Protein AF-A0AAE0W5T7-F1 (afdb_monomer_lite)

Organism: NCBI:txid2493646

Secondary structure (DSSP, 8-state):
-EEEEE--SSEEEEEEEEEE-SS-EEEEEEEE-SEEEEEEEEEE--S-EEEEEEEE-SS-EEEEEEEEE-SS-EEEEEEEE-SS-EEEEEEEEE-SS-EEEEEEEEE-SS-EEEEEEEEE-SS-EEEEEEEEE-SS-EEEEEEEEE-SS-EEEEEEEEEEES-EEEEEEEEE-SS-EEEEEEEEEEES-EEEEEEEEEEES-EEEEEEEEEEES-EEEEEEEEEEES-EEEEEEEEEEES-EEEEEEEEEESSEEEEEEEEEEES-EEEEEEEEEESS-EEEEEEEEEEES-EEEEEEEEE-SS-EEEEEEEEEEES-EEEEEEEE-SS-EEEEEEEE--BS-EEEEEEEE--BS-EEEEEEEEETT-EEEEEEEE--BS-EEEEEEEEE----

Structure (mmCIF, N/CA/C/O backbone):
data_AF-A0AAE0W5T7-F1
#
_entry.id   AF-A0AAE0W5T7-F1
#
loop_
_atom_site.group_PDB
_atom_site.id
_atom_site.type_symbol
_atom_site.label_atom_id
_atom_site.label_alt_id
_atom_site.label_comp_id
_atom_site.label_asym_id
_atom_site.label_entity_id
_atom_site.label_seq_id
_atom_site.pdbx_PDB_ins_code
_atom_site.Cartn_x
_atom_site.Cartn_y
_atom_site.Cartn_z
_atom_site.occupancy
_atom_site.B_iso_or_equiv
_atom_site.auth_seq_id
_atom_site.auth_comp_id
_atom_site.auth_asym_id
_atom_site.auth_atom_id
_atom_site.pdbx_PDB_model_num
ATOM 1 N N . MET A 1 1 ? 21.379 1.378 -26.907 1.00 54.41 1 MET A N 1
ATOM 2 C CA . MET A 1 1 ? 22.796 0.966 -26.926 1.00 54.41 1 MET A CA 1
ATOM 3 C C . MET A 1 1 ? 22.914 -0.392 -26.246 1.00 54.41 1 MET A C 1
ATOM 5 O O . MET A 1 1 ? 22.388 -0.538 -25.156 1.00 54.41 1 MET A O 1
ATOM 9 N N . PHE A 1 2 ? 23.559 -1.375 -26.883 1.00 47.03 2 PHE A N 1
ATOM 10 C CA . PHE A 1 2 ? 23.845 -2.680 -26.268 1.00 47.03 2 PHE A CA 1
ATOM 11 C C . PHE A 1 2 ? 25.355 -2.802 -26.069 1.00 47.03 2 PHE A C 1
ATOM 13 O O . PHE A 1 2 ? 26.105 -2.740 -27.049 1.00 47.03 2 PHE A O 1
ATOM 20 N N . LEU A 1 3 ? 25.792 -2.949 -24.823 1.00 54.59 3 LEU A N 1
ATOM 21 C CA . LEU A 1 3 ? 27.192 -3.135 -24.442 1.00 54.59 3 LEU A CA 1
ATOM 22 C C . LEU A 1 3 ? 27.266 -4.405 -23.587 1.00 54.59 3 LEU A C 1
ATOM 24 O O . LEU A 1 3 ? 26.528 -4.549 -22.621 1.00 54.59 3 LEU A O 1
ATOM 28 N N . ASN A 1 4 ? 28.116 -5.342 -24.003 1.00 48.97 4 ASN A N 1
ATOM 29 C CA . ASN A 1 4 ? 28.427 -6.557 -23.257 1.00 48.97 4 ASN A CA 1
ATOM 30 C C . ASN A 1 4 ? 29.939 -6.558 -23.034 1.00 48.97 4 ASN A C 1
ATOM 32 O O . ASN A 1 4 ? 30.693 -6.521 -24.017 1.00 48.97 4 ASN A O 1
ATOM 36 N N . THR A 1 5 ? 30.371 -6.515 -21.780 1.00 53.53 5 THR A N 1
ATOM 37 C CA . THR A 1 5 ? 31.781 -6.366 -21.415 1.00 53.53 5 THR A CA 1
ATOM 38 C C . THR A 1 5 ? 32.212 -7.498 -20.490 1.00 53.53 5 THR A C 1
ATOM 40 O O . THR A 1 5 ? 32.006 -7.400 -19.293 1.00 53.53 5 THR A O 1
ATOM 43 N N . ASP A 1 6 ? 32.888 -8.510 -21.049 1.00 47.25 6 ASP A N 1
ATOM 44 C CA . ASP A 1 6 ? 33.760 -9.429 -20.293 1.00 47.25 6 ASP A CA 1
ATOM 45 C C . ASP A 1 6 ? 35.111 -8.721 -20.082 1.00 47.25 6 ASP A C 1
ATOM 47 O O . ASP A 1 6 ? 36.095 -8.971 -20.802 1.00 47.25 6 ASP A O 1
ATOM 51 N N . ALA A 1 7 ? 35.158 -7.735 -19.190 1.00 46.75 7 ALA A N 1
ATOM 52 C CA . ALA A 1 7 ? 36.392 -7.017 -18.909 1.00 46.75 7 ALA A CA 1
ATOM 53 C C . ALA A 1 7 ? 37.159 -7.746 -17.799 1.00 46.75 7 ALA A C 1
ATOM 55 O O . ALA A 1 7 ? 36.864 -7.596 -16.628 1.00 46.75 7 ALA A O 1
ATOM 56 N N . ASN A 1 8 ? 38.227 -8.466 -18.159 1.00 48.50 8 ASN A N 1
ATOM 57 C CA . ASN A 1 8 ? 39.251 -8.915 -17.195 1.00 48.50 8 ASN A CA 1
ATOM 58 C C . ASN A 1 8 ? 40.092 -7.731 -16.633 1.00 48.50 8 ASN A C 1
ATOM 60 O O . ASN A 1 8 ? 41.237 -7.940 -16.235 1.00 48.50 8 ASN A O 1
ATOM 64 N N . ASP A 1 9 ? 39.589 -6.494 -16.712 1.00 49.34 9 ASP A N 1
ATOM 65 C CA . ASP A 1 9 ? 40.237 -5.284 -16.203 1.00 49.34 9 ASP A CA 1
ATOM 66 C C . ASP A 1 9 ? 39.411 -4.786 -15.012 1.00 49.34 9 ASP A C 1
ATOM 68 O O . ASP A 1 9 ? 38.219 -4.532 -15.159 1.00 49.34 9 ASP A O 1
ATOM 72 N N . ASP A 1 10 ? 40.080 -4.622 -13.871 1.00 60.56 10 ASP A N 1
ATOM 73 C CA . ASP A 1 10 ? 39.519 -4.460 -12.521 1.00 60.56 10 ASP A CA 1
ATOM 74 C C . ASP A 1 10 ? 38.497 -3.310 -12.326 1.00 60.56 10 ASP A C 1
ATOM 76 O O . ASP A 1 10 ? 37.904 -3.242 -11.260 1.00 60.56 10 ASP A O 1
ATOM 80 N N . GLN A 1 11 ? 38.279 -2.406 -13.301 1.00 62.44 11 GLN A N 1
ATOM 81 C CA . GLN A 1 11 ? 37.388 -1.234 -13.179 1.00 62.44 11 GLN A CA 1
ATOM 82 C C . GLN A 1 11 ? 36.672 -0.846 -14.492 1.00 62.44 11 GLN A C 1
ATOM 84 O O . GLN A 1 11 ? 37.332 -0.503 -15.483 1.00 62.44 11 GLN A O 1
ATOM 89 N N . LEU A 1 12 ? 35.334 -0.768 -14.487 1.00 67.12 12 LEU A N 1
ATOM 90 C CA . LEU A 1 12 ? 34.516 -0.177 -15.559 1.00 67.12 12 LEU A CA 1
ATOM 91 C C . LEU A 1 12 ? 34.016 1.214 -15.146 1.00 67.12 12 LEU A C 1
ATOM 93 O O . LEU A 1 12 ? 33.304 1.366 -14.162 1.00 67.12 12 LEU A O 1
ATOM 97 N N . ILE A 1 13 ? 34.332 2.241 -15.940 1.00 66.38 13 ILE A N 1
ATOM 98 C CA . ILE A 1 13 ? 33.753 3.585 -15.784 1.00 66.38 13 ILE A CA 1
ATOM 99 C C . ILE A 1 13 ? 33.002 3.946 -17.061 1.00 66.38 13 ILE A C 1
ATOM 101 O O . ILE A 1 13 ? 33.614 4.104 -18.123 1.00 66.38 13 ILE A O 1
ATOM 105 N N . LEU A 1 14 ? 31.689 4.125 -16.956 1.00 68.00 14 LEU A N 1
ATOM 106 C CA . LEU A 1 14 ? 30.828 4.528 -18.060 1.00 68.00 14 LEU A CA 1
ATOM 107 C C . LEU A 1 14 ? 30.053 5.788 -17.665 1.00 68.00 14 LEU A C 1
ATOM 109 O O . LEU A 1 14 ? 29.327 5.808 -16.679 1.00 68.00 14 LEU A O 1
ATOM 113 N N . SER A 1 15 ? 30.230 6.854 -18.448 1.00 71.25 15 SER A N 1
ATOM 114 C CA . SER A 1 15 ? 29.454 8.087 -18.315 1.00 71.25 15 SER A CA 1
ATOM 115 C C . SER A 1 15 ? 28.758 8.398 -19.632 1.00 71.25 15 SER A C 1
ATOM 117 O O . SER A 1 15 ? 29.412 8.533 -20.672 1.00 71.25 15 SER A O 1
ATOM 119 N N . LEU A 1 16 ? 27.433 8.474 -19.583 1.00 68.69 16 LEU A N 1
ATOM 120 C CA . LEU A 1 16 ? 26.558 8.773 -20.709 1.00 68.69 16 LEU A CA 1
ATOM 121 C C . LEU A 1 16 ? 25.815 10.070 -20.390 1.00 68.69 16 LEU A C 1
ATOM 123 O O . LEU A 1 16 ? 25.096 10.135 -19.404 1.00 68.69 16 LEU A O 1
ATOM 127 N N . ASN A 1 17 ? 26.008 11.091 -21.222 1.00 66.81 17 ASN A N 1
ATOM 128 C CA . ASN A 1 17 ? 25.234 12.326 -21.157 1.00 66.81 17 ASN A CA 1
ATOM 129 C C . ASN A 1 17 ? 24.543 12.510 -22.501 1.00 66.81 17 ASN A C 1
ATOM 131 O O . ASN A 1 17 ? 25.235 12.607 -23.526 1.00 66.81 17 ASN A O 1
ATOM 135 N N . THR A 1 18 ? 23.216 12.531 -22.507 1.00 63.25 18 THR A N 1
ATOM 136 C CA . THR A 1 18 ? 22.432 12.653 -23.738 1.00 63.25 18 THR A CA 1
ATOM 137 C C . THR A 1 18 ? 21.345 13.704 -23.585 1.00 63.25 18 THR A C 1
ATOM 139 O O . THR A 1 18 ? 20.616 13.700 -22.607 1.00 63.25 18 THR A O 1
ATOM 142 N N . ASP A 1 19 ? 21.266 14.582 -24.581 1.00 61.22 19 ASP A N 1
ATOM 143 C CA . ASP A 1 19 ? 20.112 15.435 -24.874 1.00 61.22 19 ASP A CA 1
ATOM 144 C C . ASP A 1 19 ? 19.440 14.748 -26.065 1.00 61.22 19 ASP A C 1
ATOM 146 O O . ASP A 1 19 ? 19.902 14.862 -27.213 1.00 61.22 19 ASP A O 1
ATOM 150 N N . ALA A 1 20 ? 18.515 13.848 -25.749 1.00 54.34 20 ALA A N 1
ATOM 151 C CA . ALA A 1 20 ? 17.840 13.014 -26.726 1.00 54.34 20 ALA A CA 1
ATOM 152 C C . ALA A 1 20 ? 16.469 13.638 -27.027 1.00 54.34 20 ALA A C 1
ATOM 154 O O . ALA A 1 20 ? 15.809 14.190 -26.155 1.00 54.34 20 ALA A O 1
ATOM 155 N N . ASN A 1 21 ? 16.154 13.700 -28.320 1.00 59.47 21 ASN A N 1
ATOM 156 C CA . ASN A 1 21 ? 14.866 14.163 -28.847 1.00 59.47 21 ASN A CA 1
ATOM 157 C C . ASN A 1 21 ? 14.362 13.113 -29.864 1.00 59.47 21 ASN A C 1
ATOM 159 O O . ASN A 1 21 ? 13.898 13.464 -30.954 1.00 59.47 21 ASN A O 1
ATOM 163 N N . ASP A 1 22 ? 14.638 11.836 -29.593 1.00 60.44 22 ASP A N 1
ATOM 164 C CA . ASP A 1 22 ? 14.305 10.682 -30.429 1.00 60.44 22 ASP A CA 1
ATOM 165 C C . ASP A 1 22 ? 13.202 9.876 -29.724 1.00 60.44 22 ASP A C 1
ATOM 167 O O . ASP A 1 22 ? 13.298 9.631 -28.538 1.00 60.44 22 ASP A O 1
ATOM 171 N N . ASP A 1 23 ? 12.222 9.337 -30.455 1.00 65.94 23 ASP A N 1
ATOM 172 C CA . ASP A 1 23 ? 11.060 8.647 -29.861 1.00 65.94 23 ASP A CA 1
ATOM 173 C C . ASP A 1 23 ? 11.378 7.492 -28.860 1.00 65.94 23 ASP A C 1
ATOM 175 O O . ASP A 1 23 ? 10.474 6.978 -28.219 1.00 65.94 23 ASP A O 1
ATOM 179 N N . GLN A 1 24 ? 12.613 6.969 -28.777 1.00 70.50 24 GLN A N 1
ATOM 180 C CA . GLN A 1 24 ? 12.983 5.930 -27.798 1.00 70.50 24 GLN A CA 1
ATOM 181 C C . GLN A 1 24 ? 14.477 5.953 -27.445 1.00 70.50 24 GLN A C 1
ATOM 183 O O . GLN A 1 24 ? 15.338 5.784 -28.322 1.00 70.50 24 GLN A O 1
ATOM 188 N N . PHE A 1 25 ? 14.787 5.955 -26.148 1.00 73.25 25 PHE A N 1
ATOM 189 C CA . PHE A 1 25 ? 16.121 5.721 -25.605 1.00 73.25 25 PHE A CA 1
ATOM 190 C C . PHE A 1 25 ? 16.177 4.410 -24.816 1.00 73.25 25 PHE A C 1
ATOM 192 O O . PHE A 1 25 ? 15.554 4.254 -23.775 1.00 73.25 25 PHE A O 1
ATOM 199 N N . ILE A 1 26 ? 16.963 3.440 -25.299 1.00 73.25 26 ILE A N 1
ATOM 200 C CA . ILE A 1 26 ? 17.103 2.127 -24.647 1.00 73.25 26 ILE A CA 1
ATOM 201 C C . ILE A 1 26 ? 18.572 1.832 -24.366 1.00 73.25 26 ILE A C 1
ATOM 203 O O . ILE A 1 26 ? 19.382 1.789 -25.299 1.00 73.25 26 ILE A O 1
ATOM 207 N N . VAL A 1 27 ? 18.923 1.537 -23.119 1.00 74.69 27 VAL A N 1
ATOM 208 C CA . VAL A 1 27 ? 20.239 1.051 -22.690 1.00 74.69 27 VAL A CA 1
ATOM 209 C C . VAL A 1 27 ? 20.079 -0.320 -22.050 1.00 74.69 27 VAL A C 1
ATOM 211 O O . VAL A 1 27 ? 19.275 -0.508 -21.145 1.00 74.69 27 VAL A O 1
ATOM 214 N N . SER A 1 28 ? 20.869 -1.290 -22.507 1.00 79.62 28 SER A N 1
ATOM 215 C CA . SER A 1 28 ? 20.973 -2.582 -21.828 1.00 79.62 28 SER A CA 1
ATOM 216 C C . SER A 1 28 ? 22.434 -2.975 -21.665 1.00 79.62 28 SER A C 1
ATOM 218 O O . SER A 1 28 ? 23.162 -3.058 -22.666 1.00 79.62 28 SER A O 1
ATOM 220 N N . LEU A 1 29 ? 22.847 -3.198 -20.417 1.00 74.19 29 LEU A N 1
ATOM 221 C CA . LEU A 1 29 ? 24.209 -3.572 -20.040 1.00 74.19 29 LEU A CA 1
ATOM 222 C C . LEU A 1 29 ? 24.184 -4.868 -19.232 1.00 74.19 29 LEU A C 1
ATOM 224 O O . LEU A 1 29 ? 23.411 -4.998 -18.289 1.00 74.19 29 LEU A O 1
ATOM 228 N N . ASN A 1 30 ? 25.063 -5.795 -19.604 1.00 73.69 30 ASN A N 1
ATOM 229 C CA . ASN A 1 30 ? 25.443 -6.915 -18.751 1.00 73.69 30 ASN A CA 1
ATOM 230 C C . ASN A 1 30 ? 26.907 -6.706 -18.379 1.00 73.69 30 ASN A C 1
ATOM 232 O O . ASN A 1 30 ? 27.747 -6.557 -19.278 1.00 73.69 30 ASN A O 1
ATOM 236 N N . ILE A 1 31 ? 27.176 -6.639 -17.084 1.00 69.94 31 ILE A N 1
ATOM 237 C CA . ILE A 1 31 ? 28.483 -6.309 -16.537 1.00 69.94 31 ILE A CA 1
ATOM 238 C C . ILE A 1 31 ? 28.928 -7.482 -15.663 1.00 69.94 31 ILE A C 1
ATOM 240 O O . ILE A 1 31 ? 28.237 -7.835 -14.719 1.00 69.94 31 ILE A O 1
ATOM 244 N N . ASP A 1 32 ? 30.065 -8.067 -16.025 1.00 70.88 32 ASP A N 1
ATOM 245 C CA . ASP A 1 32 ? 30.826 -9.037 -15.232 1.00 70.88 32 ASP A CA 1
ATOM 246 C C . ASP A 1 32 ? 32.203 -8.391 -15.022 1.00 70.88 32 ASP A C 1
ATOM 248 O O . ASP A 1 32 ? 33.065 -8.403 -15.915 1.00 70.88 32 ASP A O 1
ATOM 252 N N . ALA A 1 33 ? 32.316 -7.632 -13.931 1.00 61.78 33 ALA A N 1
ATOM 253 C CA . ALA A 1 33 ? 33.483 -6.823 -13.595 1.00 61.78 33 ALA A CA 1
ATOM 254 C C . ALA A 1 33 ? 33.485 -6.477 -12.102 1.00 61.78 33 ALA A C 1
ATOM 256 O O . ALA A 1 33 ? 32.432 -6.234 -11.524 1.00 61.78 33 ALA A O 1
ATOM 257 N N . ASN A 1 34 ? 34.685 -6.385 -11.533 1.00 63.25 34 ASN A N 1
ATOM 258 C CA . ASN A 1 34 ? 34.939 -6.141 -10.117 1.00 63.25 34 ASN A CA 1
ATOM 259 C C . ASN A 1 34 ? 34.396 -4.785 -9.624 1.00 63.25 34 ASN A C 1
ATOM 261 O O . ASN A 1 34 ? 33.384 -4.747 -8.943 1.00 63.25 34 ASN A O 1
ATOM 265 N N . ASP A 1 35 ? 35.026 -3.663 -9.992 1.00 65.00 35 ASP A N 1
ATOM 266 C CA . ASP A 1 35 ? 34.567 -2.325 -9.592 1.00 65.00 35 ASP A CA 1
ATOM 267 C C . ASP A 1 35 ? 33.859 -1.612 -10.760 1.00 65.00 35 ASP A C 1
ATOM 269 O O . ASP A 1 35 ? 34.412 -1.456 -11.856 1.00 65.00 35 ASP A O 1
ATOM 273 N N . ASN A 1 36 ? 32.673 -1.062 -10.517 1.00 69.12 36 ASN A N 1
ATOM 274 C CA . ASN A 1 36 ? 31.855 -0.412 -11.535 1.00 69.12 36 ASN A CA 1
ATOM 275 C C . ASN A 1 36 ? 31.415 0.997 -11.107 1.00 69.12 36 ASN A C 1
ATOM 277 O O . ASN A 1 36 ? 30.818 1.203 -10.055 1.00 69.12 36 ASN A O 1
ATOM 281 N N . LEU A 1 37 ? 31.662 1.989 -11.967 1.00 70.25 37 LEU A N 1
ATOM 282 C CA . LEU A 1 37 ? 31.105 3.336 -11.857 1.00 70.25 37 LEU A CA 1
ATOM 283 C C . LEU A 1 37 ? 30.282 3.654 -13.103 1.00 70.25 37 LEU A C 1
ATOM 285 O O . LEU A 1 37 ? 30.833 3.889 -14.186 1.00 70.25 37 LEU A O 1
ATOM 289 N N . LEU A 1 38 ? 28.966 3.721 -12.936 1.00 74.19 38 LEU A N 1
ATOM 290 C CA . LEU A 1 38 ? 28.032 4.073 -13.994 1.00 74.19 38 LEU A CA 1
ATOM 291 C C . LEU A 1 38 ? 27.326 5.386 -13.651 1.00 74.19 38 LEU A C 1
ATOM 293 O O . LEU A 1 38 ? 26.664 5.506 -12.627 1.00 74.19 38 LEU A O 1
ATOM 297 N N . SER A 1 39 ? 27.468 6.384 -14.520 1.00 77.56 39 SER A N 1
ATOM 298 C CA . SER A 1 39 ? 26.732 7.645 -14.419 1.00 77.56 39 SER A CA 1
ATOM 299 C C . SER A 1 39 ? 26.001 7.928 -15.724 1.00 77.56 39 SER A C 1
ATOM 301 O O . SER A 1 39 ? 26.620 8.017 -16.787 1.00 77.56 39 SER A O 1
ATOM 303 N N . LEU A 1 40 ? 24.686 8.074 -15.650 1.00 75.12 40 LEU A N 1
ATOM 304 C CA . LEU A 1 40 ? 23.829 8.395 -16.782 1.00 75.12 40 LEU A CA 1
ATOM 305 C C . LEU A 1 40 ? 23.057 9.673 -16.437 1.00 75.12 40 LEU A C 1
ATOM 307 O O . LEU A 1 40 ? 22.342 9.704 -15.445 1.00 75.12 40 LEU A O 1
ATOM 311 N N . ASN A 1 41 ? 23.262 10.739 -17.211 1.00 74.62 41 ASN A N 1
ATOM 312 C CA . ASN A 1 41 ? 22.509 11.986 -17.064 1.00 74.62 41 ASN A CA 1
ATOM 313 C C . ASN A 1 41 ? 21.782 12.275 -18.368 1.00 74.62 41 ASN A C 1
ATOM 315 O O . ASN A 1 41 ? 22.429 12.353 -19.423 1.00 74.62 41 ASN A O 1
ATOM 319 N N . THR A 1 42 ? 20.468 12.420 -18.307 1.00 68.94 42 THR A N 1
ATOM 320 C CA . THR A 1 42 ? 19.646 12.572 -19.503 1.00 68.94 42 THR A CA 1
ATOM 321 C C . THR A 1 42 ? 18.636 13.687 -19.347 1.00 68.94 42 THR A C 1
ATOM 323 O O . THR A 1 42 ? 17.839 13.665 -18.424 1.00 68.94 42 THR A O 1
ATOM 326 N N . ASP A 1 43 ? 18.646 14.612 -20.299 1.00 68.06 43 ASP A N 1
ATOM 327 C CA . ASP A 1 43 ? 17.531 15.532 -20.504 1.00 68.06 43 ASP A CA 1
ATOM 328 C C . ASP A 1 43 ? 16.726 14.888 -21.640 1.00 68.06 43 ASP A C 1
ATOM 330 O O . ASP A 1 43 ? 17.144 14.938 -22.806 1.00 68.06 43 ASP A O 1
ATOM 334 N N . ALA A 1 44 ? 15.673 14.151 -21.294 1.00 57.56 44 ALA A N 1
ATOM 335 C CA . ALA A 1 44 ? 14.893 13.363 -22.241 1.00 57.56 44 ALA A CA 1
ATOM 336 C C . ALA A 1 44 ? 13.571 14.080 -22.541 1.00 57.56 44 ALA A C 1
ATOM 338 O O . ALA A 1 44 ? 12.834 14.450 -21.640 1.00 57.56 44 ALA A O 1
ATOM 339 N N . ASN A 1 45 ? 13.276 14.293 -23.822 1.00 62.44 45 ASN A N 1
ATOM 340 C CA . ASN A 1 45 ? 11.916 14.584 -24.294 1.00 62.44 45 ASN A CA 1
ATOM 341 C C . ASN A 1 45 ? 11.548 13.465 -25.287 1.00 62.44 45 ASN A C 1
ATOM 343 O O . ASN A 1 45 ? 11.373 13.735 -26.480 1.00 62.44 45 ASN A O 1
ATOM 347 N N . ASP A 1 46 ? 11.643 12.212 -24.832 1.00 62.97 46 ASP A N 1
ATOM 348 C CA . ASP A 1 46 ? 11.661 11.008 -25.668 1.00 62.97 46 ASP A CA 1
ATOM 349 C C . ASP A 1 46 ? 10.505 10.059 -25.317 1.00 62.97 46 ASP A C 1
ATOM 351 O O . ASP A 1 46 ? 10.535 9.518 -24.216 1.00 62.97 46 ASP A O 1
ATOM 355 N N . ASP A 1 47 ? 9.674 9.694 -26.314 1.00 66.44 47 ASP A N 1
ATOM 356 C CA . ASP A 1 47 ? 8.522 8.753 -26.276 1.00 66.44 47 ASP A CA 1
ATOM 357 C C . ASP A 1 47 ? 8.676 7.438 -25.465 1.00 66.44 47 ASP A C 1
ATOM 359 O O . ASP A 1 47 ? 7.634 6.858 -25.162 1.00 66.44 47 ASP A O 1
ATOM 363 N N . GLN A 1 48 ? 9.894 6.978 -25.112 1.00 73.00 48 GLN A N 1
ATOM 364 C CA . GLN A 1 48 ? 10.187 5.956 -24.079 1.00 73.00 48 GLN A CA 1
ATOM 365 C C . GLN A 1 48 ? 11.651 6.007 -23.604 1.00 73.00 48 GLN A C 1
ATOM 367 O O . GLN A 1 48 ? 12.569 5.909 -24.428 1.00 73.00 48 GLN A O 1
ATOM 372 N N . PHE A 1 49 ? 11.891 5.944 -22.290 1.00 76.31 49 PHE A N 1
ATOM 373 C CA . PHE A 1 49 ? 13.224 5.751 -21.702 1.00 76.31 49 PHE A CA 1
ATOM 374 C C . PHE A 1 49 ? 13.338 4.407 -20.971 1.00 76.31 49 PHE A C 1
ATOM 376 O O . PHE A 1 49 ? 12.618 4.138 -20.017 1.00 76.31 49 PHE A O 1
ATOM 383 N N . ILE A 1 50 ? 14.262 3.534 -21.389 1.00 75.94 50 ILE A N 1
ATOM 384 C CA . ILE A 1 50 ? 14.442 2.202 -20.791 1.00 75.94 50 ILE A CA 1
ATOM 385 C C . ILE A 1 50 ? 15.913 1.929 -20.486 1.00 75.94 50 ILE A C 1
ATOM 387 O O . ILE A 1 50 ? 16.755 1.882 -21.385 1.00 75.94 50 ILE A O 1
ATOM 391 N N . VAL A 1 51 ? 16.218 1.632 -19.227 1.00 77.44 51 VAL A N 1
ATOM 392 C CA . VAL A 1 51 ? 17.529 1.166 -18.768 1.00 77.44 51 VAL A CA 1
ATOM 393 C C . VAL A 1 51 ? 17.376 -0.212 -18.134 1.00 77.44 51 VAL A C 1
ATOM 395 O O . VAL A 1 51 ? 16.545 -0.430 -17.259 1.00 77.44 51 VAL A O 1
ATOM 398 N N . SER A 1 52 ? 18.186 -1.169 -18.577 1.00 83.06 52 SER A N 1
ATOM 399 C CA . SER A 1 52 ? 18.250 -2.505 -17.980 1.00 83.06 52 SER A CA 1
ATOM 400 C C . SER A 1 52 ? 19.698 -2.897 -17.714 1.00 83.06 52 SER A C 1
ATOM 402 O O . SER A 1 52 ? 20.511 -2.949 -18.640 1.00 83.06 52 SER A O 1
ATOM 404 N N . LEU A 1 53 ? 20.020 -3.175 -16.458 1.00 78.50 53 LEU A N 1
ATOM 405 C CA . LEU A 1 53 ? 21.360 -3.493 -15.985 1.00 78.50 53 LEU A CA 1
ATOM 406 C C . LEU A 1 53 ? 21.330 -4.854 -15.283 1.00 78.50 53 LEU A C 1
ATOM 408 O O . LEU A 1 53 ? 20.553 -5.042 -14.356 1.00 78.50 53 LEU A O 1
ATOM 412 N N . ASN A 1 54 ? 22.164 -5.795 -15.723 1.00 79.56 54 ASN A N 1
ATOM 413 C CA . ASN A 1 54 ? 22.453 -7.015 -14.964 1.00 79.56 54 ASN A CA 1
ATOM 414 C C . ASN A 1 54 ? 23.927 -6.992 -14.593 1.00 79.56 54 ASN A C 1
ATOM 416 O O . ASN A 1 54 ? 24.772 -6.860 -15.488 1.00 79.56 54 ASN A O 1
ATOM 420 N N . ILE A 1 55 ? 24.221 -7.079 -13.304 1.00 73.50 55 ILE A N 1
ATOM 421 C CA . ILE A 1 55 ? 25.570 -6.898 -12.790 1.00 73.50 55 ILE A CA 1
ATOM 422 C C . ILE A 1 55 ? 25.898 -8.076 -11.883 1.00 73.50 55 ILE A C 1
ATOM 424 O O . ILE A 1 55 ? 25.210 -8.312 -10.902 1.00 73.50 55 ILE A O 1
ATOM 428 N N . ASP A 1 56 ? 26.934 -8.810 -12.261 1.00 73.31 56 ASP A N 1
ATOM 429 C CA . ASP A 1 56 ? 27.591 -9.818 -11.433 1.00 73.31 56 ASP A CA 1
ATOM 430 C C . ASP A 1 56 ? 28.893 -9.148 -10.972 1.00 73.31 56 ASP A C 1
ATOM 432 O O . ASP A 1 56 ? 29.853 -9.020 -11.745 1.00 73.31 56 ASP A O 1
ATOM 436 N N . ALA A 1 57 ? 28.838 -8.524 -9.794 1.00 62.31 57 ALA A N 1
ATOM 437 C CA . ALA A 1 57 ? 29.963 -7.799 -9.210 1.00 62.31 57 ALA A CA 1
ATOM 438 C C . ALA A 1 57 ? 30.642 -8.684 -8.158 1.00 62.31 57 ALA A C 1
ATOM 440 O O . ALA A 1 57 ? 30.014 -9.534 -7.543 1.00 62.31 57 ALA A O 1
ATOM 441 N N . ASN A 1 58 ? 31.958 -8.523 -8.023 1.00 60.59 58 ASN A N 1
ATOM 442 C CA . ASN A 1 58 ? 32.749 -9.165 -6.963 1.00 60.59 58 ASN A CA 1
ATOM 443 C C . ASN A 1 58 ? 33.523 -8.107 -6.141 1.00 60.59 58 ASN A C 1
ATOM 445 O O . ASN A 1 58 ? 34.525 -8.458 -5.524 1.00 60.59 58 ASN A O 1
ATOM 449 N N . ASP A 1 59 ? 33.203 -6.820 -6.334 1.00 67.75 59 ASP A N 1
ATOM 450 C CA . ASP A 1 59 ? 33.760 -5.657 -5.623 1.00 67.75 59 ASP A CA 1
ATOM 451 C C . ASP A 1 59 ? 32.675 -4.527 -5.678 1.00 67.75 59 ASP A C 1
ATOM 453 O O . ASP A 1 59 ? 31.475 -4.776 -5.617 1.00 67.75 59 ASP A O 1
ATOM 457 N N . ASN A 1 60 ? 33.010 -3.239 -5.831 1.00 73.94 60 ASN A N 1
ATOM 458 C CA . ASN A 1 60 ? 32.032 -2.160 -5.584 1.00 73.94 60 ASN A CA 1
ATOM 459 C C . ASN A 1 60 ? 31.229 -1.716 -6.816 1.00 73.94 60 ASN A C 1
ATOM 461 O O . ASN A 1 60 ? 31.763 -1.596 -7.922 1.00 73.94 60 ASN A O 1
ATOM 465 N N . LEU A 1 61 ? 29.987 -1.268 -6.609 1.00 76.75 61 LEU A N 1
ATOM 466 C CA . LEU A 1 61 ? 29.186 -0.597 -7.637 1.00 76.75 61 LEU A CA 1
ATOM 467 C C . LEU A 1 61 ? 28.636 0.749 -7.160 1.00 76.75 61 LEU A C 1
ATOM 469 O O . LEU A 1 61 ? 27.934 0.847 -6.161 1.00 76.75 61 LEU A O 1
ATOM 473 N N . LEU A 1 62 ? 28.906 1.796 -7.942 1.00 78.50 62 LEU A N 1
ATOM 474 C CA . LEU A 1 62 ? 28.255 3.096 -7.826 1.00 78.50 62 LEU A CA 1
ATOM 475 C C . LEU A 1 62 ? 27.482 3.414 -9.114 1.00 78.50 62 LEU A C 1
ATOM 477 O O . LEU A 1 62 ? 28.079 3.644 -10.171 1.00 78.50 62 LEU A O 1
ATOM 481 N N . LEU A 1 63 ? 26.155 3.465 -9.011 1.00 78.25 63 LEU A N 1
ATOM 482 C CA . LEU A 1 63 ? 25.240 3.876 -10.071 1.00 78.25 63 LEU A CA 1
ATOM 483 C C . LEU A 1 63 ? 24.599 5.221 -9.724 1.00 78.25 63 LEU A C 1
ATOM 485 O O . LEU A 1 63 ? 23.976 5.375 -8.679 1.00 78.25 63 LEU A O 1
ATOM 489 N N . SER A 1 64 ? 24.701 6.186 -10.634 1.00 83.38 64 SER A N 1
ATOM 490 C CA . SER A 1 64 ? 23.960 7.445 -10.554 1.00 83.38 64 SER A CA 1
ATOM 491 C C . SER A 1 64 ? 23.193 7.693 -11.847 1.00 83.38 64 SER A C 1
ATOM 493 O O . SER A 1 64 ? 23.791 7.732 -12.926 1.00 83.38 64 SER A O 1
ATOM 495 N N . LEU A 1 65 ? 21.881 7.874 -11.726 1.00 79.00 65 LEU A N 1
ATOM 496 C CA . LEU A 1 65 ? 20.977 8.223 -12.813 1.00 79.00 65 LEU A CA 1
ATOM 497 C C . LEU A 1 65 ? 20.272 9.535 -12.471 1.00 79.00 65 LEU A C 1
ATOM 499 O O . LEU A 1 65 ? 19.589 9.612 -11.457 1.00 79.00 65 LEU A O 1
ATOM 503 N N . ASN A 1 66 ? 20.470 10.559 -13.297 1.00 80.69 66 ASN A N 1
ATOM 504 C CA . ASN A 1 66 ? 19.754 11.829 -13.190 1.00 80.69 66 ASN A CA 1
ATOM 505 C C . ASN A 1 66 ? 18.972 12.046 -14.479 1.00 80.69 66 ASN A C 1
ATOM 507 O O . ASN A 1 66 ? 19.571 11.970 -15.558 1.00 80.69 66 ASN A O 1
ATOM 511 N N . THR A 1 67 ? 17.673 12.293 -14.372 1.00 73.31 67 THR A N 1
ATOM 512 C CA . THR A 1 67 ? 16.831 12.528 -15.539 1.00 73.31 67 THR A CA 1
ATOM 513 C C . THR A 1 67 ? 15.882 13.694 -15.318 1.00 73.31 67 THR A C 1
ATOM 515 O O . THR A 1 67 ? 15.238 13.756 -14.277 1.00 73.31 67 THR A O 1
ATOM 518 N N . ASP A 1 68 ? 15.779 14.543 -16.335 1.00 74.19 68 ASP A N 1
ATOM 519 C CA . ASP A 1 68 ? 14.693 15.507 -16.487 1.00 74.19 68 ASP A CA 1
ATOM 520 C C . ASP A 1 68 ? 13.866 15.006 -17.685 1.00 74.19 68 ASP A C 1
ATOM 522 O O . ASP A 1 68 ? 14.401 14.914 -18.799 1.00 74.19 68 ASP A O 1
ATOM 526 N N . ALA A 1 69 ? 12.616 14.599 -17.457 1.00 64.25 69 ALA A N 1
ATOM 527 C CA . ALA A 1 69 ? 11.713 14.040 -18.469 1.00 64.25 69 ALA A CA 1
ATOM 528 C C . ALA A 1 69 ? 10.465 14.925 -18.646 1.00 64.25 69 ALA A C 1
ATOM 530 O O . ALA A 1 69 ? 10.109 15.686 -17.753 1.00 64.25 69 ALA A O 1
ATOM 531 N N . ASN A 1 70 ? 9.862 14.927 -19.837 1.00 62.06 70 ASN A N 1
ATOM 532 C CA . ASN A 1 70 ? 8.569 15.572 -20.096 1.00 62.06 70 ASN A CA 1
ATOM 533 C C . ASN A 1 70 ? 7.786 14.671 -21.052 1.00 62.06 70 ASN A C 1
ATOM 535 O O . ASN A 1 70 ? 8.192 14.583 -22.217 1.00 62.06 70 ASN A O 1
ATOM 539 N N . ASP A 1 71 ? 6.694 14.077 -20.548 1.00 60.56 71 ASP A N 1
ATOM 540 C CA . ASP A 1 71 ? 5.947 12.952 -21.125 1.00 60.56 71 ASP A CA 1
ATOM 541 C C . ASP A 1 71 ? 6.841 11.720 -21.397 1.00 60.56 71 ASP A C 1
ATOM 543 O O . ASP A 1 71 ? 8.051 11.873 -21.560 1.00 60.56 71 ASP A O 1
ATOM 547 N N . ASP A 1 72 ? 6.228 10.521 -21.529 1.00 68.25 72 ASP A N 1
ATOM 548 C CA . ASP A 1 72 ? 6.715 9.385 -22.339 1.00 68.25 72 ASP A CA 1
ATOM 549 C C . ASP A 1 72 ? 7.147 8.023 -21.711 1.00 68.25 72 ASP A C 1
ATOM 551 O O . ASP A 1 72 ? 7.510 7.095 -22.431 1.00 68.25 72 ASP A O 1
ATOM 555 N N . GLN A 1 73 ? 6.969 7.753 -20.420 1.00 75.94 73 GLN A N 1
ATOM 556 C CA . GLN A 1 73 ? 7.265 6.432 -19.804 1.00 75.94 73 GLN A CA 1
ATOM 557 C C . GLN A 1 73 ? 8.767 6.107 -19.635 1.00 75.94 73 GLN A C 1
ATOM 559 O O . GLN A 1 73 ? 9.523 5.830 -20.574 1.00 75.94 73 GLN A O 1
ATOM 564 N N . PHE A 1 74 ? 9.156 5.962 -18.369 1.00 77.56 74 PHE A N 1
ATOM 565 C CA . PHE A 1 74 ? 10.500 5.655 -17.909 1.00 77.56 74 PHE A CA 1
ATOM 566 C C . PHE A 1 74 ? 10.550 4.310 -17.173 1.00 77.56 74 PHE A C 1
ATOM 568 O O . PHE A 1 74 ? 9.783 4.050 -16.247 1.00 77.56 74 PHE A O 1
ATOM 575 N N . ILE A 1 75 ? 11.480 3.437 -17.561 1.00 80.19 75 ILE A N 1
ATOM 576 C CA . ILE A 1 75 ? 11.659 2.112 -16.961 1.00 80.19 75 ILE A CA 1
ATOM 577 C C . ILE A 1 75 ? 13.134 1.878 -16.635 1.00 80.19 75 ILE A C 1
ATOM 579 O O . ILE A 1 75 ? 13.975 1.813 -17.532 1.00 80.19 75 ILE A O 1
ATOM 583 N N . VAL A 1 76 ? 13.447 1.647 -15.363 1.00 80.19 76 VAL A N 1
ATOM 584 C CA . VAL A 1 76 ? 14.762 1.190 -14.900 1.00 80.19 76 VAL A CA 1
ATOM 585 C C . VAL A 1 76 ? 14.626 -0.177 -14.250 1.00 80.19 76 VAL A C 1
ATOM 587 O O . VAL A 1 76 ? 13.848 -0.373 -13.323 1.00 80.19 76 VAL A O 1
ATOM 590 N N . SER A 1 77 ? 15.427 -1.128 -14.722 1.00 85.38 77 SER A N 1
ATOM 591 C CA . SER A 1 77 ? 15.580 -2.440 -14.101 1.00 85.38 77 SER A CA 1
ATOM 592 C C . SER A 1 77 ? 17.048 -2.707 -13.799 1.00 85.38 77 SER A C 1
ATOM 594 O O . SER A 1 77 ? 17.898 -2.566 -14.683 1.00 85.38 77 SER A O 1
ATOM 596 N N . LEU A 1 78 ? 17.339 -3.095 -12.562 1.00 82.06 78 LEU A N 1
ATOM 597 C CA . LEU A 1 78 ? 18.670 -3.447 -12.090 1.00 82.06 78 LEU A CA 1
ATOM 598 C C . LEU A 1 78 ? 18.601 -4.788 -11.357 1.00 82.06 78 LEU A C 1
ATOM 600 O O . LEU A 1 78 ? 17.798 -4.946 -10.447 1.00 82.06 78 LEU A O 1
ATOM 604 N N . ASN A 1 79 ? 19.412 -5.749 -11.790 1.00 83.94 79 ASN A N 1
ATOM 605 C CA . ASN A 1 79 ? 19.597 -7.026 -11.108 1.00 83.94 79 ASN A CA 1
ATOM 606 C C . ASN A 1 79 ? 21.060 -7.154 -10.702 1.00 83.94 79 ASN A C 1
ATOM 608 O O . ASN A 1 79 ? 21.937 -6.929 -11.549 1.00 83.94 79 ASN A O 1
ATOM 612 N N . THR A 1 80 ? 21.302 -7.522 -9.450 1.00 76.81 80 THR A N 1
ATOM 613 C CA . THR A 1 80 ? 22.646 -7.694 -8.903 1.00 76.81 80 THR A CA 1
ATOM 614 C C . THR A 1 80 ? 22.797 -8.991 -8.137 1.00 76.81 80 THR A C 1
ATOM 616 O O . THR A 1 80 ? 22.004 -9.225 -7.233 1.00 76.81 80 THR A O 1
ATOM 619 N N . ASP A 1 81 ? 23.859 -9.730 -8.448 1.00 76.56 81 ASP A N 1
ATOM 620 C CA . ASP A 1 81 ? 24.419 -10.762 -7.571 1.00 76.56 81 ASP A CA 1
ATOM 621 C C . ASP A 1 81 ? 25.780 -10.232 -7.086 1.00 76.56 81 ASP A C 1
ATOM 623 O O . ASP A 1 81 ? 26.597 -9.815 -7.921 1.00 76.56 81 ASP A O 1
ATOM 627 N N . ALA A 1 82 ? 26.006 -10.193 -5.770 1.00 67.69 82 ALA A N 1
ATOM 628 C CA . ALA A 1 82 ? 27.232 -9.667 -5.152 1.00 67.69 82 ALA A CA 1
ATOM 629 C C . ALA A 1 82 ? 27.688 -10.527 -3.954 1.00 67.69 82 ALA A C 1
ATOM 631 O O . ALA A 1 82 ? 26.925 -11.358 -3.463 1.00 67.69 82 ALA A O 1
ATOM 632 N N . ASN A 1 83 ? 28.970 -10.425 -3.575 1.00 69.50 83 ASN A N 1
ATOM 633 C CA . ASN A 1 83 ? 29.526 -11.023 -2.348 1.00 69.50 83 ASN A CA 1
ATOM 634 C C . ASN A 1 83 ? 30.713 -10.172 -1.844 1.00 69.50 83 ASN A C 1
ATOM 636 O O . ASN A 1 83 ? 31.666 -10.004 -2.607 1.00 69.50 83 ASN A O 1
ATOM 640 N N . ASP A 1 84 ? 30.741 -9.794 -0.560 1.00 60.97 84 ASP A N 1
ATOM 641 C CA . ASP A 1 84 ? 31.791 -8.986 0.107 1.00 60.97 84 ASP A CA 1
ATOM 642 C C . ASP A 1 84 ? 31.944 -7.513 -0.401 1.00 60.97 84 ASP A C 1
ATOM 644 O O . ASP A 1 84 ? 33.043 -6.935 -0.394 1.00 60.97 84 ASP A O 1
ATOM 648 N N . ASP A 1 85 ? 30.850 -6.864 -0.800 1.00 72.25 85 ASP A N 1
ATOM 649 C CA . ASP A 1 85 ? 30.795 -5.691 -1.677 1.00 72.25 85 ASP A CA 1
ATOM 650 C C . ASP A 1 85 ? 30.048 -4.467 -1.106 1.00 72.25 85 ASP A C 1
ATOM 652 O O . ASP A 1 85 ? 29.242 -4.523 -0.176 1.00 72.25 85 ASP A O 1
ATOM 656 N N . GLN A 1 86 ? 30.307 -3.291 -1.700 1.00 79.06 86 GLN A N 1
ATOM 657 C CA . GLN A 1 86 ? 29.517 -2.077 -1.462 1.00 79.06 86 GLN A CA 1
ATOM 658 C C . GLN A 1 86 ? 28.772 -1.645 -2.726 1.00 79.06 86 GLN A C 1
ATOM 660 O O . GLN A 1 86 ? 29.379 -1.306 -3.750 1.00 79.06 86 GLN A O 1
ATOM 665 N N . PHE A 1 87 ? 27.450 -1.537 -2.614 1.00 78.25 87 PHE A N 1
ATOM 666 C CA . PHE A 1 87 ? 26.562 -1.134 -3.692 1.00 78.25 87 PHE A CA 1
ATOM 667 C C . PHE A 1 87 ? 25.809 0.153 -3.351 1.00 78.25 87 PHE A C 1
ATOM 669 O O . PHE A 1 87 ? 25.114 0.259 -2.342 1.00 78.25 87 PHE A O 1
ATOM 676 N N . ILE A 1 88 ? 25.935 1.158 -4.215 1.00 82.19 88 ILE A N 1
ATOM 677 C CA . ILE A 1 88 ? 25.290 2.459 -4.058 1.00 82.19 88 ILE A CA 1
ATOM 678 C C . ILE A 1 88 ? 24.554 2.818 -5.347 1.00 82.19 88 ILE A C 1
ATOM 680 O O . ILE A 1 88 ? 25.173 3.003 -6.398 1.00 82.19 88 ILE A O 1
ATOM 684 N N . VAL A 1 89 ? 23.239 2.996 -5.253 1.00 81.81 89 VAL A N 1
ATOM 685 C CA . VAL A 1 89 ? 22.379 3.480 -6.338 1.00 81.81 89 VAL A CA 1
ATOM 686 C C . VAL A 1 89 ? 21.754 4.805 -5.940 1.00 81.81 89 VAL A C 1
ATOM 688 O O . VAL A 1 89 ? 21.170 4.944 -4.869 1.00 81.81 89 VAL A O 1
ATOM 691 N N . SER A 1 90 ? 21.856 5.795 -6.820 1.00 87.00 90 SER A N 1
ATOM 692 C CA . SER A 1 90 ? 21.186 7.084 -6.667 1.00 87.00 90 SER A CA 1
ATOM 693 C C . SER A 1 90 ? 20.425 7.444 -7.937 1.00 87.00 90 SER A C 1
ATOM 695 O O . SER A 1 90 ? 21.026 7.559 -9.007 1.00 87.00 90 SER A O 1
ATOM 697 N N . LEU A 1 91 ? 19.118 7.639 -7.805 1.00 84.38 91 LEU A N 1
ATOM 698 C CA . LEU A 1 91 ? 18.199 8.050 -8.862 1.00 84.38 91 LEU A CA 1
ATOM 699 C C . LEU A 1 91 ? 17.615 9.421 -8.496 1.00 84.38 91 LEU A C 1
ATOM 701 O O . LEU A 1 91 ? 17.058 9.563 -7.411 1.00 84.38 91 LEU A O 1
ATOM 705 N N . ASN A 1 92 ? 17.755 10.415 -9.372 1.00 86.81 92 ASN A N 1
ATOM 706 C CA . ASN A 1 92 ? 17.093 11.716 -9.240 1.00 86.81 92 ASN A CA 1
ATOM 707 C C . ASN A 1 92 ? 16.253 11.974 -10.490 1.00 86.81 92 ASN A C 1
ATOM 709 O O . ASN A 1 92 ? 16.796 11.908 -11.599 1.00 86.81 92 ASN A O 1
ATOM 713 N N . ILE A 1 93 ? 14.963 12.234 -10.306 1.00 80.19 93 ILE A N 1
ATOM 714 C CA . ILE A 1 93 ? 13.984 12.394 -11.384 1.00 80.19 93 ILE A CA 1
ATOM 715 C C . ILE A 1 93 ? 13.207 13.690 -11.175 1.00 80.19 93 ILE A C 1
ATOM 717 O O . ILE A 1 93 ? 12.731 13.938 -10.071 1.00 80.19 93 ILE A O 1
ATOM 721 N N . ASP A 1 94 ? 13.108 14.478 -12.238 1.00 83.81 94 ASP A N 1
ATOM 722 C CA . ASP A 1 94 ? 12.195 15.613 -12.395 1.00 83.81 94 ASP A CA 1
ATOM 723 C C . ASP A 1 94 ? 11.314 15.290 -13.617 1.00 83.81 94 ASP A C 1
ATOM 725 O O . ASP A 1 94 ? 11.854 15.063 -14.711 1.00 83.81 94 ASP A O 1
ATOM 729 N N . ALA A 1 95 ? 10.003 15.128 -13.421 1.00 73.69 95 ALA A N 1
ATOM 730 C CA . ALA A 1 95 ? 9.080 14.598 -14.431 1.00 73.69 95 ALA A CA 1
ATOM 731 C C . ALA A 1 95 ? 7.711 15.303 -14.431 1.00 73.69 95 ALA A C 1
ATOM 733 O O . ALA A 1 95 ? 7.340 15.987 -13.477 1.00 73.69 95 ALA A O 1
ATOM 734 N N . ASN A 1 96 ? 6.991 15.188 -15.552 1.00 77.19 96 ASN A N 1
ATOM 735 C CA . ASN A 1 96 ? 5.642 15.733 -15.714 1.00 77.19 96 ASN A CA 1
ATOM 736 C C . ASN A 1 96 ? 4.861 14.937 -16.774 1.00 77.19 96 ASN A C 1
ATOM 738 O O . ASN A 1 96 ? 5.388 14.729 -17.874 1.00 77.19 96 ASN A O 1
ATOM 742 N N . ASP A 1 97 ? 3.608 14.579 -16.472 1.00 70.75 97 ASP A N 1
ATOM 743 C CA . ASP A 1 97 ? 2.697 13.783 -17.319 1.00 70.75 97 ASP A CA 1
ATOM 744 C C . ASP A 1 97 ? 3.240 12.361 -17.684 1.00 70.75 97 ASP A C 1
ATOM 746 O O . ASP A 1 97 ? 3.068 11.831 -18.789 1.00 70.75 97 ASP A O 1
ATOM 750 N N . ASP A 1 98 ? 3.892 11.690 -16.737 1.00 77.38 98 ASP A N 1
ATOM 751 C CA . ASP A 1 98 ? 4.775 10.543 -16.927 1.00 77.38 98 ASP A CA 1
ATOM 752 C C . ASP A 1 98 ? 4.351 9.231 -16.230 1.00 77.38 98 ASP A C 1
ATOM 754 O O . ASP A 1 98 ? 3.536 9.155 -15.309 1.00 77.38 98 ASP A O 1
ATOM 758 N N . GLN A 1 99 ? 4.945 8.119 -16.690 1.00 83.25 99 GLN A N 1
ATOM 759 C CA . GLN A 1 99 ? 4.863 6.815 -16.014 1.00 83.25 99 GLN A CA 1
ATOM 760 C C . GLN A 1 99 ? 6.248 6.279 -15.684 1.00 83.25 99 GLN A C 1
ATOM 762 O O . GLN A 1 99 ? 7.015 5.930 -16.580 1.00 83.25 99 GLN A O 1
ATOM 767 N N . PHE A 1 100 ? 6.534 6.094 -14.405 1.00 81.62 100 PHE A N 1
ATOM 768 C CA . PHE A 1 100 ? 7.847 5.713 -13.921 1.00 81.62 100 PHE A CA 1
ATOM 769 C C . PHE A 1 100 ? 7.838 4.340 -13.245 1.00 81.62 100 PHE A C 1
ATOM 771 O O . PHE A 1 100 ? 7.073 4.078 -12.317 1.00 81.62 100 PHE A O 1
ATOM 778 N N . ILE A 1 101 ? 8.713 3.439 -13.696 1.00 84.50 101 ILE A N 1
ATOM 779 C CA . ILE A 1 101 ? 8.861 2.094 -13.132 1.00 84.50 101 ILE A CA 1
ATOM 780 C C . ILE A 1 101 ? 10.329 1.844 -12.786 1.00 84.50 101 ILE A C 1
ATOM 782 O O . ILE A 1 101 ? 11.173 1.741 -13.676 1.00 84.50 101 ILE A O 1
ATOM 786 N N . VAL A 1 102 ? 10.628 1.667 -11.499 1.00 84.31 102 VAL A N 1
ATOM 787 C CA . VAL A 1 102 ? 11.926 1.184 -11.008 1.00 84.31 102 VAL A CA 1
ATOM 788 C C . VAL A 1 102 ? 11.764 -0.204 -10.412 1.00 84.31 102 VAL A C 1
ATOM 790 O O . VAL A 1 102 ? 10.915 -0.445 -9.558 1.00 84.31 102 VAL A O 1
ATOM 793 N N . SER A 1 103 ? 12.603 -1.132 -10.858 1.00 89.06 103 SER A N 1
ATOM 794 C CA . SER A 1 103 ? 12.709 -2.472 -10.290 1.00 89.06 103 SER A CA 1
ATOM 795 C C . SER A 1 103 ? 14.162 -2.795 -9.974 1.00 89.06 103 SER A C 1
ATOM 797 O O . SER A 1 103 ? 15.003 -2.799 -10.876 1.00 89.06 103 SER A O 1
ATOM 799 N N . LEU A 1 104 ? 14.444 -3.090 -8.711 1.00 86.06 104 LEU A N 1
ATOM 800 C CA . LEU A 1 104 ? 15.748 -3.531 -8.234 1.00 86.06 104 LEU A CA 1
ATOM 801 C C . LEU A 1 104 ? 15.601 -4.925 -7.613 1.00 86.06 104 LEU A C 1
ATOM 803 O O . LEU A 1 104 ? 14.740 -5.130 -6.762 1.00 86.06 104 LEU A O 1
ATOM 807 N N . ASN A 1 105 ? 16.402 -5.881 -8.077 1.00 88.25 105 ASN A N 1
ATOM 808 C CA . ASN A 1 105 ? 16.511 -7.208 -7.478 1.00 88.25 105 ASN A CA 1
ATOM 809 C C . ASN A 1 105 ? 17.960 -7.449 -7.070 1.00 88.25 105 ASN A C 1
ATOM 811 O O . ASN A 1 105 ? 18.864 -7.202 -7.878 1.00 88.25 105 ASN A O 1
ATOM 815 N N . THR A 1 106 ? 18.158 -7.935 -5.855 1.00 82.81 106 THR A N 1
ATOM 816 C CA . THR A 1 106 ? 19.479 -8.117 -5.268 1.00 82.81 106 THR A CA 1
ATOM 817 C C . THR A 1 106 ? 19.539 -9.446 -4.530 1.00 82.81 106 THR A C 1
ATOM 819 O O . THR A 1 106 ? 18.724 -9.652 -3.637 1.00 82.81 106 THR A O 1
ATOM 822 N N . ASP A 1 107 ? 20.527 -10.268 -4.884 1.00 85.75 107 ASP A N 1
ATOM 823 C CA . ASP A 1 107 ? 20.960 -11.432 -4.107 1.00 85.75 107 ASP A CA 1
ATOM 824 C C . ASP A 1 107 ? 22.377 -11.126 -3.566 1.00 85.75 107 ASP A C 1
ATOM 826 O O . ASP A 1 107 ? 23.283 -10.807 -4.350 1.00 85.75 107 ASP A O 1
ATOM 830 N N . ALA A 1 108 ? 22.562 -11.160 -2.244 1.00 78.69 108 ALA A N 1
ATOM 831 C CA . ALA A 1 108 ? 23.726 -10.587 -1.556 1.00 78.69 108 ALA A CA 1
ATOM 832 C C . ALA A 1 108 ? 24.240 -11.429 -0.374 1.00 78.69 108 ALA A C 1
ATOM 834 O O . ALA A 1 108 ? 23.511 -12.260 0.172 1.00 78.69 108 ALA A O 1
ATOM 835 N N . ASN A 1 109 ? 25.518 -11.244 -0.018 1.00 83.12 109 ASN A N 1
ATOM 836 C CA . ASN A 1 109 ? 26.116 -11.833 1.184 1.00 83.12 109 ASN A CA 1
ATOM 837 C C . ASN A 1 109 ? 27.346 -11.043 1.670 1.00 83.12 109 ASN A C 1
ATOM 839 O O . ASN A 1 109 ? 28.281 -10.831 0.893 1.00 83.12 109 ASN A O 1
ATOM 843 N N . ASP A 1 110 ? 27.391 -10.714 2.965 1.00 83.88 110 ASP A N 1
ATOM 844 C CA . ASP A 1 110 ? 28.450 -9.916 3.612 1.00 83.88 110 ASP A CA 1
ATOM 845 C C . ASP A 1 110 ? 28.633 -8.490 2.999 1.00 83.88 110 ASP A C 1
ATOM 847 O O . ASP A 1 110 ? 29.736 -7.928 2.943 1.00 83.88 110 ASP A O 1
ATOM 851 N N . ASP A 1 111 ? 27.542 -7.870 2.552 1.00 83.25 111 ASP A N 1
ATOM 852 C CA . ASP A 1 111 ? 27.464 -6.682 1.705 1.00 83.25 111 ASP A CA 1
ATOM 853 C C . ASP A 1 111 ? 26.849 -5.435 2.391 1.00 83.25 111 ASP A C 1
ATOM 855 O O . ASP A 1 111 ? 26.149 -5.470 3.409 1.00 83.25 111 ASP A O 1
ATOM 859 N N . GLN A 1 112 ? 27.070 -4.263 1.777 1.00 85.94 112 GLN A N 1
ATOM 860 C CA . GLN A 1 112 ? 26.370 -3.020 2.125 1.00 85.94 112 GLN A CA 1
ATOM 861 C C . GLN A 1 112 ? 25.662 -2.395 0.917 1.00 85.94 112 GLN A C 1
ATOM 863 O O . GLN A 1 112 ? 26.311 -1.915 -0.019 1.00 85.94 112 GLN A O 1
ATOM 868 N N . PHE A 1 113 ? 24.339 -2.250 1.013 1.00 84.25 113 PHE A N 1
ATOM 869 C CA . PHE A 1 113 ? 23.482 -1.667 -0.019 1.00 84.25 113 PHE A CA 1
ATOM 870 C C . PHE A 1 113 ? 22.899 -0.320 0.404 1.00 84.25 113 PHE A C 1
ATOM 872 O O . PHE A 1 113 ? 22.274 -0.177 1.454 1.00 84.25 113 PHE A O 1
ATOM 879 N N . ILE A 1 114 ? 23.062 0.687 -0.453 1.00 86.31 114 ILE A N 1
ATOM 880 C CA . ILE A 1 114 ? 22.469 2.013 -0.280 1.00 86.31 114 ILE A CA 1
ATOM 881 C C . ILE A 1 114 ? 21.705 2.383 -1.546 1.00 86.31 114 ILE A C 1
ATOM 883 O O . ILE A 1 114 ? 22.295 2.568 -2.610 1.00 86.31 114 ILE A O 1
ATOM 887 N N . VAL A 1 115 ? 20.393 2.557 -1.422 1.00 85.62 115 VAL A N 1
ATOM 888 C CA . VAL A 1 115 ? 19.514 2.995 -2.507 1.00 85.62 115 VAL A CA 1
ATOM 889 C C . VAL A 1 115 ? 18.891 4.328 -2.128 1.00 85.62 115 VAL A C 1
ATOM 891 O O . VAL A 1 115 ? 18.294 4.480 -1.064 1.00 85.62 115 VAL A O 1
ATOM 894 N N . SER A 1 116 ? 19.036 5.320 -3.000 1.00 89.75 116 SER A N 1
ATOM 895 C CA . SER A 1 116 ? 18.403 6.629 -2.851 1.00 89.75 116 SER A CA 1
ATOM 896 C C . SER A 1 116 ? 17.620 6.988 -4.105 1.00 89.75 116 SER A C 1
ATOM 898 O O . SER A 1 116 ? 18.175 6.968 -5.204 1.00 89.75 116 SER A O 1
ATOM 900 N N . LEU A 1 117 ? 16.352 7.341 -3.926 1.00 87.38 117 LEU A N 1
ATOM 901 C CA . LEU A 1 117 ? 15.460 7.822 -4.973 1.00 87.38 117 LEU A CA 1
ATOM 902 C C . LEU A 1 117 ? 14.906 9.186 -4.553 1.00 87.38 117 LEU A C 1
ATOM 904 O O . LEU A 1 117 ? 14.289 9.293 -3.496 1.00 87.38 117 LEU A O 1
ATOM 908 N N . ASN A 1 118 ? 15.142 10.212 -5.367 1.00 90.00 118 ASN A N 1
ATOM 909 C CA . ASN A 1 118 ? 14.545 11.532 -5.195 1.00 90.00 118 ASN A CA 1
ATOM 910 C C . ASN A 1 118 ? 13.705 11.860 -6.425 1.00 90.00 118 ASN A C 1
ATOM 912 O O . ASN A 1 118 ? 14.202 11.725 -7.545 1.00 90.00 118 ASN A O 1
ATOM 916 N N . THR A 1 119 ? 12.470 12.289 -6.198 1.00 85.25 119 THR A N 1
ATOM 917 C CA . THR A 1 119 ? 11.500 12.564 -7.258 1.00 85.25 119 THR A CA 1
ATOM 918 C C . THR A 1 119 ? 10.819 13.903 -6.995 1.00 85.25 119 THR A C 1
ATOM 920 O O . THR A 1 119 ? 10.417 14.144 -5.859 1.00 85.25 119 THR A O 1
ATOM 923 N N . ASP A 1 120 ? 10.733 14.733 -8.030 1.00 89.00 120 ASP A N 1
ATOM 924 C CA . ASP A 1 120 ? 9.874 15.920 -8.142 1.00 89.00 120 ASP A CA 1
ATOM 925 C C . ASP A 1 120 ? 8.955 15.664 -9.349 1.00 89.00 120 ASP A C 1
ATOM 927 O O . ASP A 1 120 ? 9.459 15.355 -10.436 1.00 89.00 120 ASP A O 1
ATOM 931 N N . ALA A 1 121 ? 7.641 15.634 -9.133 1.00 84.50 121 ALA A N 1
ATOM 932 C CA . ALA A 1 121 ? 6.677 15.069 -10.076 1.00 84.50 121 ALA A CA 1
ATOM 933 C C . ALA A 1 121 ? 5.332 15.800 -10.080 1.00 84.50 121 ALA A C 1
ATOM 935 O O . ALA A 1 121 ? 4.957 16.454 -9.104 1.00 84.50 121 ALA A O 1
ATOM 936 N N . ASN A 1 122 ? 4.615 15.708 -11.203 1.00 87.31 122 ASN A N 1
ATOM 937 C CA . ASN A 1 122 ? 3.257 16.234 -11.312 1.00 87.31 122 ASN A CA 1
ATOM 938 C C . ASN A 1 122 ? 2.462 15.566 -12.446 1.00 87.31 122 ASN A C 1
ATOM 940 O O . ASN A 1 122 ? 2.932 15.542 -13.587 1.00 87.31 122 ASN A O 1
ATOM 944 N N . ASP A 1 123 ? 1.234 15.137 -12.138 1.00 87.50 123 ASP A N 1
ATOM 945 C CA . ASP A 1 123 ? 0.322 14.373 -13.008 1.00 87.50 123 ASP A CA 1
ATOM 946 C C . ASP A 1 123 ? 0.866 12.972 -13.430 1.00 87.50 123 ASP A C 1
ATOM 948 O O . ASP A 1 123 ? 0.589 12.451 -14.519 1.00 87.50 123 ASP A O 1
ATOM 952 N N . ASP A 1 124 ? 1.609 12.312 -12.541 1.00 85.88 124 ASP A N 1
ATOM 953 C CA . ASP A 1 124 ? 2.466 11.151 -12.783 1.00 85.88 124 ASP A CA 1
ATOM 954 C C . ASP A 1 124 ? 2.025 9.849 -12.070 1.00 85.88 124 ASP A C 1
ATOM 956 O O . ASP A 1 124 ? 1.244 9.803 -11.112 1.00 85.88 124 ASP A O 1
ATOM 960 N N . GLN A 1 125 ? 2.575 8.714 -12.527 1.00 88.38 125 GLN A N 1
ATOM 961 C CA . GLN A 1 125 ? 2.446 7.411 -11.853 1.00 88.38 125 GLN A CA 1
ATOM 962 C C . GLN A 1 125 ? 3.800 6.755 -11.594 1.00 88.38 125 GLN A C 1
ATOM 964 O O . GLN A 1 125 ? 4.501 6.385 -12.537 1.00 88.38 125 GLN A O 1
ATOM 969 N N . PHE A 1 126 ? 4.108 6.474 -10.328 1.00 86.69 126 PHE A N 1
ATOM 970 C CA . PHE A 1 126 ? 5.357 5.850 -9.898 1.00 86.69 126 PHE A CA 1
ATOM 971 C C . PHE A 1 126 ? 5.144 4.459 -9.310 1.00 86.69 126 PHE A C 1
ATOM 973 O O . PHE A 1 126 ? 4.350 4.241 -8.394 1.00 86.69 126 PHE A O 1
ATOM 980 N N . ILE A 1 127 ? 5.930 3.504 -9.800 1.00 88.00 127 ILE A N 1
ATOM 981 C CA . ILE A 1 127 ? 6.010 2.149 -9.262 1.00 88.00 127 ILE A CA 1
ATOM 982 C C . ILE A 1 127 ? 7.469 1.848 -8.938 1.00 88.00 127 ILE A C 1
ATOM 984 O O . ILE A 1 127 ? 8.310 1.741 -9.831 1.00 88.00 127 ILE A O 1
ATOM 988 N N . VAL A 1 128 ? 7.758 1.656 -7.656 1.00 87.50 128 VAL A N 1
ATOM 989 C CA . VAL A 1 128 ? 9.071 1.250 -7.155 1.00 87.50 128 VAL A CA 1
ATOM 990 C C . VAL A 1 128 ? 8.940 -0.136 -6.543 1.00 87.50 128 VAL A C 1
ATOM 992 O O . VAL A 1 128 ? 8.118 -0.374 -5.660 1.00 87.50 128 VAL A O 1
ATOM 995 N N . SER A 1 129 ? 9.738 -1.077 -7.032 1.00 90.50 129 SER A N 1
ATOM 996 C CA . SER A 1 129 ? 9.793 -2.443 -6.517 1.00 90.50 129 SER A CA 1
ATOM 997 C C . SER A 1 129 ? 11.227 -2.819 -6.187 1.00 90.50 129 SER A C 1
ATOM 999 O O . SER A 1 129 ? 12.112 -2.691 -7.034 1.00 90.50 129 SER A O 1
ATOM 1001 N N . LEU A 1 130 ? 11.441 -3.304 -4.971 1.00 88.62 130 LEU A N 1
ATOM 1002 C CA . LEU A 1 130 ? 12.725 -3.797 -4.497 1.00 88.62 130 LEU A CA 1
ATOM 1003 C C . LEU A 1 130 ? 12.530 -5.201 -3.916 1.00 88.62 130 LEU A C 1
ATOM 1005 O O . LEU A 1 130 ? 11.674 -5.399 -3.056 1.00 88.62 130 LEU A O 1
ATOM 1009 N N . ASN A 1 131 ? 13.281 -6.170 -4.436 1.00 91.00 131 ASN A N 1
ATOM 1010 C CA . ASN A 1 131 ? 13.334 -7.535 -3.914 1.00 91.00 131 ASN A CA 1
ATOM 1011 C C . ASN A 1 131 ? 14.767 -7.835 -3.476 1.00 91.00 131 ASN A C 1
ATOM 1013 O O . ASN A 1 131 ? 15.690 -7.633 -4.269 1.00 91.00 131 ASN A O 1
ATOM 1017 N N . ILE A 1 132 ? 14.932 -8.273 -2.234 1.00 87.56 132 ILE A N 1
ATOM 1018 C CA . ILE A 1 132 ? 16.228 -8.526 -1.606 1.00 87.56 132 ILE A CA 1
ATOM 1019 C C . ILE A 1 132 ? 16.218 -9.942 -1.025 1.00 87.56 132 ILE A C 1
ATOM 1021 O O . ILE A 1 132 ? 15.287 -10.276 -0.295 1.00 87.56 132 ILE A O 1
ATOM 1025 N N . ASP A 1 133 ? 17.234 -10.729 -1.371 1.00 90.81 133 ASP A N 1
ATOM 1026 C CA . ASP A 1 133 ? 17.629 -11.988 -0.727 1.00 90.81 133 ASP A CA 1
ATOM 1027 C C . ASP A 1 133 ? 19.051 -11.772 -0.181 1.00 90.81 133 ASP A C 1
ATOM 1029 O O . ASP A 1 133 ? 19.972 -11.483 -0.954 1.00 90.81 133 ASP A O 1
ATOM 1033 N N . ALA A 1 134 ? 19.206 -11.770 1.141 1.00 86.81 134 ALA A N 1
ATOM 1034 C CA . ALA A 1 134 ? 20.382 -11.230 1.820 1.00 86.81 134 ALA A CA 1
ATOM 1035 C C . ALA A 1 134 ? 20.795 -12.047 3.049 1.00 86.81 134 ALA A C 1
ATOM 1037 O O . ALA A 1 134 ? 19.983 -12.757 3.647 1.00 86.81 134 ALA A O 1
ATOM 1038 N N . ASN A 1 135 ? 22.080 -11.973 3.402 1.00 90.19 135 ASN A 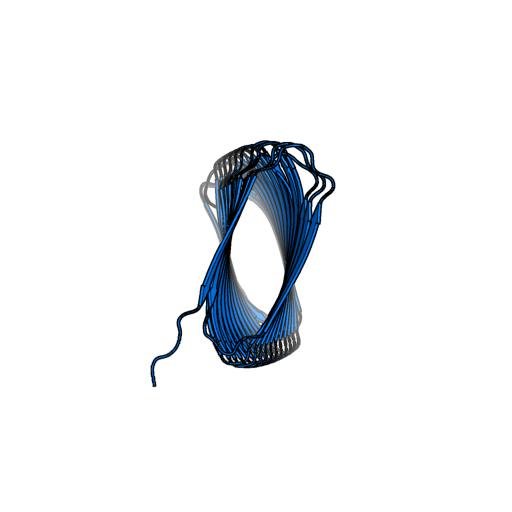N 1
ATOM 1039 C CA . ASN A 1 135 ? 22.594 -12.596 4.618 1.00 90.19 135 ASN A CA 1
ATOM 1040 C C . ASN A 1 135 ? 23.893 -11.940 5.103 1.00 90.19 135 ASN A C 1
ATOM 1042 O O . ASN A 1 135 ? 24.854 -11.851 4.336 1.00 90.19 135 ASN A O 1
ATOM 1046 N N . ASP A 1 136 ? 23.940 -11.604 6.395 1.00 89.69 136 ASP A N 1
ATOM 1047 C CA . ASP A 1 136 ? 25.019 -10.860 7.062 1.00 89.69 136 ASP A CA 1
ATOM 1048 C C . ASP A 1 136 ? 25.235 -9.423 6.494 1.00 89.69 136 ASP A C 1
ATOM 1050 O O . ASP A 1 136 ? 26.348 -8.884 6.470 1.00 89.69 136 ASP A O 1
ATOM 1054 N N . ASP A 1 137 ? 24.156 -8.762 6.068 1.00 88.88 137 ASP A N 1
ATOM 1055 C CA . ASP A 1 137 ? 24.139 -7.548 5.250 1.00 88.88 137 ASP A CA 1
ATOM 1056 C C . ASP A 1 137 ? 23.582 -6.288 5.953 1.00 88.88 137 ASP A C 1
ATOM 1058 O O . ASP A 1 137 ? 22.864 -6.307 6.959 1.00 88.88 137 ASP A O 1
ATOM 1062 N N . GLN A 1 138 ? 23.878 -5.118 5.368 1.00 89.69 138 GLN A N 1
ATOM 1063 C CA . GLN A 1 138 ? 23.241 -3.847 5.737 1.00 89.69 138 GLN A CA 1
ATOM 1064 C C . GLN A 1 138 ? 22.571 -3.162 4.542 1.00 89.69 138 GLN A C 1
ATOM 1066 O O . GLN A 1 138 ? 23.243 -2.713 3.609 1.00 89.69 138 GLN A O 1
ATOM 1071 N N . PHE A 1 139 ? 21.263 -2.922 4.650 1.00 87.50 139 PHE A N 1
ATOM 1072 C CA . PHE A 1 139 ? 20.457 -2.248 3.633 1.00 87.50 139 PHE A CA 1
ATOM 1073 C C . PHE A 1 139 ? 19.922 -0.900 4.113 1.00 87.50 139 PHE A C 1
ATOM 1075 O O . PHE A 1 139 ? 19.264 -0.780 5.147 1.00 87.50 139 PHE A O 1
ATOM 1082 N N . ILE A 1 140 ? 20.163 0.140 3.315 1.00 89.31 140 ILE A N 1
ATOM 1083 C CA . ILE A 1 140 ? 19.629 1.485 3.532 1.00 89.31 140 ILE A CA 1
ATOM 1084 C C . ILE A 1 140 ? 18.867 1.922 2.285 1.00 89.31 140 ILE A C 1
ATOM 1086 O O . ILE A 1 140 ? 19.449 2.117 1.219 1.00 89.31 140 ILE A O 1
ATOM 1090 N N . VAL A 1 141 ? 17.566 2.144 2.439 1.00 88.75 141 VAL A N 1
ATOM 1091 C CA . VAL A 1 141 ? 16.673 2.624 1.386 1.00 88.75 141 VAL A CA 1
ATOM 1092 C C . VAL A 1 141 ? 16.120 3.985 1.794 1.00 88.75 141 VAL A C 1
ATOM 1094 O O . VAL A 1 141 ? 15.572 4.155 2.882 1.00 88.75 141 VAL A O 1
ATOM 1097 N N . SER A 1 142 ? 16.292 4.986 0.935 1.00 91.50 142 SER A N 1
ATOM 1098 C CA . SER A 1 142 ? 15.785 6.343 1.150 1.00 91.50 142 SER A CA 1
ATOM 1099 C C . SER A 1 142 ? 15.001 6.825 -0.062 1.00 91.50 142 SER A C 1
ATOM 1101 O O . SER A 1 142 ? 15.541 6.879 -1.167 1.00 91.50 142 SER A O 1
ATOM 1103 N N . LEU A 1 143 ? 13.738 7.179 0.152 1.00 89.75 143 LEU A N 1
ATOM 1104 C CA . LEU A 1 143 ? 12.856 7.766 -0.850 1.00 89.75 143 LEU A CA 1
ATOM 1105 C C . LEU A 1 143 ? 12.461 9.171 -0.382 1.00 89.75 143 LEU A C 1
ATOM 1107 O O . LEU A 1 143 ? 11.957 9.317 0.730 1.00 89.75 143 LEU A O 1
ATOM 1111 N N . ASN A 1 144 ? 12.693 10.183 -1.216 1.00 92.06 144 ASN A N 1
ATOM 1112 C CA . ASN A 1 144 ? 12.159 11.532 -1.021 1.00 92.06 144 ASN A CA 1
ATOM 1113 C C . ASN A 1 144 ? 11.310 11.898 -2.237 1.00 92.06 144 ASN A C 1
ATOM 1115 O O . ASN A 1 144 ? 11.788 11.791 -3.369 1.00 92.06 144 ASN A O 1
ATOM 1119 N N . ILE A 1 145 ? 10.066 12.285 -1.997 1.00 89.12 145 ILE A N 1
ATOM 1120 C CA . ILE A 1 145 ? 9.062 12.513 -3.032 1.00 89.12 145 ILE A CA 1
ATOM 1121 C C . ILE A 1 145 ? 8.411 13.869 -2.760 1.00 89.12 145 ILE A C 1
ATOM 1123 O O . ILE A 1 145 ? 7.975 14.103 -1.636 1.00 89.12 145 ILE A O 1
ATOM 1127 N N . ASP A 1 146 ? 8.409 14.728 -3.772 1.00 92.50 146 ASP A N 1
ATOM 1128 C CA . ASP A 1 146 ? 7.639 15.973 -3.863 1.00 92.50 146 ASP A CA 1
ATOM 1129 C C . ASP A 1 146 ? 6.711 15.807 -5.075 1.00 92.50 146 ASP A C 1
ATOM 1131 O O . ASP A 1 146 ? 7.202 15.501 -6.166 1.00 92.50 146 ASP A O 1
ATOM 1135 N N . ALA A 1 147 ? 5.398 15.840 -4.862 1.00 88.00 147 ALA A N 1
ATOM 1136 C CA . ALA A 1 147 ? 4.425 15.357 -5.841 1.00 88.00 147 ALA A CA 1
ATOM 1137 C C . ALA A 1 147 ? 3.078 16.089 -5.775 1.00 88.00 147 ALA A C 1
ATOM 1139 O O . ALA A 1 147 ? 2.701 16.646 -4.741 1.00 88.00 147 ALA A O 1
ATOM 1140 N N . ASN A 1 148 ? 2.370 16.120 -6.908 1.00 91.75 148 ASN A N 1
ATOM 1141 C CA . ASN A 1 148 ? 1.036 16.711 -6.995 1.00 91.75 148 ASN A CA 1
ATOM 1142 C C . ASN A 1 148 ? 0.189 16.090 -8.112 1.00 91.75 148 ASN A C 1
ATOM 1144 O O . ASN A 1 148 ? 0.611 16.105 -9.269 1.00 91.75 148 ASN A O 1
ATOM 1148 N N . ASP A 1 149 ? -1.036 15.683 -7.777 1.00 90.75 149 ASP A N 1
ATOM 1149 C CA . ASP A 1 149 ? -1.979 14.950 -8.635 1.00 90.75 149 ASP A CA 1
ATOM 1150 C C . ASP A 1 149 ? -1.451 13.558 -9.104 1.00 90.75 149 ASP A C 1
ATOM 1152 O O . ASP A 1 149 ? -1.756 13.071 -10.199 1.00 90.75 149 ASP A O 1
ATOM 1156 N N . ASP A 1 150 ? -0.697 12.871 -8.243 1.00 90.12 150 ASP A N 1
ATOM 1157 C CA . ASP A 1 150 ? 0.121 11.692 -8.526 1.00 90.12 150 ASP A CA 1
ATOM 1158 C C . ASP A 1 150 ? -0.335 10.394 -7.825 1.00 90.12 150 ASP A C 1
ATOM 1160 O O . ASP A 1 150 ? -1.066 10.355 -6.829 1.00 90.12 150 ASP A O 1
ATOM 1164 N N . GLN A 1 151 ? 0.166 9.259 -8.331 1.00 90.62 151 GLN A N 1
ATOM 1165 C CA . GLN A 1 151 ? 0.047 7.959 -7.666 1.00 90.62 151 GLN A CA 1
ATOM 1166 C C . GLN A 1 151 ? 1.406 7.286 -7.450 1.00 90.62 151 GLN A C 1
ATOM 1168 O O . GLN A 1 151 ? 2.112 6.970 -8.407 1.00 90.62 151 GLN A O 1
ATOM 1173 N N . PHE A 1 152 ? 1.698 6.910 -6.204 1.00 88.56 152 PHE A N 1
ATOM 1174 C CA . PHE A 1 152 ? 2.922 6.212 -5.815 1.00 88.56 152 PHE A CA 1
ATOM 1175 C C . PHE A 1 152 ? 2.644 4.834 -5.221 1.00 88.56 152 PHE A C 1
ATOM 1177 O O . PHE A 1 152 ? 1.857 4.661 -4.288 1.00 88.56 152 PHE A O 1
ATOM 1184 N N . ILE A 1 153 ? 3.348 3.830 -5.742 1.00 89.75 153 ILE A N 1
ATOM 1185 C CA . ILE A 1 153 ? 3.338 2.464 -5.221 1.00 89.75 153 ILE A CA 1
ATOM 1186 C C . ILE A 1 153 ? 4.772 2.046 -4.919 1.00 89.75 153 ILE A C 1
ATOM 1188 O O . ILE A 1 153 ? 5.597 1.916 -5.824 1.00 89.75 153 ILE A O 1
ATOM 1192 N N . VAL A 1 154 ? 5.045 1.768 -3.648 1.00 89.44 154 VAL A N 1
ATOM 1193 C CA . VAL A 1 154 ? 6.321 1.241 -3.166 1.00 89.44 154 VAL A CA 1
ATOM 1194 C C . VAL A 1 154 ? 6.094 -0.166 -2.630 1.00 89.44 154 VAL A C 1
ATOM 1196 O O . VAL A 1 154 ? 5.275 -0.391 -1.740 1.00 89.44 154 VAL A O 1
ATOM 1199 N N . SER A 1 155 ? 6.807 -1.136 -3.192 1.00 91.06 155 SER A N 1
ATOM 1200 C CA . SER A 1 155 ? 6.778 -2.530 -2.748 1.00 91.06 155 SER A CA 1
ATOM 1201 C C . SER A 1 155 ? 8.182 -3.004 -2.417 1.00 91.06 155 SER A C 1
ATOM 1203 O O . SER A 1 155 ? 9.087 -2.892 -3.246 1.00 91.06 155 SER A O 1
ATOM 1205 N N . LEU A 1 156 ? 8.342 -3.546 -1.216 1.00 89.88 156 LEU A N 1
ATOM 1206 C CA . LEU A 1 156 ? 9.601 -4.063 -0.710 1.00 89.88 156 LEU A CA 1
ATOM 1207 C C . LEU A 1 156 ? 9.373 -5.498 -0.217 1.00 89.88 156 LEU A C 1
ATOM 1209 O O . LEU A 1 156 ? 8.509 -5.726 0.627 1.00 89.88 156 LEU A O 1
ATOM 1213 N N . ASN A 1 157 ? 10.089 -6.461 -0.794 1.00 92.06 157 ASN A N 1
ATOM 1214 C CA . ASN A 1 157 ? 10.077 -7.854 -0.348 1.00 92.06 157 ASN A CA 1
ATOM 1215 C C . ASN A 1 157 ? 11.494 -8.236 0.067 1.00 92.06 157 ASN A C 1
ATOM 1217 O O . ASN A 1 157 ? 12.421 -8.059 -0.726 1.00 92.06 157 ASN A O 1
ATOM 1221 N N . ILE A 1 158 ? 11.637 -8.715 1.295 1.00 89.69 158 ILE A N 1
ATOM 1222 C CA . ILE A 1 158 ? 12.926 -9.017 1.911 1.00 89.69 158 ILE A CA 1
ATOM 1223 C C . ILE A 1 158 ? 12.865 -10.444 2.455 1.00 89.69 158 ILE A C 1
ATOM 1225 O O . ILE A 1 158 ? 11.937 -10.766 3.197 1.00 89.69 158 ILE A O 1
ATOM 1229 N N . ASP A 1 159 ? 13.829 -11.261 2.052 1.00 92.62 159 ASP A N 1
ATOM 1230 C CA . ASP A 1 159 ? 14.185 -12.544 2.663 1.00 92.62 159 ASP A CA 1
ATOM 1231 C C . ASP A 1 159 ? 15.607 -12.362 3.210 1.00 92.62 159 ASP A C 1
ATOM 1233 O O . ASP A 1 159 ? 16.508 -12.010 2.442 1.00 92.62 159 ASP A O 1
ATOM 1237 N N . ALA A 1 160 ? 15.773 -12.436 4.529 1.00 89.44 160 ALA A N 1
ATOM 1238 C CA . ALA A 1 160 ? 16.979 -11.965 5.207 1.00 89.44 160 ALA A CA 1
ATOM 1239 C C . ALA A 1 160 ? 17.348 -12.809 6.429 1.00 89.44 160 ALA A C 1
ATOM 1241 O O . ALA A 1 160 ? 16.500 -13.472 7.033 1.00 89.44 160 ALA A O 1
ATOM 1242 N N . ASN A 1 161 ? 18.638 -12.806 6.774 1.00 92.31 161 ASN A N 1
ATOM 1243 C CA . ASN A 1 161 ? 19.126 -13.449 7.989 1.00 92.31 161 ASN A CA 1
ATOM 1244 C C . ASN A 1 161 ? 20.417 -12.803 8.501 1.00 92.31 161 ASN A C 1
ATOM 1246 O O . ASN A 1 161 ? 21.399 -12.751 7.760 1.00 92.31 161 ASN A O 1
ATOM 1250 N N . ASP A 1 162 ? 20.433 -12.446 9.787 1.00 92.19 162 ASP A N 1
ATOM 1251 C CA . ASP A 1 162 ? 21.522 -11.745 10.485 1.00 92.19 162 ASP A CA 1
ATOM 1252 C C . ASP A 1 162 ? 21.797 -10.306 9.953 1.00 92.19 162 ASP A C 1
ATOM 1254 O O . ASP A 1 162 ? 22.930 -9.808 9.959 1.00 92.19 162 ASP A O 1
ATOM 1258 N N . ASP A 1 163 ? 20.748 -9.589 9.545 1.00 91.88 163 ASP A N 1
ATOM 1259 C CA . ASP A 1 163 ? 20.789 -8.358 8.753 1.00 91.88 163 ASP A CA 1
ATOM 1260 C C . ASP A 1 163 ? 20.266 -7.096 9.472 1.00 91.88 163 ASP A C 1
ATOM 1262 O O . ASP A 1 163 ? 19.528 -7.111 10.466 1.00 91.88 163 ASP A O 1
ATOM 1266 N N . GLN A 1 164 ? 20.612 -5.926 8.915 1.00 91.19 164 GLN A N 1
ATOM 1267 C CA . GLN A 1 164 ? 20.038 -4.637 9.314 1.00 91.19 164 GLN A CA 1
ATOM 1268 C C . GLN A 1 164 ? 19.401 -3.881 8.142 1.00 91.19 164 GLN A C 1
ATOM 1270 O O . GLN A 1 164 ? 20.088 -3.449 7.213 1.00 91.19 164 GLN A O 1
ATOM 1275 N N . PHE A 1 165 ? 18.115 -3.550 8.282 1.00 88.75 165 PHE A N 1
ATOM 1276 C CA . PHE A 1 165 ? 17.342 -2.783 7.307 1.00 88.75 165 PHE A CA 1
ATOM 1277 C C . PHE A 1 165 ? 16.914 -1.418 7.841 1.00 88.75 165 PHE A C 1
ATOM 1279 O O . PHE A 1 165 ? 16.293 -1.290 8.897 1.00 88.75 165 PHE A O 1
ATOM 1286 N N . ILE A 1 166 ? 17.195 -0.371 7.064 1.00 89.88 166 ILE A N 1
ATOM 1287 C CA . ILE A 1 166 ? 16.741 0.994 7.330 1.00 89.88 166 ILE A CA 1
ATOM 1288 C C . ILE A 1 166 ? 15.989 1.511 6.108 1.00 89.88 166 ILE A C 1
ATOM 1290 O O . ILE A 1 166 ? 16.587 1.760 5.062 1.00 89.88 166 ILE A O 1
ATOM 1294 N N . VAL A 1 167 ? 14.687 1.741 6.261 1.00 88.81 167 VAL A N 1
ATOM 1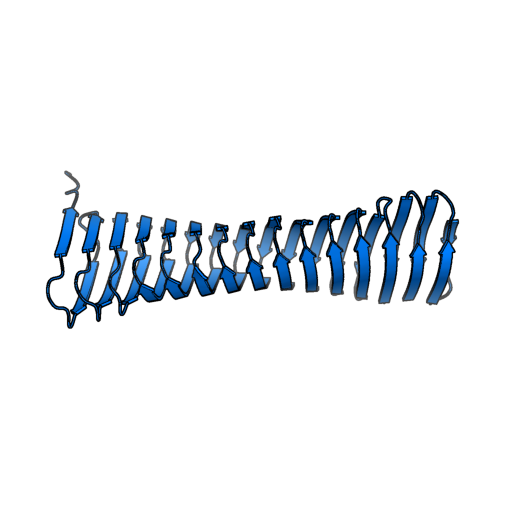295 C CA . VAL A 1 167 ? 13.825 2.321 5.226 1.00 88.81 167 VAL A CA 1
ATOM 1296 C C . VAL A 1 167 ? 13.337 3.683 5.698 1.00 88.81 167 VAL A C 1
ATOM 1298 O O . VAL A 1 167 ? 12.713 3.814 6.748 1.00 88.81 167 VAL A O 1
ATOM 1301 N N . SER A 1 168 ? 13.642 4.723 4.930 1.00 89.62 168 SER A N 1
ATOM 1302 C CA . SER A 1 168 ? 13.186 6.089 5.184 1.00 89.62 168 SER A CA 1
ATOM 1303 C C . SER A 1 168 ? 12.431 6.618 3.979 1.00 89.62 168 SER A C 1
ATOM 1305 O O . SER A 1 168 ? 12.978 6.675 2.880 1.00 89.62 168 SER A O 1
ATOM 1307 N N . LEU A 1 169 ? 11.195 7.040 4.200 1.00 89.31 169 LEU A N 1
ATOM 1308 C CA . LEU A 1 169 ? 10.345 7.649 3.191 1.00 89.31 169 LEU A CA 1
ATOM 1309 C C . LEU A 1 169 ? 9.922 9.038 3.676 1.00 89.31 169 LEU A C 1
ATOM 1311 O O . LEU A 1 169 ? 9.389 9.173 4.775 1.00 89.31 169 LEU A O 1
ATOM 1315 N N . HIS A 1 170 ? 10.219 10.060 2.879 1.00 90.94 170 HIS A N 1
ATOM 1316 C CA . HIS A 1 170 ? 9.700 11.412 3.059 1.00 90.94 170 HIS A CA 1
ATOM 1317 C C . HIS A 1 170 ? 8.847 11.778 1.854 1.00 90.94 170 HIS A C 1
ATOM 1319 O O . HIS A 1 170 ? 9.308 11.645 0.720 1.00 90.94 170 HIS A O 1
ATOM 1325 N N . THR A 1 171 ? 7.632 12.234 2.116 1.00 87.38 171 THR A N 1
ATOM 1326 C CA . THR A 1 171 ? 6.676 12.650 1.093 1.00 87.38 171 THR A CA 1
ATOM 1327 C C . THR A 1 171 ? 6.161 14.043 1.430 1.00 87.38 171 THR A C 1
ATOM 1329 O O . THR A 1 171 ? 5.745 14.267 2.565 1.00 87.38 171 THR A O 1
ATOM 1332 N N . ASP A 1 172 ? 6.216 14.946 0.462 1.00 91.69 172 ASP A N 1
ATOM 1333 C CA . ASP A 1 172 ? 5.485 16.216 0.421 1.00 91.69 172 ASP A CA 1
ATOM 1334 C C . ASP A 1 172 ? 4.537 16.089 -0.779 1.00 91.69 172 ASP A C 1
ATOM 1336 O O . ASP A 1 172 ? 5.005 15.903 -1.901 1.00 91.69 172 ASP A O 1
ATOM 1340 N N . VAL A 1 173 ? 3.235 15.976 -0.530 1.00 87.94 173 VAL A N 1
ATOM 1341 C CA . VAL A 1 173 ? 2.250 15.522 -1.529 1.00 87.94 173 VAL A CA 1
ATOM 1342 C C . VAL A 1 173 ? 0.981 16.370 -1.493 1.00 87.94 173 VAL A C 1
ATOM 1344 O O . VAL A 1 173 ? 0.670 16.998 -0.477 1.00 87.94 173 VAL A O 1
ATOM 1347 N N . ASN A 1 174 ? 0.262 16.426 -2.615 1.00 92.69 174 ASN A N 1
ATOM 1348 C CA . ASN A 1 174 ? -1.007 17.145 -2.693 1.00 92.69 174 ASN A CA 1
ATOM 1349 C C . ASN A 1 174 ? -1.930 16.582 -3.782 1.00 92.69 174 ASN A C 1
ATOM 1351 O O . ASN A 1 174 ? -1.554 16.598 -4.951 1.00 92.69 174 ASN A O 1
ATOM 1355 N N . ASP A 1 175 ? -3.162 16.221 -3.415 1.00 92.62 175 ASP A N 1
ATOM 1356 C CA . ASP A 1 175 ? -4.165 15.567 -4.271 1.00 92.62 175 ASP A CA 1
ATOM 1357 C C . ASP A 1 175 ? -3.751 14.146 -4.781 1.00 92.62 175 ASP A C 1
ATOM 1359 O O . ASP A 1 175 ? -4.135 13.700 -5.869 1.00 92.62 175 ASP A O 1
ATOM 1363 N N . ASP A 1 176 ? -3.027 13.379 -3.959 1.00 90.69 176 ASP A N 1
ATOM 1364 C CA . ASP A 1 176 ? -2.260 12.176 -4.302 1.00 90.69 176 ASP A CA 1
ATOM 1365 C C . ASP A 1 176 ? -2.752 10.860 -3.655 1.00 90.69 176 ASP A C 1
ATOM 1367 O O . ASP A 1 176 ? -3.509 10.800 -2.678 1.00 90.69 176 ASP A O 1
ATOM 1371 N N . GLN A 1 177 ? -2.264 9.730 -4.193 1.00 90.38 177 GLN A N 1
ATOM 1372 C CA . GLN A 1 177 ? -2.420 8.396 -3.594 1.00 90.38 177 GLN A CA 1
ATOM 1373 C C . GLN A 1 177 ? -1.083 7.694 -3.364 1.00 90.38 177 GLN A C 1
ATOM 1375 O O . GLN A 1 177 ? -0.356 7.389 -4.311 1.00 90.38 177 GLN A O 1
ATOM 1380 N N . PHE A 1 178 ? -0.831 7.289 -2.121 1.00 86.75 178 PHE A N 1
ATOM 1381 C CA . PHE A 1 178 ? 0.394 6.613 -1.717 1.00 86.75 178 PHE A CA 1
ATOM 1382 C C . PHE A 1 178 ? 0.138 5.222 -1.128 1.00 86.75 178 PHE A C 1
ATOM 1384 O O . PHE A 1 178 ? -0.630 5.052 -0.179 1.00 86.75 178 PHE A O 1
ATOM 1391 N N . ILE A 1 179 ? 0.820 4.202 -1.656 1.00 87.75 179 ILE A N 1
ATOM 1392 C CA . ILE A 1 179 ? 0.731 2.819 -1.172 1.00 87.75 179 ILE A CA 1
ATOM 1393 C C . ILE A 1 179 ? 2.130 2.269 -0.883 1.00 87.75 179 ILE A C 1
ATOM 1395 O O . ILE A 1 179 ? 2.932 2.095 -1.799 1.00 87.75 179 ILE A O 1
ATOM 1399 N N . VAL A 1 180 ? 2.389 1.904 0.375 1.00 87.94 180 VAL A N 1
ATOM 1400 C CA . VAL A 1 180 ? 3.573 1.144 0.806 1.00 87.94 180 VAL A CA 1
ATOM 1401 C C . VAL A 1 180 ? 3.163 -0.266 1.185 1.00 87.94 180 VAL A C 1
ATOM 1403 O O . VAL A 1 180 ? 2.265 -0.473 2.000 1.00 87.94 180 VAL A O 1
ATOM 1406 N N . SER A 1 181 ? 3.850 -1.254 0.627 1.00 86.94 181 SER A N 1
ATOM 1407 C CA . SER A 1 181 ? 3.761 -2.643 1.068 1.00 86.94 181 SER A CA 1
ATOM 1408 C C . SER A 1 181 ? 5.152 -3.184 1.352 1.00 86.94 181 SER A C 1
ATOM 1410 O O . SER A 1 181 ? 6.013 -3.165 0.474 1.00 86.94 181 SER A O 1
ATOM 1412 N N . LEU A 1 182 ? 5.349 -3.672 2.571 1.00 89.25 182 LEU A N 1
ATOM 1413 C CA . LEU A 1 182 ? 6.563 -4.347 2.996 1.00 89.25 182 LEU A CA 1
ATOM 1414 C C . LEU A 1 182 ? 6.210 -5.765 3.451 1.00 89.25 182 LEU A C 1
ATOM 1416 O O . LEU A 1 182 ? 5.332 -5.940 4.296 1.00 89.25 182 LEU A O 1
ATOM 1420 N N . ASN A 1 183 ? 6.872 -6.757 2.860 1.00 90.12 183 ASN A N 1
ATOM 1421 C CA . ASN A 1 183 ? 6.807 -8.147 3.295 1.00 90.12 183 ASN A CA 1
ATOM 1422 C C . ASN A 1 183 ? 8.211 -8.607 3.675 1.00 90.12 183 ASN A C 1
ATOM 1424 O O . ASN A 1 183 ? 9.131 -8.460 2.865 1.00 90.12 183 ASN A O 1
ATOM 1428 N N . THR A 1 184 ? 8.353 -9.148 4.878 1.00 87.81 184 THR A N 1
ATOM 1429 C CA . THR A 1 184 ? 9.625 -9.654 5.397 1.00 87.81 184 THR A CA 1
ATOM 1430 C C . THR A 1 184 ? 9.456 -11.097 5.854 1.00 87.81 184 THR A C 1
ATOM 1432 O O . THR A 1 184 ? 8.472 -11.411 6.524 1.00 87.81 184 THR A O 1
ATOM 1435 N N . ASP A 1 185 ? 10.404 -11.941 5.472 1.00 92.44 185 ASP A N 1
ATOM 1436 C CA . ASP A 1 185 ? 10.650 -13.268 6.042 1.00 92.44 185 ASP A CA 1
ATOM 1437 C C . ASP A 1 185 ? 12.084 -13.197 6.592 1.00 92.44 185 ASP A C 1
ATOM 1439 O O . ASP A 1 185 ? 13.007 -12.914 5.824 1.00 92.44 185 ASP A O 1
ATOM 1443 N N . ALA A 1 186 ? 12.242 -13.244 7.914 1.00 89.06 186 ALA A N 1
ATOM 1444 C CA . ALA A 1 186 ? 13.441 -12.737 8.589 1.00 89.06 186 ALA A CA 1
ATOM 1445 C C . ALA A 1 186 ? 13.817 -13.552 9.836 1.00 89.06 186 ALA A C 1
ATOM 1447 O O . ALA A 1 186 ? 12.965 -14.194 10.459 1.00 89.06 186 ALA A O 1
ATOM 1448 N N . ASN A 1 187 ? 15.109 -13.560 10.178 1.00 92.06 187 ASN A N 1
ATOM 1449 C CA . ASN A 1 187 ? 15.594 -14.204 11.398 1.00 92.06 187 ASN A CA 1
ATOM 1450 C C . ASN A 1 187 ? 16.892 -13.576 11.913 1.00 92.06 187 ASN A C 1
ATOM 1452 O O . ASN A 1 187 ? 17.868 -13.506 11.166 1.00 92.06 187 ASN A O 1
ATOM 1456 N N . ASP A 1 188 ? 16.915 -13.255 13.210 1.00 93.50 188 ASP A N 1
ATOM 1457 C CA . ASP A 1 188 ? 18.009 -12.568 13.911 1.00 93.50 188 ASP A CA 1
ATOM 1458 C C . ASP A 1 188 ? 18.279 -11.128 13.381 1.00 93.50 188 ASP A C 1
ATOM 1460 O O . ASP A 1 188 ? 19.396 -10.602 13.454 1.00 93.50 188 ASP A O 1
ATOM 1464 N N . ASP A 1 189 ? 17.236 -10.445 12.898 1.00 92.75 189 ASP A N 1
ATOM 1465 C CA . ASP A 1 189 ? 17.306 -9.207 12.117 1.00 92.75 189 ASP A CA 1
ATOM 1466 C C . ASP A 1 189 ? 16.834 -7.941 12.861 1.00 92.75 189 ASP A C 1
ATOM 1468 O O . ASP A 1 189 ? 16.075 -7.949 13.839 1.00 92.75 189 ASP A O 1
ATOM 1472 N N . GLN A 1 190 ? 17.250 -6.774 12.349 1.00 92.19 190 GLN A N 1
ATOM 1473 C CA . GLN A 1 190 ? 16.749 -5.470 12.797 1.00 92.19 190 GLN A CA 1
ATOM 1474 C C . GLN A 1 190 ? 16.155 -4.635 11.656 1.00 92.19 190 GLN A C 1
ATOM 1476 O O . GLN A 1 190 ? 16.866 -4.192 10.753 1.00 92.19 190 GLN A O 1
ATOM 1481 N N . PHE A 1 191 ? 14.885 -4.247 11.803 1.00 89.25 191 PHE A N 1
ATOM 1482 C CA . PHE A 1 191 ? 14.165 -3.377 10.872 1.00 89.25 191 PHE A CA 1
ATOM 1483 C C . PHE A 1 191 ? 13.829 -2.017 11.491 1.00 89.25 191 PHE A C 1
ATOM 1485 O O . PHE A 1 191 ? 13.177 -1.914 12.532 1.00 89.25 191 PHE A O 1
ATOM 1492 N N . ILE A 1 192 ? 14.221 -0.938 10.810 1.00 90.06 192 ILE A N 1
ATOM 1493 C CA . ILE A 1 192 ? 13.856 0.439 11.158 1.00 90.06 192 ILE A CA 1
ATOM 1494 C C . ILE A 1 192 ? 13.162 1.087 9.964 1.00 90.06 192 ILE A C 1
ATOM 1496 O O . ILE A 1 192 ? 13.781 1.348 8.934 1.00 90.06 192 ILE A O 1
ATOM 1500 N N . ILE A 1 193 ? 11.883 1.411 10.128 1.00 87.62 193 ILE A N 1
ATOM 1501 C CA . ILE A 1 193 ? 11.049 2.035 9.104 1.00 87.62 193 ILE A CA 1
ATOM 1502 C C . ILE A 1 193 ? 10.590 3.399 9.613 1.00 87.62 193 ILE A C 1
ATOM 1504 O O . ILE A 1 193 ? 10.028 3.526 10.702 1.00 87.62 193 ILE A O 1
ATOM 1508 N N . SER A 1 194 ? 10.844 4.441 8.830 1.00 89.69 194 SER A N 1
ATOM 1509 C CA . SER A 1 194 ? 10.404 5.805 9.117 1.00 89.69 194 SER A CA 1
ATOM 1510 C C . SER A 1 194 ? 9.656 6.386 7.926 1.00 89.69 194 SER A C 1
ATOM 1512 O O . SER A 1 194 ? 10.206 6.445 6.827 1.00 89.69 194 SER A O 1
ATOM 1514 N N . LEU A 1 195 ? 8.430 6.841 8.167 1.00 88.06 195 LEU A N 1
ATOM 1515 C CA . LEU A 1 195 ? 7.612 7.580 7.210 1.00 88.06 195 LEU A CA 1
ATOM 1516 C C . LEU A 1 195 ? 7.348 8.980 7.764 1.00 88.06 195 LEU A C 1
ATOM 1518 O O . LEU A 1 195 ? 6.821 9.116 8.870 1.00 88.06 195 LEU A O 1
ATOM 1522 N N . ASN A 1 196 ? 7.733 9.999 7.003 1.00 90.62 196 ASN A N 1
ATOM 1523 C CA . ASN A 1 196 ? 7.389 11.386 7.276 1.00 90.62 196 ASN A CA 1
ATOM 1524 C C . ASN A 1 196 ? 6.586 11.932 6.103 1.00 90.62 196 ASN A C 1
ATOM 1526 O O . ASN A 1 196 ? 7.051 11.868 4.966 1.00 90.62 196 ASN A O 1
ATOM 1530 N N . THR A 1 197 ? 5.419 12.477 6.402 1.00 86.56 197 THR A N 1
ATOM 1531 C CA . THR A 1 197 ? 4.475 12.943 5.394 1.00 86.56 197 THR A CA 1
ATOM 1532 C C . THR A 1 197 ? 4.015 14.354 5.739 1.00 86.56 197 THR A C 1
ATOM 1534 O O . THR A 1 197 ? 3.615 14.589 6.879 1.00 86.56 197 THR A O 1
ATOM 1537 N N . ASP A 1 198 ? 4.124 15.255 4.764 1.00 89.81 198 ASP A N 1
ATOM 1538 C CA . ASP A 1 198 ? 3.427 16.544 4.681 1.00 89.81 198 ASP A CA 1
ATOM 1539 C C . ASP A 1 198 ? 2.430 16.402 3.517 1.00 89.81 198 ASP A C 1
ATOM 1541 O O . ASP A 1 198 ? 2.844 16.004 2.425 1.00 89.81 198 ASP A O 1
ATOM 1545 N N . ALA A 1 199 ? 1.132 16.544 3.780 1.00 85.19 199 ALA A N 1
ATOM 1546 C CA . ALA A 1 199 ? 0.076 16.110 2.859 1.00 85.19 199 ALA A CA 1
ATOM 1547 C C . ALA A 1 199 ? -1.179 16.991 2.908 1.00 85.19 199 ALA A C 1
ATOM 1549 O O . ALA A 1 199 ? -1.481 17.621 3.929 1.00 85.19 199 ALA A O 1
ATOM 1550 N N . ASN A 1 200 ? -1.910 17.052 1.791 1.00 88.94 200 ASN A N 1
ATOM 1551 C CA . ASN A 1 200 ? -3.218 17.697 1.726 1.00 88.94 200 ASN A CA 1
ATOM 1552 C C . ASN A 1 200 ? -4.100 17.147 0.593 1.00 88.94 200 ASN A C 1
ATOM 1554 O O . ASN A 1 200 ? -3.715 17.211 -0.572 1.00 88.94 200 ASN A O 1
ATOM 1558 N N . ASP A 1 201 ? -5.326 16.757 0.956 1.00 89.38 201 ASP A N 1
ATOM 1559 C CA . ASP A 1 201 ? -6.345 16.127 0.104 1.00 89.38 201 ASP A CA 1
ATOM 1560 C C . ASP A 1 201 ? -5.943 14.714 -0.423 1.00 89.38 201 ASP A C 1
ATOM 1562 O O . ASP A 1 201 ? -6.357 14.275 -1.501 1.00 89.38 201 ASP A O 1
ATOM 1566 N N . ASP A 1 202 ? -5.201 13.950 0.389 1.00 89.12 202 ASP A N 1
ATOM 1567 C CA . ASP A 1 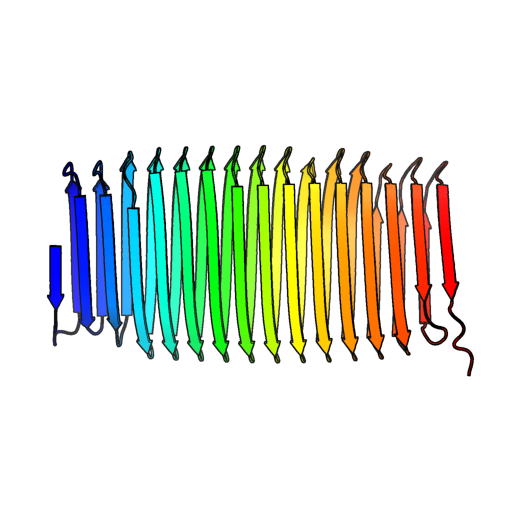202 ? -4.463 12.735 0.021 1.00 89.12 202 ASP A CA 1
ATOM 1568 C C . ASP A 1 202 ? -4.985 11.420 0.636 1.00 89.12 202 ASP A C 1
ATOM 1570 O O . ASP A 1 202 ? -5.728 11.361 1.625 1.00 89.12 202 ASP A O 1
ATOM 1574 N N . GLN A 1 203 ? -4.533 10.293 0.066 1.00 89.62 203 GLN A N 1
ATOM 1575 C CA . GLN A 1 203 ? -4.742 8.953 0.625 1.00 89.62 203 GLN A CA 1
ATOM 1576 C C . GLN A 1 203 ? -3.436 8.171 0.812 1.00 89.62 203 GLN A C 1
ATOM 1578 O O . GLN A 1 203 ? -2.747 7.851 -0.153 1.00 89.62 203 GLN A O 1
ATOM 1583 N N . PHE A 1 204 ? -3.192 7.704 2.038 1.00 87.00 204 PHE A N 1
ATOM 1584 C CA . PHE A 1 204 ? -2.026 6.902 2.409 1.00 87.00 204 PHE A CA 1
ATOM 1585 C C . PHE A 1 204 ? -2.403 5.516 2.933 1.00 87.00 204 PHE A C 1
ATOM 1587 O O . PHE A 1 204 ? -3.191 5.360 3.870 1.00 87.00 204 PHE A O 1
ATOM 1594 N N . ILE A 1 205 ? -1.787 4.481 2.359 1.00 88.25 205 ILE A N 1
ATOM 1595 C CA . ILE A 1 205 ? -1.947 3.089 2.783 1.00 88.25 205 ILE A CA 1
ATOM 1596 C C . ILE A 1 205 ? -0.573 2.479 3.045 1.00 88.25 205 ILE A C 1
ATOM 1598 O O . ILE A 1 205 ? 0.238 2.346 2.133 1.00 88.25 205 ILE A O 1
ATOM 1602 N N . VAL A 1 206 ? -0.334 2.040 4.279 1.00 87.50 206 VAL A N 1
ATOM 1603 C CA . VAL A 1 206 ? 0.880 1.320 4.678 1.00 87.50 206 VAL A CA 1
ATOM 1604 C C . VAL A 1 206 ? 0.498 -0.073 5.163 1.00 87.50 206 VAL A C 1
ATOM 1606 O O . VAL A 1 206 ? -0.297 -0.222 6.090 1.00 87.50 206 VAL A O 1
ATOM 1609 N N . SER A 1 207 ? 1.072 -1.101 4.543 1.00 89.31 207 SER A N 1
ATOM 1610 C CA . SER A 1 207 ? 0.923 -2.495 4.961 1.00 89.31 207 SER A CA 1
ATOM 1611 C C . SER A 1 207 ? 2.287 -3.104 5.246 1.00 89.31 207 SER A C 1
ATOM 1613 O O . SER A 1 207 ? 3.163 -3.085 4.383 1.00 89.31 207 SER A O 1
ATOM 1615 N N . LEU A 1 208 ? 2.431 -3.694 6.427 1.00 88.00 208 LEU A N 1
ATOM 1616 C CA . LEU A 1 208 ? 3.592 -4.479 6.826 1.00 88.00 208 LEU A CA 1
ATOM 1617 C C . LEU A 1 208 ? 3.130 -5.897 7.180 1.00 88.00 208 LEU A C 1
ATOM 1619 O O . LEU A 1 208 ? 2.231 -6.059 8.005 1.00 88.00 208 LEU A O 1
ATOM 1623 N N . ASN A 1 209 ? 3.707 -6.901 6.521 1.00 90.25 209 ASN A N 1
ATOM 1624 C CA . ASN A 1 209 ? 3.515 -8.309 6.859 1.00 90.25 209 ASN A CA 1
ATOM 1625 C C . ASN A 1 209 ? 4.870 -8.926 7.193 1.00 90.25 209 ASN A C 1
ATOM 1627 O O . ASN A 1 209 ? 5.783 -8.837 6.372 1.00 90.25 209 ASN A O 1
ATOM 1631 N N . THR A 1 210 ? 4.983 -9.538 8.364 1.00 86.31 210 THR A N 1
ATOM 1632 C CA . THR A 1 210 ? 6.236 -10.125 8.844 1.00 86.31 210 THR A CA 1
ATOM 1633 C C . THR A 1 210 ? 6.007 -11.578 9.249 1.00 86.31 210 THR A C 1
ATOM 1635 O O . THR A 1 210 ? 5.030 -11.866 9.943 1.00 86.31 210 THR A O 1
ATOM 1638 N N . ASP A 1 211 ? 6.886 -12.464 8.793 1.00 91.12 211 ASP A N 1
ATOM 1639 C CA . ASP A 1 211 ? 7.143 -13.790 9.368 1.00 91.12 211 ASP A CA 1
ATOM 1640 C C . ASP A 1 211 ? 8.569 -13.708 9.936 1.00 91.12 211 ASP A C 1
ATOM 1642 O O . ASP A 1 211 ? 9.495 -13.388 9.188 1.00 91.12 211 ASP A O 1
ATOM 1646 N N . ALA A 1 212 ? 8.715 -13.787 11.257 1.00 87.38 212 ALA A N 1
ATOM 1647 C CA . ALA A 1 212 ? 9.923 -13.335 11.951 1.00 87.38 212 ALA A CA 1
ATOM 1648 C C . ALA A 1 212 ? 10.267 -14.198 13.172 1.00 87.38 212 ALA A C 1
ATOM 1650 O O . ALA A 1 212 ? 9.391 -14.811 13.792 1.00 87.38 212 ALA A O 1
ATOM 1651 N N . ASN A 1 213 ? 11.560 -14.268 13.500 1.00 91.06 213 ASN A N 1
ATOM 1652 C CA . ASN A 1 213 ? 12.029 -14.942 14.708 1.00 91.06 213 ASN A CA 1
ATOM 1653 C C . ASN A 1 213 ? 13.331 -14.335 15.243 1.00 91.06 213 ASN A C 1
ATOM 1655 O O . ASN A 1 213 ? 14.314 -14.276 14.507 1.00 91.06 213 ASN A O 1
ATOM 1659 N N . ASP A 1 214 ? 13.353 -14.019 16.540 1.00 92.12 214 ASP A N 1
ATOM 1660 C CA . ASP A 1 214 ? 14.460 -13.354 17.246 1.00 92.12 214 ASP A CA 1
ATOM 1661 C C . ASP A 1 214 ? 14.769 -11.919 16.721 1.00 92.12 214 ASP A C 1
ATOM 1663 O O . ASP A 1 214 ? 15.892 -11.413 16.828 1.00 92.12 214 ASP A O 1
ATOM 1667 N N . ASP A 1 215 ? 13.754 -11.217 16.212 1.00 90.88 215 ASP A N 1
ATOM 1668 C CA . ASP A 1 215 ? 13.866 -9.960 15.469 1.00 90.88 215 ASP A CA 1
ATOM 1669 C C . ASP A 1 215 ? 13.451 -8.702 16.259 1.00 90.88 215 ASP A C 1
ATOM 1671 O O . ASP A 1 215 ? 12.696 -8.712 17.241 1.00 90.88 215 ASP A O 1
ATOM 1675 N N . GLN A 1 216 ? 13.905 -7.537 15.777 1.00 91.62 216 GLN A N 1
ATOM 1676 C CA . GLN A 1 216 ? 13.455 -6.231 16.263 1.00 91.62 216 GLN A CA 1
ATOM 1677 C C . GLN A 1 216 ? 12.893 -5.340 15.149 1.00 91.62 216 GLN A C 1
ATOM 1679 O O . GLN A 1 216 ? 13.625 -4.873 14.275 1.00 91.62 216 GLN A O 1
ATOM 1684 N N . PHE A 1 217 ? 11.626 -4.941 15.290 1.00 88.19 217 PHE A N 1
ATOM 1685 C CA . PHE A 1 217 ? 10.934 -4.023 14.386 1.00 88.19 217 PHE A CA 1
ATOM 1686 C C . PHE A 1 217 ? 10.639 -2.674 15.046 1.00 88.19 217 PHE A C 1
ATOM 1688 O O . PHE A 1 217 ? 9.991 -2.584 16.091 1.00 88.19 217 PHE A O 1
ATOM 1695 N N . ILE A 1 218 ? 11.064 -1.588 14.399 1.00 88.94 218 ILE A N 1
ATOM 1696 C CA . ILE A 1 218 ? 10.767 -0.214 14.810 1.00 88.94 218 ILE A CA 1
ATOM 1697 C C . ILE A 1 218 ? 10.107 0.527 13.650 1.00 88.94 218 ILE A C 1
ATOM 1699 O O . ILE A 1 218 ? 10.738 0.789 12.629 1.00 88.94 218 ILE A O 1
ATOM 1703 N N . LEU A 1 219 ? 8.856 0.934 13.843 1.00 86.75 219 LEU A N 1
ATOM 1704 C CA . LEU A 1 219 ? 8.075 1.722 12.899 1.00 86.75 219 LEU A CA 1
ATOM 1705 C C . LEU A 1 219 ? 7.755 3.096 13.500 1.00 86.75 219 LEU A C 1
ATOM 1707 O O . LEU A 1 219 ? 7.140 3.198 14.561 1.00 86.75 219 LEU A O 1
ATOM 1711 N N . SER A 1 220 ? 8.154 4.164 12.811 1.00 89.50 220 SER A N 1
ATOM 1712 C CA . SER A 1 220 ? 7.839 5.546 13.183 1.00 89.50 220 SER A CA 1
ATOM 1713 C C . SER A 1 220 ? 7.109 6.252 12.049 1.00 89.50 220 SER A C 1
ATOM 1715 O O . SER A 1 220 ? 7.636 6.350 10.944 1.00 89.50 220 SER A O 1
ATOM 1717 N N . LEU A 1 221 ? 5.930 6.792 12.341 1.00 86.81 221 LEU A N 1
ATOM 1718 C CA . LEU A 1 221 ? 5.155 7.629 11.431 1.00 86.81 221 LEU A CA 1
ATOM 1719 C C . LEU A 1 221 ? 5.049 9.033 12.028 1.00 86.81 221 LEU A C 1
ATOM 1721 O O . LEU A 1 221 ? 4.621 9.176 13.176 1.00 86.81 221 LEU A O 1
ATOM 1725 N N . ASN A 1 222 ? 5.433 10.053 11.264 1.00 89.06 222 ASN A N 1
ATOM 1726 C CA . ASN A 1 222 ? 5.120 11.446 11.576 1.00 89.06 222 ASN A CA 1
ATOM 1727 C C . ASN A 1 222 ? 4.332 12.043 10.415 1.00 89.06 222 ASN A C 1
ATOM 1729 O O . ASN A 1 222 ? 4.815 12.047 9.285 1.00 89.06 222 ASN A O 1
ATOM 1733 N N . ILE A 1 223 ? 3.129 12.512 10.712 1.00 83.75 223 ILE A N 1
ATOM 1734 C CA . ILE A 1 223 ? 2.167 12.969 9.716 1.00 83.75 223 ILE A CA 1
ATOM 1735 C C . ILE A 1 223 ? 1.743 14.392 10.086 1.00 83.75 223 ILE A C 1
ATOM 1737 O O . ILE A 1 223 ? 1.258 14.610 11.197 1.00 83.75 223 ILE A O 1
ATOM 1741 N N . ASP A 1 224 ? 1.953 15.334 9.176 1.00 86.50 224 ASP A N 1
ATOM 1742 C CA . ASP A 1 224 ? 1.383 16.686 9.192 1.00 86.50 224 ASP A CA 1
ATOM 1743 C C . ASP A 1 224 ? 0.466 16.762 7.967 1.00 86.50 224 ASP A C 1
ATOM 1745 O O . ASP A 1 224 ? 0.943 16.628 6.843 1.00 86.50 224 ASP A O 1
ATOM 1749 N N . ALA A 1 225 ? -0.848 16.781 8.180 1.00 77.00 225 ALA A N 1
ATOM 1750 C CA . ALA A 1 225 ? -1.806 16.421 7.133 1.00 77.00 225 ALA A CA 1
ATOM 1751 C C . ALA A 1 225 ? -3.150 17.150 7.274 1.00 77.00 225 ALA A C 1
ATOM 1753 O O . ALA A 1 225 ? -3.509 17.646 8.352 1.00 77.00 225 ALA A O 1
ATOM 1754 N N . ASN A 1 226 ? -3.887 17.290 6.168 1.00 82.56 226 ASN A N 1
ATOM 1755 C CA . ASN A 1 226 ? -5.171 17.989 6.185 1.00 82.56 226 ASN A CA 1
ATOM 1756 C C . ASN A 1 226 ? -6.153 17.505 5.115 1.00 82.56 226 ASN A C 1
ATOM 1758 O O . ASN A 1 226 ? -5.878 17.657 3.927 1.00 82.56 226 ASN A O 1
ATOM 1762 N N . ASP A 1 227 ? -7.345 17.104 5.566 1.00 83.19 227 ASP A N 1
ATOM 1763 C CA . ASP A 1 227 ? -8.438 16.555 4.756 1.00 83.19 227 ASP A CA 1
ATOM 1764 C C . ASP A 1 227 ? -8.105 15.165 4.137 1.00 83.19 227 ASP A C 1
ATOM 1766 O O . ASP A 1 227 ? -8.661 14.768 3.109 1.00 83.19 227 ASP A O 1
ATOM 1770 N N . ASP A 1 228 ? -7.279 14.370 4.828 1.00 84.38 228 ASP A N 1
ATOM 1771 C CA . ASP A 1 228 ? -6.653 13.139 4.329 1.00 84.38 228 ASP A CA 1
ATOM 1772 C C . ASP A 1 228 ? -7.239 11.836 4.915 1.00 84.38 228 ASP A C 1
ATOM 1774 O O . ASP A 1 228 ? -8.001 11.796 5.894 1.00 84.38 228 ASP A O 1
ATOM 1778 N N . GLN A 1 229 ? -6.859 10.703 4.310 1.00 86.25 229 GLN A N 1
ATOM 1779 C CA . GLN A 1 229 ? -7.128 9.365 4.844 1.00 86.25 229 GLN A CA 1
ATOM 1780 C C . GLN A 1 229 ? -5.857 8.525 4.994 1.00 86.25 229 GLN A C 1
ATOM 1782 O O . GLN A 1 229 ? -5.209 8.172 4.009 1.00 86.25 229 GLN A O 1
ATOM 1787 N N . PHE A 1 230 ? -5.613 8.040 6.212 1.00 84.62 230 PHE A N 1
ATOM 1788 C CA . PHE A 1 230 ? -4.481 7.174 6.540 1.00 84.62 230 PHE A CA 1
ATOM 1789 C C . PHE A 1 230 ? -4.933 5.796 7.028 1.00 84.62 230 PHE A C 1
ATOM 1791 O O . PHE A 1 230 ? -5.730 5.658 7.962 1.00 84.62 230 PHE A O 1
ATOM 1798 N N . ILE A 1 231 ? -4.389 4.748 6.408 1.00 86.50 231 ILE A N 1
ATOM 1799 C CA . ILE A 1 231 ? -4.628 3.353 6.781 1.00 86.50 231 ILE A CA 1
ATOM 18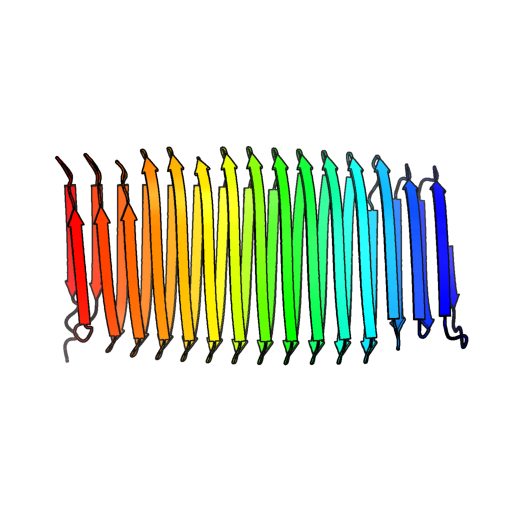00 C C . ILE A 1 231 ? -3.289 2.659 7.017 1.00 86.50 231 ILE A C 1
ATOM 1802 O O . ILE A 1 231 ? -2.481 2.525 6.101 1.00 86.50 231 ILE A O 1
ATOM 1806 N N . VAL A 1 232 ? -3.087 2.152 8.232 1.00 84.62 232 VAL A N 1
ATOM 1807 C CA . VAL A 1 232 ? -1.909 1.369 8.616 1.00 84.62 232 VAL A CA 1
ATOM 1808 C C . VAL A 1 232 ? -2.348 -0.032 9.026 1.00 84.62 232 VAL A C 1
ATOM 1810 O O . VAL A 1 232 ? -3.178 -0.199 9.921 1.00 84.62 232 VAL A O 1
ATOM 1813 N N . SER A 1 233 ? -1.789 -1.051 8.381 1.00 87.44 233 SER A N 1
ATOM 1814 C CA . SER A 1 233 ? -2.006 -2.455 8.728 1.00 87.44 233 SER A CA 1
ATOM 1815 C C . SER A 1 233 ? -0.678 -3.130 9.030 1.00 87.44 233 SER A C 1
ATOM 1817 O O . SER A 1 233 ? 0.229 -3.104 8.202 1.00 87.44 233 SER A O 1
ATOM 1819 N N . LEU A 1 234 ? -0.599 -3.785 10.181 1.00 85.44 234 LEU A N 1
ATOM 1820 C CA . LEU A 1 234 ? 0.515 -4.640 10.566 1.00 85.44 234 LEU A CA 1
ATOM 1821 C C . LEU A 1 234 ? -0.026 -6.046 10.843 1.00 85.44 234 LEU A C 1
ATOM 1823 O O . LEU A 1 234 ? -0.946 -6.201 11.648 1.00 85.44 234 LEU A O 1
ATOM 1827 N N . ASN A 1 235 ? 0.503 -7.045 10.138 1.00 88.31 235 ASN A N 1
ATOM 1828 C CA . ASN A 1 235 ? 0.226 -8.455 10.391 1.00 88.31 235 ASN A CA 1
ATOM 1829 C C . ASN A 1 235 ? 1.540 -9.170 10.693 1.00 88.31 235 ASN A C 1
ATOM 1831 O O . ASN A 1 235 ? 2.449 -9.115 9.867 1.00 88.31 235 ASN A O 1
ATOM 1835 N N . THR A 1 236 ? 1.628 -9.825 11.843 1.00 83.31 236 THR A N 1
ATOM 1836 C CA . THR A 1 236 ? 2.854 -10.493 12.289 1.00 83.31 236 THR A CA 1
ATOM 1837 C C . THR A 1 236 ? 2.552 -11.945 12.640 1.00 83.31 236 THR A C 1
ATOM 1839 O O . THR A 1 236 ? 1.566 -12.208 13.330 1.00 83.31 236 THR A O 1
ATOM 1842 N N . ASP A 1 237 ? 3.377 -12.857 12.139 1.00 88.38 237 ASP A N 1
ATOM 1843 C CA . ASP A 1 237 ? 3.589 -14.203 12.682 1.00 88.38 237 ASP A CA 1
ATOM 1844 C C . ASP A 1 237 ? 5.015 -14.179 13.251 1.00 88.38 237 ASP A C 1
ATOM 1846 O O . ASP A 1 237 ? 5.954 -13.893 12.507 1.00 88.38 237 ASP A O 1
ATOM 1850 N N . ALA A 1 238 ? 5.151 -14.262 14.573 1.00 84.88 238 ALA A N 1
ATOM 1851 C CA . ALA A 1 238 ? 6.359 -13.828 15.276 1.00 84.88 238 ALA A CA 1
ATOM 1852 C C . ALA A 1 238 ? 6.680 -14.710 16.489 1.00 84.88 238 ALA A C 1
ATOM 1854 O O . ALA A 1 238 ? 5.785 -15.302 17.106 1.00 84.88 238 ALA A O 1
ATOM 1855 N N . ASN A 1 239 ? 7.969 -14.823 16.818 1.00 89.38 239 ASN A N 1
ATOM 1856 C CA . ASN A 1 239 ? 8.413 -15.533 18.013 1.00 89.38 239 ASN A CA 1
ATOM 1857 C C . ASN A 1 239 ? 9.741 -14.996 18.557 1.00 89.38 239 ASN A C 1
ATOM 1859 O O . ASN A 1 239 ? 10.729 -14.974 17.826 1.00 89.38 239 ASN A O 1
ATOM 1863 N N . ASP A 1 240 ? 9.772 -14.705 19.860 1.00 90.69 240 ASP A N 1
ATOM 1864 C CA . ASP A 1 240 ? 10.899 -14.093 20.578 1.00 90.69 240 ASP A CA 1
ATOM 1865 C C . ASP A 1 240 ? 11.263 -12.668 20.068 1.00 90.69 240 ASP A C 1
ATOM 1867 O O . ASP A 1 240 ? 12.397 -12.195 20.196 1.00 90.69 240 ASP A O 1
ATOM 1871 N N . ASP A 1 241 ? 10.274 -11.933 19.554 1.00 89.00 241 ASP A N 1
ATOM 1872 C CA . ASP A 1 241 ? 10.430 -10.673 18.826 1.00 89.00 241 ASP A CA 1
ATOM 1873 C C . ASP A 1 241 ? 10.058 -9.418 19.638 1.00 89.00 241 ASP A C 1
ATOM 1875 O O . ASP A 1 241 ? 9.302 -9.421 20.619 1.00 89.00 241 ASP A O 1
ATOM 1879 N N . GLN A 1 242 ? 10.553 -8.261 19.180 1.00 90.12 242 GLN A N 1
ATOM 1880 C CA . GLN A 1 242 ? 10.159 -6.951 19.703 1.00 90.12 242 GLN A CA 1
ATOM 1881 C C . GLN A 1 242 ? 9.628 -6.010 18.616 1.00 90.12 242 GLN A C 1
ATOM 1883 O O . GLN A 1 242 ? 10.368 -5.566 17.739 1.00 90.12 242 GLN A O 1
ATOM 1888 N N . PHE A 1 243 ? 8.391 -5.543 18.791 1.00 86.44 243 PHE A N 1
ATOM 1889 C CA . PHE A 1 243 ? 7.735 -4.566 17.923 1.00 86.44 243 PHE A CA 1
ATOM 1890 C C . PHE A 1 243 ? 7.519 -3.227 18.633 1.00 86.44 243 PHE A C 1
ATOM 1892 O O . PHE A 1 243 ? 6.895 -3.145 19.693 1.00 86.44 243 PHE A O 1
ATOM 1899 N N . ILE A 1 244 ? 7.988 -2.139 18.021 1.00 88.00 244 ILE A N 1
ATOM 1900 C CA . ILE A 1 244 ? 7.791 -0.770 18.504 1.00 88.00 244 ILE A CA 1
ATOM 1901 C C . ILE A 1 244 ? 7.160 0.069 17.395 1.00 88.00 244 ILE A C 1
ATOM 1903 O O . ILE A 1 244 ? 7.792 0.340 16.379 1.00 88.00 244 ILE A O 1
ATOM 1907 N N . VAL A 1 245 ? 5.939 0.547 17.621 1.00 85.19 245 VAL A N 1
ATOM 1908 C CA . VAL A 1 245 ? 5.213 1.438 16.712 1.00 85.19 245 VAL A CA 1
ATOM 1909 C C . VAL A 1 245 ? 4.996 2.789 17.385 1.00 85.19 245 VAL A C 1
ATOM 1911 O O . VAL A 1 245 ? 4.410 2.877 18.465 1.00 85.19 245 VAL A O 1
ATOM 1914 N N . SER A 1 246 ? 5.448 3.859 16.739 1.00 88.12 246 SER A N 1
ATOM 1915 C CA . SER A 1 246 ? 5.204 5.237 17.159 1.00 88.12 246 SER A CA 1
ATOM 1916 C C . SER A 1 246 ? 4.493 6.003 16.054 1.00 88.12 246 SER A C 1
ATOM 1918 O O . SER A 1 246 ? 4.982 6.063 14.931 1.00 88.12 246 SER A O 1
ATOM 1920 N N . LEU A 1 247 ? 3.389 6.652 16.400 1.00 83.94 247 LEU A N 1
ATOM 1921 C CA . LEU A 1 247 ? 2.684 7.591 15.537 1.00 83.94 247 LEU A CA 1
ATOM 1922 C C . LEU A 1 247 ? 2.655 8.960 16.204 1.00 83.94 247 LEU A C 1
ATOM 1924 O O . LEU A 1 247 ? 2.221 9.077 17.352 1.00 83.94 247 LEU A O 1
ATOM 1928 N N . ASN A 1 248 ? 3.067 9.984 15.469 1.00 86.25 248 ASN A N 1
ATOM 1929 C CA . ASN A 1 248 ? 2.788 11.369 15.809 1.00 86.25 248 ASN A CA 1
ATOM 1930 C C . ASN A 1 248 ? 2.016 11.996 14.654 1.00 86.25 248 ASN A C 1
ATOM 1932 O O . ASN A 1 248 ? 2.458 11.906 13.511 1.00 86.25 248 ASN A O 1
ATOM 1936 N N . THR A 1 249 ? 0.882 12.611 14.952 1.00 77.75 249 THR A N 1
ATOM 1937 C CA . THR A 1 249 ? 0.050 13.254 13.938 1.00 77.75 249 THR A CA 1
ATOM 1938 C C . THR A 1 249 ? -0.427 14.614 14.431 1.00 77.75 249 THR A C 1
ATOM 1940 O O . THR A 1 249 ? -0.796 14.740 15.602 1.00 77.75 249 THR A O 1
ATOM 1943 N N . ASP A 1 250 ? -0.330 15.608 13.551 1.00 77.75 250 ASP A N 1
ATOM 1944 C CA . ASP A 1 250 ? -0.972 16.923 13.649 1.00 77.75 250 ASP A CA 1
ATOM 1945 C C . ASP A 1 250 ? -1.900 17.032 12.427 1.00 77.75 250 ASP A C 1
ATOM 1947 O O . ASP A 1 250 ? -1.415 17.244 11.318 1.00 77.75 250 ASP A O 1
ATOM 1951 N N . ALA A 1 251 ? -3.186 16.700 12.580 1.00 65.25 251 ALA A N 1
ATOM 1952 C CA . ALA A 1 251 ? -4.059 16.371 11.442 1.00 65.25 251 ALA A CA 1
ATOM 1953 C C . ALA A 1 251 ? -5.525 16.803 11.625 1.00 65.25 251 ALA A C 1
ATOM 1955 O O . ALA A 1 251 ? -5.955 17.101 12.737 1.00 65.25 251 ALA A O 1
ATOM 1956 N N . ASN A 1 252 ? -6.289 16.883 10.527 1.00 70.19 252 ASN A N 1
ATOM 1957 C CA . ASN A 1 252 ? -7.760 16.976 10.575 1.00 70.19 252 ASN A CA 1
ATOM 1958 C C . ASN A 1 252 ? -8.382 15.887 9.668 1.00 70.19 252 ASN A C 1
ATOM 1960 O O . ASN A 1 252 ? -9.039 16.195 8.670 1.00 70.19 252 ASN A O 1
ATOM 1964 N N . ASP A 1 253 ? -8.092 14.616 9.973 1.00 74.25 253 ASP A N 1
ATOM 1965 C CA . ASP A 1 253 ? -8.173 13.485 9.050 1.00 74.25 253 ASP A CA 1
ATOM 1966 C C . ASP A 1 253 ? -8.891 12.231 9.594 1.00 74.25 253 ASP A C 1
ATOM 1968 O O . ASP A 1 253 ? -9.318 12.112 10.749 1.00 74.25 253 ASP A O 1
ATOM 1972 N N . GLN A 1 254 ? -9.021 11.220 8.726 1.00 81.88 254 GLN A N 1
ATOM 1973 C CA . GLN A 1 254 ? -9.457 9.876 9.117 1.00 81.88 254 GLN A CA 1
ATOM 1974 C C . GLN A 1 254 ? -8.280 8.917 9.244 1.00 81.88 254 GLN A C 1
ATOM 1976 O O . GLN A 1 254 ? -7.584 8.632 8.267 1.00 81.88 254 GLN A O 1
ATOM 1981 N N . PHE A 1 255 ? -8.143 8.305 10.419 1.00 79.75 255 PHE A N 1
ATOM 1982 C CA . PHE A 1 255 ? -7.048 7.392 10.716 1.00 79.75 255 PHE A CA 1
ATOM 1983 C C . PHE A 1 255 ? -7.540 5.999 11.115 1.00 79.75 255 PHE A C 1
ATOM 1985 O O . PHE A 1 255 ? -8.365 5.836 12.020 1.00 79.75 255 PHE A O 1
ATOM 1992 N N . ILE A 1 256 ? -7.008 4.966 10.459 1.00 83.19 256 ILE A N 1
ATOM 1993 C CA . ILE A 1 256 ? -7.320 3.563 10.749 1.00 83.19 256 ILE A CA 1
ATOM 1994 C C . ILE A 1 256 ? -6.026 2.778 10.965 1.00 83.19 256 ILE A C 1
ATOM 1996 O O . ILE A 1 256 ? -5.226 2.634 10.045 1.00 83.19 256 ILE A O 1
ATOM 2000 N N . VAL A 1 257 ? -5.868 2.185 12.149 1.00 82.12 257 VAL A N 1
ATOM 2001 C CA . VAL A 1 257 ? -4.804 1.217 12.459 1.00 82.12 257 VAL A CA 1
ATOM 2002 C C . VAL A 1 257 ? -5.402 -0.147 12.715 1.00 82.12 257 VAL A C 1
ATOM 2004 O O . VAL A 1 257 ? -6.308 -0.294 13.538 1.00 82.12 257 VAL A O 1
ATOM 2007 N N . SER A 1 258 ? -4.847 -1.159 12.062 1.00 85.81 258 SER A N 1
ATOM 2008 C CA . SER A 1 258 ? -5.094 -2.559 12.377 1.00 85.81 258 SER A CA 1
ATOM 2009 C C . SER A 1 258 ? -3.777 -3.251 12.690 1.00 85.81 258 SER A C 1
ATOM 2011 O O . SER A 1 258 ? -2.864 -3.236 11.872 1.00 85.81 258 SER A O 1
ATOM 2013 N N . LEU A 1 259 ? -3.709 -3.900 13.844 1.00 82.88 259 LEU A N 1
ATOM 2014 C CA . LEU A 1 259 ? -2.626 -4.795 14.226 1.00 82.88 259 LEU A CA 1
ATOM 2015 C C . LEU A 1 259 ? -3.216 -6.191 14.443 1.00 82.88 259 LEU A C 1
ATOM 2017 O O . LEU A 1 259 ? -4.141 -6.346 15.241 1.00 82.88 259 LEU A O 1
ATOM 2021 N N . ASN A 1 260 ? -2.729 -7.177 13.694 1.00 85.88 260 ASN A N 1
ATOM 2022 C CA . ASN A 1 260 ? -3.066 -8.584 13.880 1.00 85.88 260 ASN A CA 1
ATOM 2023 C C . ASN A 1 260 ? -1.783 -9.359 14.163 1.00 85.88 260 ASN A C 1
ATOM 2025 O O . ASN A 1 260 ? -0.866 -9.307 13.349 1.00 85.88 260 ASN A O 1
ATOM 2029 N N . THR A 1 261 ? -1.725 -10.059 15.286 1.00 79.38 261 THR A N 1
ATOM 2030 C CA . THR A 1 261 ? -0.522 -10.784 15.705 1.00 79.38 261 THR A CA 1
ATOM 2031 C C . THR A 1 261 ? -0.883 -12.232 16.018 1.00 79.38 261 THR A C 1
ATOM 2033 O O . THR A 1 261 ? -1.861 -12.473 16.728 1.00 79.38 261 THR A O 1
ATOM 2036 N N . ASP A 1 262 ? -0.124 -13.166 15.457 1.00 86.06 262 ASP A N 1
ATOM 2037 C CA . ASP A 1 262 ? 0.043 -14.534 15.957 1.00 86.06 262 ASP A CA 1
ATOM 2038 C C . ASP A 1 262 ? 1.464 -14.573 16.535 1.00 86.06 262 ASP A C 1
ATOM 2040 O O . ASP A 1 262 ? 2.421 -14.343 15.798 1.00 86.06 262 ASP A O 1
ATOM 2044 N N . ALA A 1 263 ? 1.589 -14.644 17.857 1.00 81.00 263 ALA A N 1
ATOM 2045 C CA . ALA A 1 263 ? 2.809 -14.249 18.563 1.00 81.00 263 ALA A CA 1
ATOM 2046 C C . ALA A 1 263 ? 3.102 -15.153 19.767 1.00 81.00 263 ALA A C 1
ATOM 2048 O O . ALA A 1 263 ? 2.187 -15.709 20.390 1.00 81.00 263 ALA A O 1
ATOM 2049 N N . ASN A 1 264 ? 4.385 -15.329 20.086 1.00 86.62 264 ASN A N 1
ATOM 2050 C CA . ASN A 1 264 ? 4.797 -16.085 21.265 1.00 86.62 264 ASN A CA 1
ATOM 2051 C C . ASN A 1 264 ? 6.135 -15.609 21.833 1.00 86.62 264 ASN A C 1
ATOM 2053 O O . ASN A 1 264 ? 7.132 -15.609 21.117 1.00 86.62 264 ASN A O 1
ATOM 2057 N N . ASP A 1 265 ? 6.159 -15.344 23.141 1.00 88.94 265 ASP A N 1
ATOM 2058 C CA . ASP A 1 265 ? 7.300 -14.786 23.880 1.00 88.94 265 ASP A CA 1
ATOM 2059 C C . ASP A 1 265 ? 7.720 -13.369 23.392 1.00 88.94 265 ASP A C 1
ATOM 2061 O O . ASP A 1 265 ? 8.864 -12.934 23.559 1.00 88.94 265 ASP A O 1
ATOM 2065 N N . ASP A 1 266 ? 6.765 -12.596 22.867 1.00 87.75 266 ASP A N 1
ATOM 2066 C CA . ASP A 1 266 ? 6.987 -11.327 22.169 1.00 87.75 266 ASP A CA 1
ATOM 2067 C C . ASP A 1 266 ? 6.683 -10.075 23.014 1.00 87.75 266 ASP A C 1
ATOM 2069 O O . ASP A 1 266 ? 5.932 -10.070 24.001 1.00 87.75 266 ASP A O 1
ATOM 2073 N N . GLN A 1 267 ? 7.230 -8.931 22.586 1.00 88.88 267 GLN A N 1
ATOM 2074 C CA . GLN A 1 267 ? 6.913 -7.620 23.155 1.00 88.88 267 GLN A CA 1
ATOM 2075 C C . GLN A 1 267 ? 6.415 -6.615 22.111 1.00 88.88 267 GLN A C 1
ATOM 2077 O O . GLN A 1 267 ? 7.159 -6.177 21.237 1.00 88.88 267 GLN A O 1
ATOM 2082 N N . PHE A 1 268 ? 5.208 -6.090 22.326 1.00 84.56 268 PHE A N 1
ATOM 2083 C CA . PHE A 1 268 ? 4.586 -5.053 21.504 1.00 84.56 268 PHE A CA 1
ATOM 2084 C C . PHE A 1 268 ? 4.464 -3.728 22.260 1.00 84.56 268 PHE A C 1
ATOM 2086 O O . PHE A 1 268 ? 3.858 -3.645 23.331 1.00 84.56 268 PHE A O 1
ATOM 2093 N N . ILE A 1 269 ? 4.991 -2.649 21.682 1.00 86.50 269 ILE A N 1
ATOM 2094 C CA . ILE A 1 269 ? 4.900 -1.289 22.222 1.00 86.50 269 ILE A CA 1
ATOM 2095 C C . ILE A 1 269 ? 4.303 -0.363 21.165 1.00 86.50 269 ILE A C 1
ATOM 2097 O O . ILE A 1 269 ? 4.930 -0.086 20.150 1.00 86.50 269 ILE A O 1
ATOM 2101 N N . VAL A 1 270 ? 3.122 0.188 21.434 1.00 83.31 270 VAL A N 1
ATOM 2102 C CA . VAL A 1 270 ? 2.440 1.161 20.572 1.00 83.31 270 VAL A CA 1
ATOM 2103 C C . VAL A 1 270 ? 2.310 2.492 21.307 1.00 83.31 270 VAL A C 1
ATOM 2105 O O . VAL A 1 270 ? 1.779 2.558 22.416 1.00 83.31 270 VAL A O 1
ATOM 2108 N N . SER A 1 271 ? 2.789 3.571 20.696 1.00 86.62 271 SER A N 1
ATOM 2109 C CA . SER A 1 271 ? 2.657 4.937 21.211 1.00 86.62 271 SER A CA 1
ATOM 2110 C C . SER A 1 271 ? 2.032 5.843 20.159 1.00 86.62 271 SER A C 1
ATOM 2112 O O . SER A 1 271 ? 2.587 5.997 19.077 1.00 86.62 271 SER A O 1
ATOM 2114 N N . LEU A 1 272 ? 0.895 6.455 20.481 1.00 82.06 272 LEU A N 1
ATOM 2115 C CA . LEU A 1 272 ? 0.186 7.392 19.613 1.00 82.06 272 LEU A CA 1
ATOM 2116 C C . LEU A 1 272 ? 0.143 8.764 20.297 1.00 82.06 272 LEU A C 1
ATOM 2118 O O . LEU A 1 272 ? -0.361 8.875 21.418 1.00 82.06 272 LEU A O 1
ATOM 2122 N N . ASN A 1 273 ? 0.665 9.795 19.635 1.00 85.44 273 ASN A N 1
ATOM 2123 C CA . ASN A 1 273 ? 0.474 11.194 20.015 1.00 85.44 273 ASN A CA 1
ATOM 2124 C C . ASN A 1 273 ? -0.295 11.894 18.898 1.00 85.44 273 ASN A C 1
ATOM 2126 O O . ASN A 1 273 ? 0.185 11.965 17.770 1.00 85.44 273 ASN A O 1
ATOM 2130 N N . ILE A 1 274 ? -1.485 12.374 19.221 1.00 77.38 274 ILE A N 1
ATOM 2131 C CA . ILE A 1 274 ? -2.434 12.923 18.258 1.00 77.38 274 ILE A CA 1
ATOM 2132 C C . ILE A 1 274 ? -2.770 14.343 18.713 1.00 77.38 274 ILE A C 1
ATOM 2134 O O . ILE A 1 274 ? -3.244 14.520 19.836 1.00 77.38 274 ILE A O 1
ATOM 2138 N N . ASP A 1 275 ? -2.494 15.334 17.873 1.00 79.44 275 ASP A N 1
ATOM 2139 C CA . ASP A 1 275 ? -3.009 16.705 17.968 1.00 79.44 275 ASP A CA 1
ATOM 2140 C C . ASP A 1 275 ? -3.943 16.880 16.762 1.00 79.44 275 ASP A C 1
ATOM 2142 O O . ASP A 1 275 ? -3.501 16.757 15.627 1.00 79.44 275 ASP A O 1
ATOM 2146 N N . ALA A 1 276 ? -5.252 16.988 16.983 1.00 69.44 276 ALA A N 1
ATOM 2147 C CA . ALA A 1 276 ? -6.231 16.830 15.901 1.00 69.44 276 ALA A CA 1
ATOM 2148 C C . ALA A 1 276 ? -7.528 17.607 16.143 1.00 69.44 276 ALA A C 1
ATOM 2150 O O . ALA A 1 276 ? -7.803 18.003 17.273 1.00 69.44 276 ALA A O 1
ATOM 2151 N N . ASN A 1 277 ? -8.337 17.888 15.120 1.00 71.12 277 ASN A N 1
ATOM 2152 C CA . ASN A 1 277 ? -9.681 18.445 15.340 1.00 71.12 277 ASN A CA 1
ATOM 2153 C C . ASN A 1 277 ? -10.675 17.974 14.269 1.00 71.12 277 ASN A C 1
ATOM 2155 O O . ASN A 1 277 ? -10.386 18.075 13.086 1.00 71.12 277 ASN A O 1
ATOM 2159 N N . ASP A 1 278 ? -11.896 17.633 14.694 1.00 71.62 278 ASP A N 1
ATOM 2160 C CA . ASP A 1 278 ? -13.000 17.145 13.852 1.00 71.62 278 ASP A CA 1
ATOM 2161 C C . ASP A 1 278 ? -12.754 15.755 13.192 1.00 71.62 278 ASP A C 1
ATOM 2163 O O . ASP A 1 278 ? -13.321 15.442 12.136 1.00 71.62 278 ASP A O 1
ATOM 2167 N N . ASP A 1 279 ? -12.008 14.873 13.865 1.00 73.81 279 ASP A N 1
ATOM 2168 C CA . ASP A 1 279 ? -11.422 13.655 13.285 1.00 73.81 279 ASP A CA 1
ATOM 2169 C C . ASP A 1 279 ? -12.090 12.338 13.684 1.00 73.81 279 ASP A C 1
ATOM 2171 O O . ASP A 1 279 ? -12.856 12.223 14.652 1.00 73.81 279 ASP A O 1
ATOM 2175 N N . GLN A 1 280 ? -11.764 11.281 12.928 1.00 78.88 280 GLN A N 1
ATOM 2176 C CA . GLN A 1 280 ? -12.138 9.911 13.267 1.00 78.88 280 GLN A CA 1
ATOM 2177 C C . GLN A 1 280 ? -10.921 8.987 13.339 1.00 78.88 280 GLN A C 1
ATOM 2179 O O . GLN A 1 280 ? -10.301 8.666 12.327 1.00 78.88 280 GLN A O 1
ATOM 2184 N N . PHE A 1 281 ? -10.693 8.426 14.526 1.00 77.56 281 PHE A N 1
ATOM 2185 C CA . PHE A 1 281 ? -9.625 7.468 14.791 1.00 77.56 281 PHE A CA 1
ATOM 2186 C C . PHE A 1 281 ? -10.189 6.086 15.114 1.00 77.56 281 PHE A C 1
ATOM 2188 O O . PHE A 1 281 ? -10.998 5.916 16.031 1.00 77.56 281 PHE A O 1
ATOM 2195 N N . ILE A 1 282 ? -9.730 5.069 14.386 1.00 80.69 282 ILE A N 1
ATOM 2196 C CA . ILE A 1 282 ? -10.074 3.666 14.621 1.00 80.69 282 ILE A CA 1
ATOM 2197 C C . ILE A 1 282 ? -8.790 2.870 14.833 1.00 80.69 282 ILE A C 1
ATOM 2199 O O . ILE A 1 282 ? -7.958 2.779 13.939 1.00 80.69 282 ILE A O 1
ATOM 2203 N N . VAL A 1 283 ? -8.653 2.235 15.994 1.00 78.19 283 VAL A N 1
ATOM 2204 C CA . VAL A 1 283 ? -7.547 1.324 16.306 1.00 78.19 283 VAL A CA 1
ATOM 2205 C C . VAL A 1 283 ? -8.119 -0.051 16.626 1.00 78.19 283 VAL A C 1
ATOM 2207 O O . VAL A 1 283 ? -8.943 -0.196 17.530 1.00 78.19 283 VAL A O 1
ATOM 2210 N N . SER A 1 284 ? -7.687 -1.068 15.889 1.00 83.25 284 SER A N 1
ATOM 2211 C CA . SER A 1 284 ? -8.028 -2.468 16.130 1.00 83.25 284 SER A CA 1
ATOM 2212 C C . SER A 1 284 ? -6.765 -3.265 16.412 1.00 83.25 284 SER A C 1
ATOM 2214 O O . SER A 1 284 ? -5.836 -3.244 15.613 1.00 83.25 284 SER A O 1
ATOM 2216 N N . LEU A 1 285 ? -6.765 -4.006 17.513 1.00 78.88 285 LEU A N 1
ATOM 2217 C CA . LEU A 1 285 ? -5.731 -4.966 17.869 1.00 78.88 285 LEU A CA 1
ATOM 2218 C C . LEU A 1 285 ? -6.387 -6.342 18.026 1.00 78.88 285 LEU A C 1
ATOM 2220 O O . LEU A 1 285 ? -7.317 -6.490 18.820 1.00 78.88 285 LEU A O 1
ATOM 2224 N N . ASN A 1 286 ? -5.946 -7.316 17.234 1.00 83.19 286 ASN A N 1
ATOM 2225 C CA . ASN A 1 286 ? -6.360 -8.711 17.339 1.00 83.19 286 ASN A CA 1
ATOM 2226 C C . ASN A 1 286 ? -5.124 -9.571 17.590 1.00 83.19 286 ASN A C 1
ATOM 2228 O O . ASN A 1 286 ? -4.200 -9.533 16.786 1.00 83.19 286 ASN A O 1
ATOM 2232 N N . THR A 1 287 ? -5.113 -10.326 18.679 1.00 74.88 287 THR A N 1
ATOM 2233 C CA . THR A 1 287 ? -3.937 -11.101 19.087 1.00 74.88 287 THR A CA 1
ATOM 2234 C C . THR A 1 287 ? -4.342 -12.549 19.352 1.00 74.88 287 THR A C 1
ATOM 2236 O O . THR A 1 287 ? -5.290 -12.785 20.105 1.00 74.88 287 THR A O 1
ATOM 2239 N N . ASP A 1 288 ? -3.658 -13.495 18.716 1.00 81.75 288 ASP A N 1
ATOM 2240 C CA . ASP A 1 288 ? -3.512 -14.877 19.189 1.00 81.75 288 ASP A CA 1
ATOM 2241 C C . ASP A 1 288 ? -2.094 -14.954 19.765 1.00 81.75 288 ASP A C 1
ATOM 2243 O O . ASP A 1 288 ? -1.129 -14.746 19.037 1.00 81.75 288 ASP A O 1
ATOM 2247 N N . ALA A 1 289 ? -1.976 -15.033 21.086 1.00 77.19 289 ALA A N 1
ATOM 2248 C CA . ALA A 1 289 ? -0.742 -14.679 21.788 1.00 77.19 289 ALA A CA 1
ATOM 2249 C C . ALA A 1 289 ? -0.485 -15.594 22.990 1.00 77.19 289 ALA A C 1
ATOM 2251 O O . ALA A 1 289 ? -1.420 -16.116 23.617 1.00 77.19 289 ALA A O 1
ATOM 2252 N N . ASN A 1 290 ? 0.787 -15.829 23.309 1.00 82.88 290 ASN A N 1
ATOM 2253 C CA . ASN A 1 290 ? 1.158 -16.591 24.496 1.00 82.88 290 ASN A CA 1
ATOM 2254 C C . ASN A 1 290 ? 2.504 -16.155 25.076 1.00 82.88 290 ASN A C 1
ATOM 2256 O O . ASN A 1 290 ? 3.513 -16.217 24.385 1.00 82.88 290 ASN A O 1
ATOM 2260 N N . ASP A 1 291 ? 2.502 -15.864 26.379 1.00 86.06 291 ASP A N 1
ATOM 2261 C CA . ASP A 1 291 ? 3.646 -15.366 27.150 1.00 86.06 291 ASP A CA 1
ATOM 2262 C C . ASP A 1 291 ? 4.140 -13.968 26.690 1.00 86.06 291 ASP A C 1
ATOM 2264 O O . ASP A 1 291 ? 5.289 -13.579 26.916 1.00 86.06 291 ASP A O 1
ATOM 2268 N N . ASP A 1 292 ? 3.232 -13.156 26.141 1.00 84.44 292 ASP A N 1
ATOM 2269 C CA . ASP A 1 292 ? 3.538 -11.882 25.486 1.00 84.44 292 ASP A CA 1
ATOM 2270 C C . ASP A 1 292 ? 3.299 -10.648 26.376 1.00 84.44 292 ASP A C 1
ATOM 2272 O O . ASP A 1 292 ? 2.530 -10.640 27.350 1.00 84.44 292 ASP A O 1
ATOM 2276 N N . GLN A 1 293 ? 3.925 -9.525 26.006 1.00 85.75 293 GLN A N 1
ATOM 2277 C CA . GLN A 1 293 ? 3.684 -8.222 26.629 1.00 85.75 293 GLN A CA 1
ATOM 2278 C C . GLN A 1 293 ? 3.235 -7.152 25.628 1.00 85.75 293 GLN A C 1
ATOM 2280 O O . GLN A 1 293 ? 3.994 -6.723 24.766 1.00 85.75 293 GLN A O 1
ATOM 2285 N N . PHE A 1 294 ? 2.061 -6.569 25.874 1.00 81.50 294 PHE A N 1
ATOM 2286 C CA . PHE A 1 294 ? 1.494 -5.463 25.106 1.00 81.50 294 PHE A CA 1
ATOM 2287 C C . PHE A 1 294 ? 1.471 -4.165 25.919 1.00 81.50 294 PHE A C 1
ATOM 2289 O O . PHE A 1 294 ? 0.881 -4.089 26.999 1.00 81.50 294 PHE A O 1
ATOM 2296 N N . ILE A 1 295 ? 2.068 -3.098 25.387 1.00 84.00 295 ILE A N 1
ATOM 2297 C CA . ILE A 1 295 ? 2.081 -1.758 25.982 1.00 84.00 295 ILE A CA 1
ATOM 2298 C C . ILE A 1 295 ? 1.531 -0.756 24.971 1.00 84.00 295 ILE A C 1
ATOM 2300 O O . ILE A 1 295 ? 2.152 -0.487 23.953 1.00 84.00 295 ILE A O 1
ATOM 2304 N N . VAL A 1 296 ? 0.396 -0.139 25.284 1.00 80.25 296 VAL A N 1
ATOM 2305 C CA . VAL A 1 296 ? -0.275 0.845 24.433 1.00 80.25 296 VAL A CA 1
ATOM 2306 C C . VAL A 1 296 ? -0.398 2.171 25.182 1.00 80.25 296 VAL A C 1
ATOM 2308 O O . VAL A 1 296 ? -0.945 2.229 26.283 1.00 80.25 296 VAL A O 1
ATOM 2311 N N . SER A 1 297 ? 0.111 3.254 24.601 1.00 84.31 297 SER A N 1
ATOM 2312 C CA . SER A 1 297 ? 0.027 4.610 25.156 1.00 84.31 297 SER A CA 1
ATOM 2313 C C . SER A 1 297 ? -0.580 5.571 24.142 1.00 84.31 297 SER A C 1
ATOM 2315 O O . SER A 1 297 ? -0.026 5.756 23.066 1.00 84.31 297 SER A O 1
ATOM 2317 N N . LEU A 1 298 ? -1.702 6.194 24.493 1.00 78.25 298 LEU A N 1
ATOM 2318 C CA . LEU A 1 298 ? -2.395 7.199 23.690 1.00 78.25 298 LEU A CA 1
ATOM 2319 C C . LEU A 1 298 ? -2.353 8.541 24.424 1.00 78.25 298 LEU A C 1
ATOM 2321 O O . LEU A 1 298 ? -2.826 8.637 25.559 1.00 78.25 298 LEU A O 1
ATOM 2325 N N . ASN A 1 299 ? -1.815 9.571 23.775 1.00 82.31 299 ASN A N 1
ATOM 2326 C CA . ASN A 1 299 ? -1.923 10.962 24.205 1.00 82.31 299 ASN A CA 1
ATOM 2327 C C . ASN A 1 299 ? -2.648 11.742 23.115 1.00 82.31 299 ASN A C 1
ATOM 2329 O O . ASN A 1 299 ? -2.132 11.879 22.009 1.00 82.31 299 ASN A O 1
ATOM 2333 N N . ILE A 1 300 ? -3.843 12.218 23.431 1.00 73.56 300 ILE A N 1
ATOM 2334 C CA . ILE A 1 300 ? -4.735 12.865 22.479 1.00 73.56 300 ILE A CA 1
ATOM 2335 C C . ILE A 1 300 ? -4.998 14.286 22.966 1.00 73.56 300 ILE A C 1
ATOM 2337 O O . ILE A 1 300 ? -5.489 14.498 24.073 1.00 73.56 300 ILE A O 1
ATOM 2341 N N . TYR A 1 301 ? -4.657 15.256 22.134 1.00 76.00 301 TYR A N 1
ATOM 2342 C CA . TYR A 1 301 ? -4.940 16.670 22.324 1.00 76.00 301 TYR A CA 1
ATOM 2343 C C . TYR A 1 301 ? -5.864 17.120 21.200 1.00 76.00 301 TYR A C 1
ATOM 2345 O O . TYR A 1 301 ? -5.455 17.897 20.349 1.00 76.00 301 TYR A O 1
ATOM 2353 N N . ALA A 1 302 ? -7.083 16.584 21.167 1.00 66.31 302 ALA A N 1
ATOM 2354 C CA . ALA A 1 302 ? -7.987 16.826 20.051 1.00 66.31 302 ALA A CA 1
ATOM 2355 C C . ALA A 1 302 ? -9.198 17.697 20.405 1.00 66.31 302 ALA A C 1
ATOM 2357 O O . ALA A 1 302 ? -9.207 18.238 21.500 1.00 66.31 302 ALA A O 1
ATOM 2358 N N . ASN A 1 303 ? -10.169 17.936 19.517 1.00 67.75 303 ASN A N 1
ATOM 2359 C CA . ASN A 1 303 ? -11.498 18.457 19.883 1.00 67.75 303 ASN A CA 1
ATOM 2360 C C . ASN A 1 303 ? -12.555 18.048 18.849 1.00 67.75 303 ASN A C 1
ATOM 2362 O O . ASN A 1 303 ? -12.345 18.240 17.658 1.00 67.75 303 ASN A O 1
ATOM 2366 N N . ASP A 1 304 ? -13.743 17.680 19.341 1.00 70.94 304 ASP A N 1
ATOM 2367 C CA . ASP A 1 304 ? -14.919 17.303 18.541 1.00 70.94 304 ASP A CA 1
ATOM 2368 C C . ASP A 1 304 ? -14.719 15.994 17.731 1.00 70.94 304 ASP A C 1
ATOM 2370 O O . ASP A 1 304 ? -15.409 15.737 16.741 1.00 70.94 304 ASP A O 1
ATOM 2374 N N . ASP A 1 305 ? -13.862 15.102 18.236 1.00 73.88 305 ASP A N 1
ATOM 2375 C CA . ASP A 1 305 ? -13.422 13.876 17.563 1.00 73.88 305 ASP A CA 1
ATOM 2376 C C . ASP A 1 305 ? -14.194 12.611 17.981 1.00 73.88 305 ASP A C 1
ATOM 2378 O O . ASP A 1 305 ? -14.850 12.528 19.033 1.00 73.88 305 ASP A O 1
ATOM 2382 N N . GLN A 1 306 ? -14.057 11.554 17.172 1.00 75.50 306 GLN A N 1
ATOM 2383 C CA . GLN A 1 306 ? -14.487 10.198 17.510 1.00 75.50 306 GLN A CA 1
ATOM 2384 C C . GLN A 1 306 ? -13.324 9.196 17.527 1.00 75.50 306 GLN A C 1
ATOM 2386 O O . GLN A 1 306 ? -12.774 8.830 16.491 1.00 75.50 306 GLN A O 1
ATOM 2391 N N . PHE A 1 307 ? -13.080 8.607 18.698 1.00 74.38 307 PHE A N 1
ATOM 2392 C CA . PHE A 1 307 ? -12.104 7.541 18.908 1.00 74.38 307 PHE A CA 1
ATOM 2393 C C . PHE A 1 307 ? -12.786 6.190 19.138 1.00 74.38 307 PHE A C 1
ATOM 2395 O O . PHE A 1 307 ? -13.622 6.029 20.034 1.00 74.38 307 PHE A O 1
ATOM 2402 N N . ILE A 1 308 ? -12.394 5.185 18.358 1.00 75.38 308 ILE A N 1
ATOM 2403 C CA . ILE A 1 308 ? -12.835 3.797 18.502 1.00 75.38 308 ILE A CA 1
ATOM 2404 C C . ILE A 1 308 ? -11.606 2.909 18.677 1.00 75.38 308 ILE A C 1
ATOM 2406 O O . ILE A 1 308 ? -10.801 2.771 17.764 1.00 75.38 308 ILE A O 1
ATOM 2410 N N . VAL A 1 309 ? -11.492 2.255 19.830 1.00 74.88 309 VAL A N 1
ATOM 2411 C CA . VAL A 1 309 ? -10.438 1.278 20.117 1.00 74.88 309 VAL A CA 1
ATOM 2412 C C . VAL A 1 309 ? -11.076 -0.085 20.361 1.00 74.88 309 VAL A C 1
ATOM 2414 O O . VAL A 1 309 ? -11.955 -0.224 21.213 1.00 74.88 309 VAL A O 1
ATOM 2417 N N . SER A 1 310 ? -10.638 -1.101 19.624 1.00 80.06 310 SER A N 1
ATOM 2418 C CA . SER A 1 310 ? -11.053 -2.492 19.805 1.00 80.06 310 SER A CA 1
ATOM 2419 C C . SER A 1 310 ? -9.835 -3.364 20.068 1.00 80.06 310 SER A C 1
ATOM 2421 O O . SER A 1 310 ? -8.913 -3.382 19.263 1.00 80.06 310 SER A O 1
ATOM 2423 N N . LEU A 1 311 ? -9.867 -4.120 21.159 1.00 74.94 311 LEU A N 1
ATOM 2424 C CA . LEU A 1 311 ? -8.889 -5.147 21.490 1.00 74.94 311 LEU A CA 1
ATOM 2425 C C . LEU A 1 311 ? -9.610 -6.495 21.569 1.00 74.94 311 LEU A C 1
ATOM 2427 O O . LEU A 1 311 ? -10.539 -6.644 22.365 1.00 74.94 311 LEU A O 1
ATOM 2431 N N . ASN A 1 312 ? -9.215 -7.445 20.725 1.00 78.56 312 ASN A N 1
ATOM 2432 C CA . ASN A 1 312 ? -9.686 -8.825 20.764 1.00 78.56 312 ASN A CA 1
ATOM 2433 C C . ASN A 1 312 ? -8.490 -9.750 20.993 1.00 78.56 312 ASN A C 1
ATOM 2435 O O . ASN A 1 312 ? -7.551 -9.710 20.206 1.00 78.56 312 ASN A O 1
ATOM 2439 N N . THR A 1 313 ? -8.523 -10.566 22.041 1.00 70.12 313 THR A N 1
ATOM 2440 C CA . THR A 1 313 ? -7.398 -11.445 22.397 1.00 70.12 313 THR A CA 1
ATOM 2441 C C . THR A 1 313 ? -7.891 -12.881 22.576 1.00 70.12 313 THR A C 1
ATOM 2443 O O . THR A 1 313 ? -8.907 -13.102 23.239 1.00 70.12 313 THR A O 1
ATOM 2446 N N . ASP A 1 314 ? -7.199 -13.846 21.974 1.00 75.88 314 ASP A N 1
ATOM 2447 C CA . ASP A 1 314 ? -7.105 -15.233 22.453 1.00 75.88 314 ASP A CA 1
ATOM 2448 C C . ASP A 1 314 ? -5.679 -15.357 22.988 1.00 75.88 314 ASP A C 1
ATOM 2450 O O . ASP A 1 314 ? -4.721 -15.389 22.229 1.00 75.88 314 ASP A O 1
ATOM 2454 N N . ALA A 1 315 ? -5.535 -15.234 24.302 1.00 71.19 315 ALA A N 1
ATOM 2455 C CA . ALA A 1 315 ? -4.256 -14.944 24.942 1.00 71.19 315 ALA A CA 1
ATOM 2456 C C . ALA A 1 315 ? -4.059 -15.834 26.171 1.00 71.19 315 ALA A C 1
ATOM 2458 O O . ALA A 1 315 ? -5.036 -16.253 26.810 1.00 71.19 315 ALA A O 1
ATOM 2459 N N . LYS A 1 316 ? -2.810 -16.193 26.480 1.00 77.88 316 LYS A N 1
ATOM 2460 C CA . LYS A 1 316 ? -2.491 -16.994 27.670 1.00 77.88 316 LYS A CA 1
ATOM 2461 C C . LYS A 1 316 ? -1.185 -16.552 28.297 1.00 77.88 316 LYS A C 1
ATOM 2463 O O . LYS A 1 316 ? -0.153 -16.613 27.640 1.00 77.88 316 LYS A O 1
ATOM 2468 N N . ASP A 1 317 ? -1.240 -16.291 29.600 1.00 81.75 317 ASP A N 1
ATOM 2469 C CA . ASP A 1 317 ? -0.108 -15.855 30.422 1.00 81.75 317 ASP A CA 1
ATOM 2470 C C . ASP A 1 317 ? 0.463 -14.475 29.998 1.00 81.75 317 ASP A C 1
ATOM 2472 O O . ASP A 1 317 ? 1.596 -14.121 30.333 1.00 81.75 317 ASP A O 1
ATOM 2476 N N . ASP A 1 318 ? -0.365 -13.639 29.365 1.00 80.50 318 ASP A N 1
ATOM 2477 C CA . ASP A 1 318 ? 0.046 -12.368 28.762 1.00 80.50 318 ASP A CA 1
ATOM 2478 C C . ASP A 1 318 ? -0.127 -11.162 29.700 1.00 80.50 318 ASP A C 1
ATOM 2480 O O . ASP A 1 318 ? -0.911 -11.147 30.664 1.00 80.50 318 ASP A O 1
ATOM 2484 N N . GLN A 1 319 ? 0.584 -10.072 29.394 1.00 82.50 319 GLN A N 1
ATOM 2485 C CA . GLN A 1 319 ? 0.435 -8.787 30.074 1.00 82.50 319 GLN A CA 1
ATOM 2486 C C . GLN A 1 319 ? 0.056 -7.649 29.123 1.00 82.50 319 GLN A C 1
ATOM 2488 O O . GLN A 1 319 ? 0.843 -7.228 28.285 1.00 82.50 319 GLN A O 1
ATOM 2493 N N . PHE A 1 320 ? -1.082 -7.011 29.395 1.00 77.94 320 PHE A N 1
ATOM 2494 C CA . PHE A 1 320 ? -1.576 -5.834 28.685 1.00 77.94 320 PHE A CA 1
ATOM 2495 C C . PHE A 1 320 ? -1.515 -4.579 29.563 1.00 77.94 320 PHE A C 1
ATOM 2497 O O . PHE A 1 320 ? -2.088 -4.525 30.655 1.00 77.94 320 PHE A O 1
ATOM 2504 N N . ILE A 1 321 ? -0.866 -3.524 29.074 1.00 80.75 321 ILE A N 1
ATOM 2505 C CA . ILE A 1 321 ? -0.771 -2.211 29.719 1.00 80.75 321 ILE A CA 1
ATOM 2506 C C . ILE A 1 321 ? -1.295 -1.149 28.755 1.00 80.75 321 ILE A C 1
ATOM 2508 O O . ILE A 1 321 ? -0.679 -0.887 27.732 1.00 80.75 321 ILE A O 1
ATOM 2512 N N . VAL A 1 322 ? -2.398 -0.489 29.103 1.00 76.88 322 VAL A N 1
ATOM 2513 C CA . VAL A 1 322 ? -3.011 0.575 28.296 1.00 76.88 322 VAL A CA 1
ATOM 2514 C C . VAL A 1 322 ? -3.048 1.879 29.088 1.00 76.88 322 VAL A C 1
ATOM 2516 O O . VAL A 1 322 ? -3.571 1.927 30.203 1.00 76.88 322 VAL A O 1
ATOM 2519 N N . SER A 1 323 ? -2.524 2.957 28.511 1.00 81.00 323 SER A N 1
ATOM 2520 C CA . SER A 1 323 ? -2.605 4.313 29.055 1.00 81.00 323 SER A CA 1
ATOM 2521 C C . SER A 1 323 ? -3.272 5.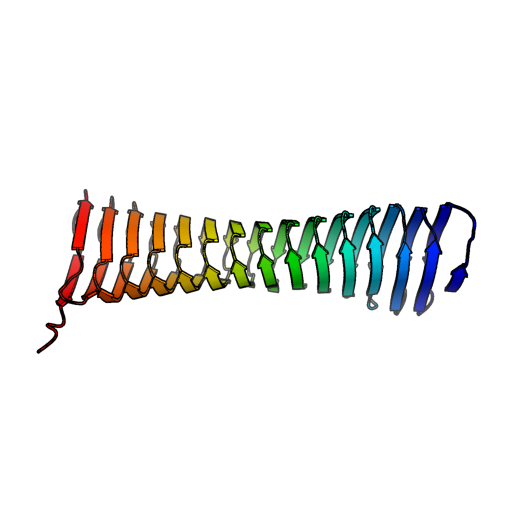248 28.054 1.00 81.00 323 SER A C 1
ATOM 2523 O O . SER A 1 323 ? -2.831 5.326 26.914 1.00 81.00 323 SER A O 1
ATOM 2525 N N . LEU A 1 324 ? -4.280 5.998 28.493 1.00 76.19 324 LEU A N 1
ATOM 2526 C CA . LEU A 1 324 ? -4.935 7.050 27.714 1.00 76.19 324 LEU A CA 1
ATOM 2527 C C . LEU A 1 324 ? -4.867 8.373 28.478 1.00 76.19 324 LEU A C 1
ATOM 2529 O O . LEU A 1 324 ? -5.311 8.440 29.627 1.00 76.19 324 LEU A O 1
ATOM 2533 N N . ASN A 1 325 ? -4.345 9.411 27.832 1.00 78.06 325 ASN A N 1
ATOM 2534 C CA . ASN A 1 325 ? -4.432 10.799 28.272 1.00 78.06 325 ASN A CA 1
ATOM 2535 C C . ASN A 1 325 ? -5.197 11.604 27.216 1.00 78.06 325 ASN A C 1
ATOM 2537 O O . ASN A 1 325 ? -4.819 11.558 26.047 1.00 78.06 325 ASN A O 1
ATOM 2541 N N . THR A 1 326 ? -6.244 12.318 27.623 1.00 72.12 326 THR A N 1
ATOM 2542 C CA . THR A 1 326 ? -7.006 13.220 26.746 1.00 72.12 326 THR A CA 1
ATOM 2543 C C . THR A 1 326 ? -7.448 14.480 27.492 1.00 72.12 326 THR A C 1
ATOM 2545 O O . THR A 1 326 ? -7.768 14.403 28.682 1.00 72.12 326 THR A O 1
ATOM 2548 N N . ASP A 1 327 ? -7.465 15.621 26.801 1.00 68.00 327 ASP A N 1
ATOM 2549 C CA . ASP A 1 327 ? -7.736 16.951 27.367 1.00 68.00 327 ASP A CA 1
ATOM 2550 C C . ASP A 1 327 ? -8.979 17.646 26.731 1.00 68.00 327 ASP A C 1
ATOM 2552 O O . ASP A 1 327 ? -9.108 18.872 26.830 1.00 68.00 327 ASP A O 1
ATOM 2556 N N . ALA A 1 328 ? -9.895 16.918 26.058 1.00 61.03 328 ALA A N 1
ATOM 2557 C CA . ALA A 1 328 ? -10.940 17.549 25.229 1.00 61.03 328 ALA A CA 1
ATOM 2558 C C . ALA A 1 328 ? -12.266 16.792 24.986 1.00 61.03 328 ALA A C 1
ATOM 2560 O O . ALA A 1 328 ? -12.400 15.628 25.341 1.00 61.03 328 ALA A O 1
ATOM 2561 N N . ASN A 1 329 ? -13.229 17.512 24.374 1.00 66.62 329 ASN A N 1
ATOM 2562 C CA . ASN A 1 329 ? -14.677 17.241 24.277 1.00 66.62 329 ASN A CA 1
ATOM 2563 C C . ASN A 1 329 ? -15.085 16.102 23.310 1.00 66.62 329 ASN A C 1
ATOM 2565 O O . ASN A 1 329 ? -15.950 16.299 22.451 1.00 66.62 329 ASN A O 1
ATOM 2569 N N . ASP A 1 330 ? -14.492 14.918 23.427 1.00 69.75 330 ASP A N 1
ATOM 2570 C CA . ASP A 1 330 ? -14.571 13.894 22.376 1.00 69.75 330 ASP A CA 1
ATOM 2571 C C . ASP A 1 330 ? -15.468 12.693 22.733 1.00 69.75 330 ASP A C 1
ATOM 2573 O O . ASP A 1 330 ? -15.938 12.497 23.866 1.00 69.75 330 ASP A O 1
ATOM 2577 N N . GLN A 1 331 ? -15.739 11.849 21.731 1.00 69.81 331 GLN A N 1
ATOM 2578 C CA . GLN A 1 331 ? -16.407 10.560 21.917 1.00 69.81 331 GLN A CA 1
ATOM 2579 C C . GLN A 1 331 ? -15.402 9.415 21.898 1.00 69.81 331 GLN A C 1
ATOM 2581 O O . GLN A 1 331 ? -14.800 9.120 20.870 1.00 69.81 331 GLN A O 1
ATOM 2586 N N . PHE A 1 332 ? -15.318 8.682 23.006 1.00 70.69 332 PHE A N 1
ATOM 2587 C CA . PHE A 1 332 ? -14.457 7.513 23.140 1.00 70.69 332 PHE A CA 1
ATOM 2588 C C . PHE A 1 332 ? -15.276 6.230 23.265 1.00 70.69 332 PHE A C 1
ATOM 2590 O O . PHE A 1 332 ? -16.108 6.077 24.166 1.00 70.69 332 PHE A O 1
ATOM 2597 N N . ILE A 1 333 ? -15.000 5.269 22.387 1.00 70.00 333 ILE A N 1
ATOM 2598 C CA . ILE A 1 333 ? -15.548 3.915 22.437 1.00 70.00 333 ILE A CA 1
ATOM 2599 C C . ILE A 1 333 ? -14.389 2.934 22.563 1.00 70.00 333 ILE A C 1
ATOM 2601 O O . ILE A 1 333 ? -13.589 2.795 21.645 1.00 70.00 333 ILE A O 1
ATOM 2605 N N . VAL A 1 334 ? -14.328 2.215 23.681 1.00 71.06 334 VAL A N 1
ATOM 2606 C CA . VAL A 1 334 ? -13.338 1.162 23.923 1.00 71.06 334 VAL A CA 1
ATOM 2607 C C . VAL A 1 334 ? -14.050 -0.181 24.073 1.00 71.06 334 VAL A C 1
ATOM 2609 O O . VAL A 1 334 ? -14.945 -0.339 24.905 1.00 71.06 334 VAL A O 1
ATOM 2612 N N . SER A 1 335 ? -13.652 -1.165 23.276 1.00 73.75 335 SER A N 1
ATOM 2613 C CA . SER A 1 335 ? -14.110 -2.548 23.381 1.00 73.75 335 SER A CA 1
ATOM 2614 C C . SER A 1 335 ? -12.923 -3.449 23.677 1.00 73.75 335 SER A C 1
ATOM 2616 O O . SER A 1 335 ? -11.946 -3.433 22.940 1.00 73.75 335 SER A O 1
ATOM 2618 N N . LEU A 1 336 ? -13.034 -4.257 24.723 1.00 70.44 336 LEU A N 1
ATOM 2619 C CA . LEU A 1 336 ? -12.096 -5.319 25.058 1.00 70.44 336 LEU A CA 1
ATOM 2620 C C . LEU A 1 336 ? -12.862 -6.640 25.085 1.00 70.44 336 LEU A C 1
ATOM 2622 O O . LEU A 1 336 ? -13.796 -6.787 25.876 1.00 70.44 336 LEU A O 1
ATOM 2626 N N . ASN A 1 337 ? -12.485 -7.576 24.222 1.00 72.38 337 ASN A N 1
ATOM 2627 C CA . ASN A 1 337 ? -13.005 -8.937 24.209 1.00 72.38 337 ASN A CA 1
ATOM 2628 C C . ASN A 1 337 ? -11.837 -9.900 24.377 1.00 72.38 337 ASN A C 1
ATOM 2630 O O . ASN A 1 337 ? -10.953 -9.926 23.530 1.00 72.38 337 ASN A O 1
ATOM 2634 N N . THR A 1 338 ? -11.840 -10.684 25.444 1.00 64.75 338 THR A N 1
ATOM 2635 C CA . THR A 1 338 ? -10.767 -11.639 25.712 1.00 64.75 338 THR A CA 1
ATOM 2636 C C . THR A 1 338 ? -11.367 -13.033 25.872 1.00 64.75 338 THR A C 1
ATOM 2638 O O . THR A 1 338 ? -12.290 -13.218 26.666 1.00 64.75 338 THR A O 1
ATOM 2641 N N . ASP A 1 339 ? -10.873 -13.997 25.096 1.00 68.31 339 ASP A N 1
ATOM 2642 C CA . ASP A 1 339 ? -10.973 -15.441 25.373 1.00 68.31 339 ASP A CA 1
ATOM 2643 C C . ASP A 1 339 ? -9.640 -15.872 26.007 1.00 68.31 339 ASP A C 1
ATOM 2645 O O . ASP A 1 339 ? -8.898 -16.708 25.500 1.00 68.31 339 ASP A O 1
ATOM 2649 N N . ALA A 1 340 ? -9.278 -15.147 27.065 1.00 63.56 340 ALA A N 1
ATOM 2650 C CA . ALA A 1 340 ? -7.968 -15.183 27.690 1.00 63.56 340 ALA A CA 1
ATOM 2651 C C . ALA A 1 340 ? -7.963 -16.045 28.950 1.00 63.56 340 ALA A C 1
ATOM 2653 O O . ALA A 1 340 ? -8.995 -16.235 29.606 1.00 63.56 340 ALA A O 1
ATOM 2654 N N . ASN A 1 341 ? -6.792 -16.558 29.320 1.00 66.75 341 ASN A N 1
ATOM 2655 C CA . ASN A 1 341 ? -6.638 -17.226 30.601 1.00 66.75 341 ASN A CA 1
ATOM 2656 C C . ASN A 1 341 ? -5.271 -16.970 31.239 1.00 66.75 341 ASN A C 1
ATOM 2658 O O . ASN A 1 341 ? -4.246 -17.290 30.651 1.00 66.75 341 ASN A O 1
ATOM 2662 N N . ASP A 1 342 ? -5.313 -16.561 32.510 1.00 75.06 342 ASP A N 1
ATOM 2663 C CA . ASP A 1 342 ? -4.158 -16.278 33.374 1.00 75.06 342 ASP A CA 1
ATOM 2664 C C . ASP A 1 342 ? -3.425 -14.957 33.032 1.00 75.06 342 ASP A C 1
ATOM 2666 O O . ASP A 1 342 ? -2.307 -14.709 33.490 1.00 75.06 342 ASP A O 1
ATOM 2670 N N . ASP A 1 343 ? -4.126 -14.035 32.367 1.00 74.81 343 ASP A N 1
ATOM 2671 C CA . ASP A 1 343 ? -3.567 -12.770 31.886 1.00 74.81 343 ASP A CA 1
ATOM 2672 C C . ASP A 1 343 ? -3.658 -11.621 32.908 1.00 74.81 343 ASP A C 1
ATOM 2674 O O . ASP A 1 343 ? -4.442 -11.618 33.873 1.00 74.81 343 ASP A O 1
ATOM 2678 N N . GLN A 1 344 ? -2.856 -10.575 32.680 1.00 76.44 344 GLN A N 1
ATOM 2679 C CA . GLN A 1 344 ? -2.861 -9.337 33.463 1.00 76.44 344 GLN A CA 1
ATOM 2680 C C . GLN A 1 344 ? -3.170 -8.110 32.610 1.00 76.44 344 GLN A C 1
ATOM 2682 O O . GLN A 1 344 ? -2.391 -7.725 31.748 1.00 76.44 344 GLN A O 1
ATOM 2687 N N . PHE A 1 345 ? -4.231 -7.390 32.970 1.00 74.56 345 PHE A N 1
ATOM 2688 C CA . PHE A 1 345 ? -4.632 -6.141 32.329 1.00 74.56 345 PHE A CA 1
ATOM 2689 C C . PHE A 1 345 ? -4.471 -4.947 33.275 1.00 74.56 345 PHE A C 1
ATOM 2691 O O . PHE A 1 345 ? -5.052 -4.896 34.366 1.00 74.56 345 PHE A O 1
ATOM 2698 N N . ILE A 1 346 ? -3.722 -3.937 32.837 1.00 74.69 346 ILE A N 1
ATOM 2699 C CA . ILE A 1 346 ? -3.518 -2.667 33.537 1.00 74.69 346 ILE A CA 1
ATOM 2700 C C . ILE A 1 346 ? -3.990 -1.533 32.631 1.00 74.69 346 ILE A C 1
ATOM 2702 O O . ILE A 1 346 ? -3.370 -1.248 31.616 1.00 74.69 346 ILE A O 1
ATOM 2706 N N . VAL A 1 347 ? -5.061 -0.843 33.021 1.00 73.06 347 VAL A N 1
ATOM 2707 C CA . VAL A 1 347 ? -5.628 0.283 32.269 1.00 73.06 347 VAL A CA 1
ATOM 2708 C C . VAL A 1 347 ? -5.561 1.556 33.108 1.00 73.06 347 VAL A C 1
ATOM 2710 O O . VAL A 1 347 ? -6.063 1.602 34.234 1.00 73.06 347 VAL A O 1
ATOM 2713 N N . SER A 1 348 ? -4.963 2.609 32.558 1.00 76.69 348 SER A N 1
ATOM 2714 C CA . SER A 1 348 ? -4.901 3.943 33.153 1.00 76.69 348 SER A CA 1
ATOM 2715 C C . SER A 1 348 ? -5.541 4.964 32.222 1.00 76.69 348 SER A C 1
ATOM 2717 O O . SER A 1 348 ? -5.088 5.146 31.100 1.00 76.69 348 SER A O 1
ATOM 2719 N N . LEU A 1 349 ? -6.572 5.654 32.701 1.00 72.56 349 LEU A N 1
ATOM 2720 C CA . LEU A 1 349 ? -7.289 6.691 31.964 1.00 72.56 349 LEU A CA 1
ATOM 2721 C C . LEU A 1 349 ? -7.154 8.021 32.709 1.00 72.56 349 LEU A C 1
ATOM 2723 O O . LEU A 1 349 ? -7.472 8.100 33.901 1.00 72.56 349 LEU A O 1
ATOM 2727 N N . ASN A 1 350 ? -6.694 9.058 32.021 1.00 75.62 350 ASN A N 1
ATOM 2728 C CA . ASN A 1 350 ? -6.565 10.415 32.535 1.00 75.62 350 ASN A CA 1
ATOM 2729 C C . ASN A 1 350 ? -7.265 11.380 31.572 1.00 75.62 350 ASN A C 1
ATOM 2731 O O . ASN A 1 350 ? -6.845 11.511 30.428 1.00 75.62 350 ASN A O 1
ATOM 2735 N N . ILE A 1 351 ? -8.349 11.998 32.033 1.00 69.38 351 ILE A N 1
ATOM 2736 C CA . ILE A 1 351 ? -9.274 12.772 31.198 1.00 69.38 351 ILE A CA 1
ATOM 2737 C C . ILE A 1 351 ? -9.441 14.165 31.824 1.00 69.38 351 ILE A C 1
ATOM 2739 O O . ILE A 1 351 ? -9.965 14.279 32.936 1.00 69.38 351 ILE A O 1
ATOM 2743 N N . ASP A 1 352 ? -8.989 15.221 31.150 1.00 68.38 352 ASP A N 1
ATOM 2744 C CA . ASP A 1 352 ? -9.153 16.622 31.575 1.00 68.38 352 ASP A CA 1
ATOM 2745 C C . ASP A 1 352 ? -10.053 17.394 30.593 1.00 68.38 352 ASP A C 1
ATOM 2747 O O . ASP A 1 352 ? -9.590 18.262 29.862 1.00 68.38 352 ASP A O 1
ATOM 2751 N N . ALA A 1 353 ? -11.352 17.065 30.559 1.00 59.44 353 ALA A N 1
ATOM 2752 C CA . ALA A 1 353 ? -12.287 17.551 29.535 1.00 59.44 353 ALA A CA 1
ATOM 2753 C C . ALA A 1 353 ? -13.637 18.068 30.092 1.00 59.44 353 ALA A C 1
ATOM 2755 O O . ALA A 1 353 ? -13.874 18.078 31.307 1.00 59.44 353 ALA A O 1
ATOM 2756 N N . ASN A 1 354 ? -14.520 18.575 29.218 1.00 57.25 354 ASN A N 1
ATOM 2757 C CA . ASN A 1 354 ? -15.894 18.968 29.566 1.00 57.25 354 ASN A CA 1
ATOM 2758 C C . ASN A 1 354 ? -16.902 18.417 28.533 1.00 57.25 354 ASN A C 1
ATOM 2760 O O . ASN A 1 354 ? -16.813 18.752 27.366 1.00 57.25 354 ASN A O 1
ATOM 2764 N N . ASP A 1 355 ? -17.958 17.731 28.977 1.00 56.31 355 ASP A N 1
ATOM 2765 C CA . ASP A 1 355 ? -19.053 17.215 28.125 1.00 56.31 355 ASP A CA 1
ATOM 2766 C C . ASP A 1 355 ? -18.704 15.967 27.267 1.00 56.31 355 ASP A C 1
ATOM 2768 O O . ASP A 1 355 ? -19.387 15.683 26.276 1.00 56.31 355 ASP A O 1
ATOM 2772 N N . ASP A 1 356 ? -17.737 15.149 27.692 1.00 63.25 356 ASP A N 1
ATOM 2773 C CA . ASP A 1 356 ? -17.323 13.929 26.976 1.00 63.25 356 ASP A CA 1
ATOM 2774 C C . ASP A 1 356 ? -18.338 12.783 27.075 1.00 63.25 356 ASP A C 1
ATOM 2776 O O . ASP A 1 356 ? -19.093 12.635 28.053 1.00 63.25 356 ASP A O 1
ATOM 2780 N N . GLN A 1 357 ? -18.291 11.884 26.085 1.00 61.56 357 GLN A N 1
ATOM 2781 C CA . GLN A 1 357 ? -18.931 10.569 26.164 1.00 61.56 357 GLN A CA 1
ATOM 2782 C C . GLN A 1 357 ? -17.895 9.458 26.087 1.00 61.56 357 GLN A C 1
ATOM 2784 O O . GLN A 1 357 ? -17.296 9.215 25.044 1.00 61.56 357 GLN A O 1
ATOM 2789 N N . PHE A 1 358 ? -17.773 8.706 27.178 1.00 65.81 358 PHE A N 1
ATOM 2790 C CA . PHE A 1 358 ? -16.920 7.528 27.233 1.00 65.81 358 PHE A CA 1
ATOM 2791 C C . PHE A 1 358 ? -17.757 6.262 27.414 1.00 65.81 358 PHE A C 1
ATOM 2793 O O . PHE A 1 358 ? -18.527 6.119 28.376 1.00 65.81 358 PHE A O 1
ATOM 2800 N N . ILE A 1 359 ? -17.577 5.315 26.497 1.00 63.97 359 ILE A N 1
ATOM 2801 C CA . ILE A 1 359 ? -18.205 3.998 26.524 1.00 63.97 359 ILE A CA 1
ATOM 2802 C C . ILE A 1 359 ? -17.104 2.943 26.546 1.00 63.97 359 ILE A C 1
ATOM 2804 O O . ILE A 1 359 ? -16.353 2.823 25.585 1.00 63.97 359 ILE A O 1
ATOM 2808 N N . ALA A 1 360 ? -17.057 2.132 27.603 1.00 66.56 360 ALA A N 1
ATOM 2809 C CA . ALA A 1 360 ? -16.229 0.931 27.633 1.00 66.56 360 ALA A CA 1
ATOM 2810 C C . ALA A 1 360 ? -17.067 -0.340 27.792 1.00 66.56 360 ALA A C 1
ATOM 2812 O O . ALA A 1 360 ? -17.951 -0.428 28.654 1.00 66.56 360 ALA A O 1
ATOM 2813 N N . ALA A 1 361 ? -16.759 -1.340 26.974 1.00 69.25 361 ALA A N 1
ATOM 2814 C CA . ALA A 1 361 ? -17.269 -2.698 27.086 1.00 69.25 361 ALA A CA 1
ATOM 2815 C C . ALA A 1 361 ? -16.093 -3.653 27.302 1.00 69.25 361 ALA A C 1
ATOM 2817 O O . ALA A 1 361 ? -15.169 -3.674 26.498 1.00 69.25 361 ALA A O 1
ATOM 2818 N N . LEU A 1 362 ? -16.123 -4.409 28.397 1.00 67.62 362 LEU A N 1
ATOM 2819 C CA . LEU A 1 362 ? -15.120 -5.414 28.735 1.00 67.62 362 LEU A CA 1
ATOM 2820 C C . LEU A 1 362 ? -15.828 -6.768 28.849 1.00 67.62 362 LEU A C 1
ATOM 2822 O O . LEU A 1 362 ? -16.679 -6.940 29.728 1.00 67.62 362 LEU A O 1
ATOM 2826 N N . ASN A 1 363 ? -15.497 -7.696 27.956 1.00 69.56 363 ASN A N 1
ATOM 2827 C CA . ASN A 1 363 ? -15.932 -9.089 27.984 1.00 69.56 363 ASN A CA 1
ATOM 2828 C C . ASN A 1 363 ? -14.711 -9.962 28.268 1.00 69.56 363 ASN A C 1
ATOM 2830 O O . ASN A 1 363 ? -13.746 -9.888 27.512 1.00 69.56 363 ASN A O 1
ATOM 2834 N N . THR A 1 364 ? -14.741 -10.718 29.364 1.00 62.44 364 THR A N 1
ATOM 2835 C CA . THR A 1 364 ? -13.556 -11.419 29.874 1.00 62.44 364 THR A CA 1
ATOM 2836 C C . THR A 1 364 ? -13.911 -12.777 30.465 1.00 62.44 364 THR A C 1
ATOM 2838 O O . THR A 1 364 ? -15.032 -12.976 30.953 1.00 62.44 364 THR A O 1
ATOM 2841 N N . ASP A 1 365 ? -12.928 -13.667 30.532 1.00 64.12 365 ASP A N 1
ATOM 2842 C CA . ASP A 1 365 ? -13.030 -14.941 31.235 1.00 64.12 365 ASP A CA 1
ATOM 2843 C C . ASP A 1 365 ? -12.655 -14.805 32.728 1.00 64.12 365 ASP A C 1
ATOM 2845 O O . ASP A 1 365 ? -12.195 -13.768 33.213 1.00 64.12 365 ASP A O 1
ATOM 2849 N N . ALA A 1 366 ? -12.983 -15.820 33.533 1.00 54.91 366 ALA A N 1
ATOM 2850 C CA . ALA A 1 366 ? -13.050 -15.694 34.996 1.00 54.91 366 ALA A CA 1
ATOM 2851 C C . ALA A 1 366 ? -11.694 -15.690 35.742 1.00 54.91 366 ALA A C 1
ATOM 2853 O O . ALA A 1 366 ? -11.695 -15.484 36.963 1.00 54.91 366 ALA A O 1
ATOM 2854 N N . ASN A 1 367 ? -10.572 -15.947 35.059 1.00 67.12 367 ASN A N 1
ATOM 2855 C CA . ASN A 1 367 ? -9.264 -16.188 35.689 1.00 67.12 367 ASN A CA 1
ATOM 2856 C C . ASN A 1 367 ? -8.269 -15.019 35.581 1.00 67.12 367 ASN A C 1
ATOM 2858 O O . ASN A 1 367 ? -7.257 -15.032 36.284 1.00 67.12 367 ASN A O 1
ATOM 2862 N N . ASP A 1 368 ? -8.584 -13.983 34.808 1.00 69.50 368 ASP A N 1
ATOM 2863 C CA . ASP A 1 368 ? -7.666 -12.870 34.552 1.00 69.50 368 ASP A CA 1
ATOM 2864 C C . ASP A 1 368 ? -7.666 -11.815 35.673 1.00 69.50 368 ASP A C 1
ATOM 2866 O O . ASP A 1 368 ? -8.608 -11.674 36.470 1.00 69.50 368 ASP A O 1
ATOM 2870 N N . GLN A 1 369 ? -6.585 -11.034 35.751 1.00 69.44 369 GLN A N 1
ATOM 2871 C CA . GLN A 1 369 ? -6.441 -9.933 36.706 1.00 69.44 369 GLN A CA 1
ATOM 2872 C C . GLN A 1 369 ? -6.599 -8.572 36.030 1.00 69.44 369 GLN A C 1
ATOM 2874 O O . GLN A 1 369 ? -5.894 -8.255 35.081 1.00 69.44 369 GLN A O 1
ATOM 2879 N N . TYR A 1 370 ? -7.442 -7.711 36.610 1.00 69.88 370 TYR A N 1
ATOM 2880 C CA . TYR A 1 370 ? -7.692 -6.359 36.100 1.00 69.88 370 TYR A CA 1
ATOM 2881 C C . TYR A 1 370 ? -7.348 -5.278 37.122 1.00 69.88 370 TYR A C 1
ATOM 2883 O O . TYR A 1 370 ? -7.834 -5.282 38.260 1.00 69.88 370 TYR A O 1
ATOM 2891 N N . ILE A 1 371 ? -6.569 -4.290 36.685 1.00 68.81 371 ILE A N 1
ATOM 2892 C CA . ILE A 1 371 ? -6.305 -3.048 37.410 1.00 68.81 371 ILE A CA 1
ATOM 2893 C C . ILE A 1 371 ? -6.752 -1.886 36.528 1.00 68.81 371 ILE A C 1
ATOM 2895 O O . ILE A 1 371 ? -6.149 -1.623 35.497 1.00 68.81 371 ILE A O 1
ATOM 2899 N N . VAL A 1 372 ? -7.786 -1.159 36.959 1.00 68.25 372 VAL A N 1
ATOM 2900 C CA . VAL A 1 372 ? -8.275 0.040 36.264 1.00 68.25 372 VAL A CA 1
ATOM 2901 C C . VAL A 1 372 ? -8.091 1.262 37.158 1.00 68.25 372 VAL A C 1
ATOM 2903 O O . VAL A 1 372 ? -8.572 1.290 38.295 1.00 68.25 372 VAL A O 1
ATOM 2906 N N . SER A 1 373 ? -7.407 2.278 36.640 1.00 71.06 373 SER A N 1
ATOM 2907 C CA . SER A 1 373 ? -7.247 3.593 37.257 1.00 71.06 373 SER A CA 1
ATOM 2908 C C . SER A 1 373 ? -7.898 4.651 36.373 1.00 71.06 373 SER A C 1
ATOM 2910 O O . SER A 1 373 ? -7.598 4.728 35.189 1.00 71.06 373 SER A O 1
ATOM 2912 N N . LEU A 1 374 ? -8.768 5.475 36.956 1.00 68.56 374 LEU A N 1
ATOM 2913 C CA . LEU A 1 374 ? -9.440 6.580 36.272 1.00 68.56 374 LEU A CA 1
ATOM 2914 C C . LEU A 1 374 ? -9.189 7.878 37.046 1.00 68.56 374 LEU A C 1
ATOM 2916 O O . LEU A 1 374 ? -9.498 7.958 38.240 1.00 68.56 374 LEU A O 1
ATOM 2920 N N . ASN A 1 375 ? -8.646 8.881 36.365 1.00 70.12 375 ASN A N 1
ATOM 2921 C CA . ASN A 1 375 ? -8.443 10.233 36.870 1.00 70.12 375 ASN A CA 1
ATOM 2922 C C . ASN A 1 375 ? -9.190 11.228 35.971 1.00 70.12 375 ASN A C 1
ATOM 2924 O O . ASN A 1 375 ? -9.012 11.198 34.761 1.00 70.12 375 ASN A O 1
ATOM 2928 N N . THR A 1 376 ? -10.041 12.075 36.556 1.00 65.06 376 THR A N 1
ATOM 2929 C CA . THR A 1 376 ? -10.878 13.034 35.808 1.00 65.06 376 THR A CA 1
ATOM 2930 C C . THR A 1 376 ? -11.010 14.344 36.585 1.00 65.06 376 THR A C 1
ATOM 2932 O O . THR A 1 376 ? -11.333 14.277 37.777 1.00 65.06 376 THR A O 1
ATOM 2935 N N . ASP A 1 377 ? -10.895 15.503 35.928 1.00 62.28 377 ASP A N 1
ATOM 2936 C CA . ASP A 1 377 ? -11.294 16.824 36.478 1.00 62.28 377 ASP A CA 1
ATOM 2937 C C . ASP A 1 377 ? -12.531 17.423 35.766 1.00 62.28 377 ASP A C 1
ATOM 2939 O O . ASP A 1 377 ? -12.703 18.640 35.658 1.00 62.28 377 ASP A O 1
ATOM 2943 N N . ALA A 1 378 ? -13.434 16.558 35.296 1.00 55.84 378 ALA A N 1
ATOM 2944 C CA . ALA A 1 378 ? -14.484 16.958 34.373 1.00 55.84 378 ALA A CA 1
ATOM 2945 C C . ALA A 1 378 ? -15.770 17.520 35.006 1.00 55.84 378 ALA A C 1
ATOM 2947 O O . ALA A 1 378 ? -16.174 17.182 36.131 1.00 55.84 378 ALA A O 1
ATOM 2948 N N . LYS A 1 379 ? -16.460 18.385 34.250 1.00 53.53 379 LYS A N 1
ATOM 2949 C CA . LYS A 1 379 ? -17.820 18.859 34.548 1.00 53.53 379 LYS A CA 1
ATOM 2950 C C . LYS A 1 379 ? -18.770 18.400 33.438 1.00 53.53 379 LYS A C 1
ATOM 2952 O O . LYS A 1 379 ? -18.587 18.799 32.305 1.00 53.53 379 LYS A O 1
ATOM 2957 N N . ASP A 1 380 ? -19.823 17.676 33.829 1.00 54.31 380 ASP A N 1
ATOM 2958 C CA . ASP A 1 380 ? -20.984 17.278 33.004 1.00 54.31 380 ASP A CA 1
ATOM 2959 C C . ASP A 1 380 ? -20.813 16.098 32.000 1.00 54.31 380 ASP A C 1
ATOM 2961 O O . ASP A 1 380 ? -21.729 15.817 31.228 1.00 54.31 380 ASP A O 1
ATOM 2965 N N . ASP A 1 381 ? -19.758 15.286 32.129 1.00 60.44 381 ASP A N 1
ATOM 2966 C CA . ASP A 1 381 ? -19.515 14.082 31.301 1.00 60.44 381 ASP A CA 1
ATOM 2967 C C . ASP A 1 381 ? -20.479 12.896 31.526 1.00 60.44 381 ASP A C 1
ATOM 2969 O O . ASP A 1 381 ? -21.055 12.696 32.608 1.00 60.44 381 ASP A O 1
ATOM 2973 N N . GLN A 1 382 ? -20.585 12.023 30.513 1.00 59.62 382 GLN A N 1
ATOM 2974 C CA . GLN A 1 382 ? -21.300 10.743 30.583 1.00 59.62 382 GLN A CA 1
ATOM 2975 C C . GLN A 1 382 ? -20.361 9.543 30.417 1.00 59.62 382 GLN A C 1
ATOM 2977 O O . GLN A 1 382 ? -19.801 9.300 29.353 1.00 59.62 382 GLN A O 1
ATOM 2982 N N . PHE A 1 383 ? -20.284 8.718 31.464 1.00 63.47 383 PHE A N 1
ATOM 2983 C CA . PHE A 1 383 ? -19.459 7.510 31.498 1.00 63.47 383 PHE A CA 1
ATOM 2984 C C . PHE A 1 383 ? -20.330 6.249 31.570 1.00 63.47 383 PHE A C 1
ATOM 2986 O O . PHE A 1 383 ? -21.133 6.091 32.498 1.00 63.47 383 PHE A O 1
ATOM 2993 N N . THR A 1 384 ? -20.164 5.331 30.615 1.00 60.03 384 THR A N 1
ATOM 2994 C CA . THR A 1 384 ? -20.842 4.026 30.598 1.00 60.03 384 THR A CA 1
ATOM 2995 C C . THR A 1 384 ? -19.815 2.902 30.548 1.00 60.03 384 THR A C 1
ATOM 2997 O O . THR A 1 384 ? -19.093 2.766 29.570 1.00 60.03 384 THR A O 1
ATOM 3000 N N . VAL A 1 385 ? -19.791 2.052 31.580 1.00 63.75 385 VAL A N 1
ATOM 3001 C CA . VAL A 1 385 ? -18.960 0.836 31.612 1.00 63.75 385 VAL A CA 1
ATOM 3002 C C . VAL A 1 385 ? -19.845 -0.388 31.723 1.00 63.75 385 VAL A C 1
ATOM 3004 O O . VAL A 1 385 ? -20.683 -0.477 32.624 1.00 63.75 385 VAL A O 1
ATOM 3007 N N . SER A 1 386 ? -19.634 -1.336 30.816 1.00 66.38 386 SER A N 1
ATOM 3008 C CA . SER A 1 386 ? -20.238 -2.665 30.849 1.00 66.38 386 SER A CA 1
ATOM 3009 C C . SER A 1 386 ? -19.139 -3.701 31.050 1.00 66.38 386 SER A C 1
ATOM 3011 O O . SER A 1 386 ? -18.188 -3.739 30.282 1.00 66.38 386 SER A O 1
ATOM 3013 N N . LEU A 1 387 ? -19.279 -4.523 32.089 1.00 64.00 387 LEU A N 1
ATOM 3014 C CA . LEU A 1 387 ? -18.399 -5.654 32.387 1.00 64.00 387 LEU A CA 1
ATOM 3015 C C . LEU A 1 387 ? -19.231 -6.929 32.267 1.00 64.00 387 LEU A C 1
ATOM 3017 O O . LEU A 1 387 ? -20.228 -7.066 32.987 1.00 64.00 387 LEU A O 1
ATOM 3021 N N . ASN A 1 388 ? -1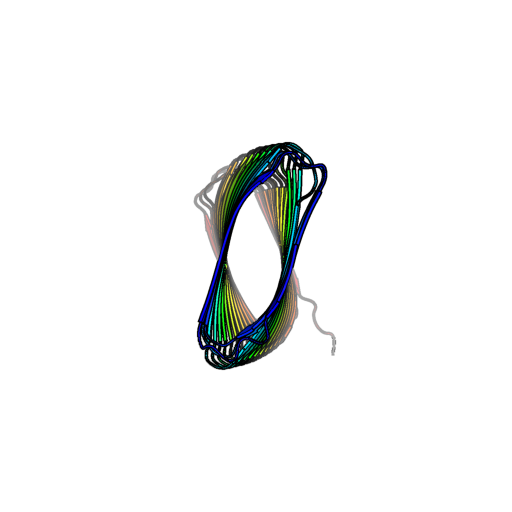8.840 -7.834 31.378 1.00 65.56 388 ASN A N 1
ATOM 3022 C CA . ASN A 1 388 ? -19.427 -9.160 31.264 1.00 65.56 388 ASN A CA 1
ATOM 3023 C C . ASN A 1 388 ? -18.340 -10.212 31.484 1.00 65.56 388 ASN A C 1
ATOM 3025 O O . ASN A 1 388 ? -17.348 -10.238 30.769 1.00 65.56 388 ASN A O 1
ATOM 3029 N N . THR A 1 389 ? -18.537 -11.058 32.488 1.00 60.47 389 THR A N 1
ATOM 3030 C CA . THR A 1 389 ? -17.619 -12.155 32.801 1.00 60.47 389 THR A CA 1
ATOM 3031 C C . THR A 1 389 ? -18.318 -13.459 32.455 1.00 60.47 389 THR A C 1
ATOM 3033 O O . THR A 1 389 ? -19.315 -13.784 33.120 1.00 60.47 389 THR A O 1
ATOM 3036 N N . ASP A 1 390 ? -17.839 -14.193 31.454 1.00 56.44 390 ASP A N 1
ATOM 3037 C CA . ASP A 1 390 ? -18.389 -15.515 31.174 1.00 56.44 390 ASP A CA 1
ATOM 3038 C C . ASP A 1 390 ? -17.861 -16.492 32.240 1.00 56.44 390 ASP A C 1
ATOM 3040 O O . ASP A 1 390 ? -16.669 -16.693 32.461 1.00 56.44 390 ASP A O 1
ATOM 3044 N N . ALA A 1 391 ? -18.788 -17.034 33.034 1.00 46.81 391 ALA A N 1
ATOM 3045 C CA . ALA A 1 391 ? -18.467 -18.071 34.001 1.00 46.81 391 ALA A CA 1
ATOM 3046 C C . ALA A 1 391 ? -18.374 -19.393 33.238 1.00 46.81 391 ALA A C 1
ATOM 3048 O O . ALA A 1 391 ? -19.413 -19.949 32.878 1.00 46.81 391 ALA A O 1
ATOM 3049 N N . ASN A 1 392 ? -17.157 -19.886 33.001 1.00 44.47 392 ASN A N 1
ATOM 3050 C CA . ASN A 1 392 ? -16.949 -21.230 32.464 1.00 44.47 392 ASN A CA 1
ATOM 3051 C C . ASN A 1 392 ? -17.648 -22.263 33.377 1.00 44.47 392 ASN A C 1
ATOM 3053 O O . ASN A 1 392 ? -17.224 -22.525 34.505 1.00 44.47 392 ASN A O 1
ATOM 3057 N N . ASP A 1 393 ? -18.782 -22.793 32.905 1.00 38.53 393 ASP A N 1
ATOM 3058 C CA . ASP A 1 393 ? -19.545 -23.878 33.529 1.00 38.53 393 ASP A CA 1
ATOM 3059 C C . ASP A 1 393 ? -18.814 -25.210 33.235 1.00 38.53 393 ASP A C 1
ATOM 3061 O O . ASP A 1 393 ? -18.944 -25.752 32.139 1.00 38.53 393 ASP A O 1
ATOM 3065 N N . ASP A 1 394 ? -18.085 -25.701 34.248 1.00 33.12 394 ASP A N 1
ATOM 3066 C CA . ASP A 1 394 ? -17.581 -27.076 34.513 1.00 33.12 394 ASP A CA 1
ATOM 3067 C C . ASP A 1 394 ? -16.745 -27.843 33.458 1.00 33.12 394 ASP A C 1
ATOM 3069 O O . ASP A 1 394 ? -17.300 -28.341 32.446 1.00 33.12 394 ASP A O 1
#

Radius of gyration: 25.02 Å; chains: 1; bounding box: 62×46×68 Å

Foldseek 3Di:
DEDEDPDPPQEDADEAEDADPEQEDEAEYEEEHAYYEEEYEYADAHQEAYYAYEYEYAEEYDYEYEYEYEEHEYEYEYEYEYELYEYAYEYEYEYELYEEEYEYEYEYENYEEHYEYEYEYENYEYEHEYEYEYENYEYEAEYEYEYECYEYEYEYEYEYELYEYHAEYEYEYELYEEEYEYEYEYECYEYHHEYEYNYENYEYEHEYEYEYENYEEAYEYEEEYEAYEYEYEYEYEYENYEYAYEYEYQYAEEEEYEYEYEYENYEAAYEYEEEYENYEYEYEYEYAYENYEAHYEYEYEYEAYEYHYEYEYAYECYEHAYEYAYQEAYEEEYEYHYPYANYEYEYEYAYNYEAYEYEYEHEEEDHYYYHYHYHYPYDPYDYYYHYHYDDPDD

Sequence (394 aa):
MFLNTDANDDQLILSLNTDANDDQFIVSLNIDANDNLLSLNTDANDDQFIVSLNIDANDNLLLSLNTDANDDQFIVSLNTDANDDQFIVSLNIDANDDQFIVSLNTDANDDQFIVSLNTDANDDQFIVSLNIDANDDQFIVSLNIDANDDQFIVSLNIDANDDQFIVSLHTDVNDDQFIVSLNTDANDDQFIISLNTDANDDQFIVSLNTDANDDQFILSLNIDANDDQFIVSLNTDANDDQFIVSLNTDANDQFIVSLNTDANDDQFIVSLNIDANDDQFIVSLNTDANDDQFIVSLNIYANDDQFIVSLNTDAKDDQFIVSLNTDANDQFIVSLNTDANDDQFIVSLNIDANDDQFIAALNTDANDQYIVSLNTDAKDDQFTVSLNTDANDD

pLDDT: mean 77.94, std 11.35, range [33.12, 93.5]